Protein AF-A0AAW0R2W4-F1 (afdb_monomer)

Organism: NCBI:txid1337665

Structure (mmCIF, N/CA/C/O backbone):
data_AF-A0AAW0R2W4-F1
#
_entry.id   AF-A0AAW0R2W4-F1
#
loop_
_atom_site.group_PDB
_atom_site.id
_atom_site.type_symbol
_atom_site.label_atom_id
_atom_site.label_alt_id
_atom_site.label_comp_id
_atom_site.label_asym_id
_atom_site.label_entity_id
_atom_site.label_seq_id
_atom_site.pdbx_PDB_ins_code
_atom_site.Cartn_x
_atom_site.Cartn_y
_atom_site.Cartn_z
_atom_site.occupancy
_atom_site.B_iso_or_equiv
_atom_site.auth_seq_id
_atom_site.auth_comp_id
_atom_site.auth_asym_id
_atom_site.auth_atom_id
_atom_site.pdbx_PDB_model_num
ATOM 1 N N . MET A 1 1 ? -119.999 15.011 222.236 1.00 54.47 1 MET A N 1
ATOM 2 C CA . MET A 1 1 ? -120.404 14.556 223.584 1.00 54.47 1 MET A CA 1
ATOM 3 C C . MET A 1 1 ? -121.176 13.282 223.414 1.00 54.47 1 MET A C 1
ATOM 5 O O . MET A 1 1 ? -121.279 12.804 222.295 1.00 54.47 1 MET A O 1
ATOM 9 N N . SER A 1 2 ? -121.781 12.817 224.489 1.00 45.72 2 SER A N 1
ATOM 10 C CA . SER A 1 2 ? -122.752 11.751 224.396 1.00 45.72 2 SER A CA 1
ATOM 11 C C . SER A 1 2 ? -122.150 10.533 223.684 1.00 45.72 2 SER A C 1
ATOM 13 O O . SER A 1 2 ? -122.444 10.270 222.530 1.00 45.72 2 SER A O 1
ATOM 15 N N . THR A 1 3 ? -121.059 9.984 224.216 1.00 49.75 3 THR A N 1
ATOM 16 C CA . THR A 1 3 ? -121.034 9.051 225.355 1.00 49.75 3 THR A CA 1
ATOM 17 C C . THR A 1 3 ? -121.536 7.679 224.981 1.00 49.75 3 THR A C 1
ATOM 19 O O . THR A 1 3 ? -122.433 7.531 224.165 1.00 49.75 3 THR A O 1
ATOM 22 N N . LYS A 1 4 ? -121.157 6.796 225.896 1.00 43.75 4 LYS A N 1
ATOM 23 C CA . LYS A 1 4 ? -122.028 5.778 226.456 1.00 43.75 4 LYS A CA 1
ATOM 24 C C . LYS A 1 4 ? -122.167 4.590 225.506 1.00 43.75 4 LYS A C 1
ATOM 26 O O . LYS A 1 4 ? -122.656 4.729 224.404 1.00 43.75 4 LYS A O 1
ATOM 31 N N . LEU A 1 5 ? -121.810 3.379 225.917 1.00 51.94 5 LEU A N 1
ATOM 32 C CA . LEU A 1 5 ? -121.264 2.909 227.192 1.00 51.94 5 LEU A CA 1
ATOM 33 C C . LEU A 1 5 ? -121.086 1.372 227.090 1.00 51.94 5 LEU A C 1
ATOM 35 O O . LEU A 1 5 ? -121.813 0.762 226.319 1.00 51.94 5 LEU A O 1
ATOM 39 N N . GLN A 1 6 ? -120.242 0.814 227.978 1.00 53.50 6 GLN A N 1
ATOM 40 C CA . GLN A 1 6 ? -120.325 -0.508 228.666 1.00 53.50 6 GLN A CA 1
ATOM 41 C C . GLN A 1 6 ? -120.294 -1.826 227.836 1.00 53.50 6 GLN A C 1
ATOM 43 O O . GLN A 1 6 ? -120.942 -1.905 226.808 1.00 53.50 6 GLN A O 1
ATOM 48 N N . VAL A 1 7 ? -119.651 -2.954 228.231 1.00 51.62 7 VAL A N 1
ATOM 49 C CA . VAL A 1 7 ? -118.866 -3.419 229.423 1.00 51.62 7 VAL A CA 1
ATOM 50 C C . VAL A 1 7 ? -118.155 -4.777 229.118 1.00 51.62 7 VAL A C 1
ATOM 52 O O . VAL A 1 7 ? -118.792 -5.606 228.489 1.00 51.62 7 VAL A O 1
ATOM 55 N N . ARG A 1 8 ? -116.918 -4.977 229.658 1.00 41.31 8 ARG A N 1
ATOM 56 C CA . ARG A 1 8 ? -116.134 -6.192 230.134 1.00 41.31 8 ARG A CA 1
ATOM 57 C C . ARG A 1 8 ? -116.155 -7.566 229.381 1.00 41.31 8 ARG A C 1
ATOM 59 O O . ARG A 1 8 ? -117.149 -7.857 228.738 1.00 41.31 8 ARG A O 1
ATOM 66 N N . PRO A 1 9 ? -115.255 -8.555 229.692 1.00 49.31 9 PRO A N 1
ATOM 67 C CA . PRO A 1 9 ? -113.792 -8.584 229.993 1.00 49.31 9 PRO A CA 1
ATOM 68 C C . PRO A 1 9 ? -112.974 -9.781 229.346 1.00 49.31 9 PRO A C 1
ATOM 70 O O . PRO A 1 9 ? -113.568 -10.724 228.844 1.00 49.31 9 PRO A O 1
ATOM 73 N N . THR A 1 10 ? -111.620 -9.751 229.470 1.00 39.66 10 THR A N 1
ATOM 74 C CA . THR A 1 10 ? -110.568 -10.842 229.565 1.00 39.66 10 THR A CA 1
ATOM 75 C C . THR A 1 10 ? -110.225 -11.879 228.446 1.00 39.66 10 THR A C 1
ATOM 77 O O . THR A 1 10 ? -111.010 -12.787 228.218 1.00 39.66 10 THR A O 1
ATOM 80 N N . GLU A 1 11 ? -108.961 -11.808 227.944 1.00 39.12 11 GLU A N 1
ATOM 81 C CA . GLU A 1 11 ? -107.916 -12.870 227.682 1.00 39.12 11 GLU A CA 1
ATOM 82 C C . GLU A 1 11 ? -108.153 -14.081 226.706 1.00 39.12 11 GLU A C 1
ATOM 84 O O . GLU A 1 11 ? -109.289 -14.358 226.348 1.00 39.12 11 GLU A O 1
ATOM 89 N N . PRO A 1 12 ? -107.124 -14.865 226.266 1.00 56.38 12 PRO A N 1
ATOM 90 C CA . PRO A 1 12 ? -106.083 -14.601 225.250 1.00 56.38 12 PRO A CA 1
ATOM 91 C C . PRO A 1 12 ? -106.038 -15.667 224.097 1.00 56.38 12 PRO A C 1
ATOM 93 O O . PRO A 1 12 ? -106.805 -16.619 224.071 1.00 56.38 12 PRO A O 1
ATOM 96 N N . GLU A 1 13 ? -105.115 -15.506 223.134 1.00 40.75 13 GLU A N 1
ATOM 97 C CA . GLU A 1 13 ? -104.566 -16.540 222.214 1.00 40.75 13 GLU A CA 1
ATOM 98 C C . GLU A 1 13 ? -105.518 -17.462 221.400 1.00 40.75 13 GLU A C 1
ATOM 100 O O . GLU A 1 13 ? -105.902 -18.537 221.851 1.00 40.75 13 GLU A O 1
ATOM 105 N N . ARG A 1 14 ? -105.749 -17.134 220.109 1.00 41.94 14 ARG A N 1
ATOM 106 C CA . ARG A 1 14 ? -105.811 -18.095 218.968 1.00 41.94 14 ARG A CA 1
ATOM 107 C C . ARG A 1 14 ? -105.915 -17.376 217.612 1.00 41.94 14 ARG A C 1
ATOM 109 O O . ARG A 1 14 ? -106.971 -17.196 217.020 1.00 41.94 14 ARG A O 1
ATOM 116 N N . SER A 1 15 ? -104.733 -17.014 217.127 1.00 53.66 15 SER A N 1
ATOM 117 C CA . SER A 1 15 ? -104.383 -16.276 215.905 1.00 53.66 15 SER A CA 1
ATOM 118 C C . SER A 1 15 ? -104.606 -17.022 214.561 1.00 53.66 15 SER A C 1
ATOM 120 O O . SER A 1 15 ? -104.380 -16.454 213.503 1.00 53.66 15 SER A O 1
ATOM 122 N N . HIS A 1 16 ? -105.059 -18.283 214.522 1.00 53.78 16 HIS A N 1
ATOM 123 C CA . HIS A 1 16 ? -104.752 -19.144 213.358 1.00 53.78 16 HIS A CA 1
ATOM 124 C C . HIS A 1 16 ? -105.926 -19.619 212.475 1.00 53.78 16 HIS A C 1
ATOM 126 O O . HIS A 1 16 ? -105.683 -20.153 211.396 1.00 53.78 16 HIS A O 1
ATOM 132 N N . GLN A 1 17 ? -107.192 -19.466 212.886 1.00 53.88 17 GLN A N 1
ATOM 133 C CA . GLN A 1 17 ? -108.282 -20.245 212.261 1.00 53.88 17 GLN A CA 1
ATOM 134 C C . GLN A 1 17 ? -109.212 -19.457 211.320 1.00 53.88 17 GLN A C 1
ATOM 136 O O . GLN A 1 17 ? -109.771 -20.034 210.387 1.00 53.88 17 GLN A O 1
ATOM 141 N N . ALA A 1 18 ? -109.326 -18.135 211.471 1.00 50.16 18 ALA A N 1
ATOM 142 C CA . ALA A 1 18 ? -110.099 -17.313 210.532 1.00 50.16 18 ALA A CA 1
ATOM 143 C C . ALA A 1 18 ? -109.339 -17.054 209.214 1.00 50.16 18 ALA A C 1
ATOM 145 O O . ALA A 1 18 ? -109.950 -17.044 208.146 1.00 50.16 18 ALA A O 1
ATOM 146 N N . VAL A 1 19 ? -108.000 -16.981 209.262 1.00 56.31 19 VAL A N 1
ATOM 147 C CA . VAL A 1 19 ? -107.126 -16.925 208.072 1.00 56.31 19 VAL A CA 1
ATOM 148 C C . VAL A 1 19 ? -107.345 -18.151 207.176 1.00 56.31 19 VAL A C 1
ATOM 150 O O . VAL A 1 19 ? -107.426 -18.018 205.959 1.00 56.31 19 VAL A O 1
ATOM 153 N N . CYS A 1 20 ? -107.577 -19.331 207.759 1.00 59.41 20 CYS A N 1
ATOM 154 C CA . CYS A 1 20 ? -107.898 -20.537 206.991 1.00 59.41 20 CYS A CA 1
ATOM 155 C C . CYS A 1 20 ? -109.252 -20.467 206.269 1.00 59.41 20 CYS A C 1
ATOM 157 O O . CYS A 1 20 ? -109.445 -21.150 205.266 1.00 59.41 20 CYS A O 1
ATOM 159 N N . THR A 1 21 ? -110.193 -19.651 206.746 1.00 56.69 21 THR A N 1
ATOM 160 C CA . THR A 1 21 ? -111.496 -19.494 206.081 1.00 56.69 21 THR A CA 1
ATOM 161 C C . THR A 1 21 ? -111.378 -18.557 204.880 1.00 56.69 21 THR A C 1
ATOM 163 O O . THR A 1 21 ? -111.856 -18.895 203.805 1.00 56.69 21 THR A O 1
ATOM 166 N N . VAL A 1 22 ? -110.596 -17.481 205.008 1.00 58.62 22 VAL A N 1
ATOM 167 C CA . VAL A 1 22 ? -110.247 -16.597 203.882 1.00 58.62 22 VAL A CA 1
ATOM 168 C C . VAL A 1 22 ? -109.446 -17.344 202.806 1.00 58.62 22 VAL A C 1
ATOM 170 O O . VAL A 1 22 ? -109.725 -17.199 201.621 1.00 58.62 22 VAL A O 1
ATOM 173 N N . VAL A 1 23 ? -108.503 -18.210 203.191 1.00 62.88 23 VAL A N 1
ATOM 174 C CA . VAL A 1 23 ? -107.729 -19.027 202.233 1.00 62.88 23 VAL A CA 1
ATOM 175 C C . VAL A 1 23 ? -108.610 -20.047 201.499 1.00 62.88 23 VAL A C 1
ATOM 177 O O . VAL A 1 23 ? -108.413 -20.292 200.307 1.00 62.88 23 VAL A O 1
ATOM 180 N N . ARG A 1 24 ? -109.617 -20.615 202.173 1.00 64.81 24 ARG A N 1
ATOM 181 C CA . ARG A 1 24 ? -110.574 -21.541 201.552 1.00 64.81 24 ARG A CA 1
ATOM 182 C C . ARG A 1 24 ? -111.500 -20.830 200.564 1.00 64.81 24 ARG A C 1
ATOM 184 O O . ARG A 1 24 ? -111.727 -21.359 199.479 1.00 64.81 24 ARG A O 1
ATOM 191 N N . ASP A 1 25 ? -111.959 -19.627 200.886 1.00 56.94 25 ASP A N 1
ATOM 192 C CA . ASP A 1 25 ? -112.847 -18.878 199.996 1.00 56.94 25 ASP A CA 1
ATOM 193 C C . ASP A 1 25 ? -112.084 -18.319 198.774 1.00 56.94 25 ASP A C 1
ATOM 195 O O . ASP A 1 25 ? -112.601 -18.400 197.659 1.00 56.94 25 ASP A O 1
ATOM 199 N N . ILE A 1 26 ? -110.810 -17.914 198.929 1.00 61.69 26 ILE A N 1
ATOM 200 C CA . ILE A 1 26 ? -109.894 -17.583 197.810 1.00 61.69 26 ILE A CA 1
ATOM 201 C C . ILE A 1 26 ? -109.633 -18.809 196.919 1.00 61.69 26 ILE A C 1
ATOM 203 O O . ILE A 1 26 ? -109.593 -18.687 195.695 1.00 61.69 26 ILE A O 1
ATOM 207 N N . SER A 1 27 ? -109.523 -20.003 197.511 1.00 63.00 27 SER A N 1
ATOM 208 C CA . SER A 1 27 ? -109.369 -21.249 196.746 1.00 63.00 27 SER A CA 1
ATOM 209 C C . SER A 1 27 ? -110.639 -21.622 195.970 1.00 63.00 27 SER A C 1
ATOM 211 O O . SER A 1 27 ? -110.540 -22.221 194.903 1.00 63.00 27 SER A O 1
ATOM 213 N N . SER A 1 28 ? -111.828 -21.239 196.457 1.00 57.94 28 SER A N 1
ATOM 214 C CA . SER A 1 28 ? -113.086 -21.438 195.722 1.00 57.94 28 SER A CA 1
ATOM 215 C C . SER A 1 28 ? -113.279 -20.422 194.589 1.00 57.94 28 SER A C 1
ATOM 217 O O . SER A 1 28 ? -113.785 -20.781 193.529 1.00 57.94 28 SER A O 1
ATOM 219 N N . LEU A 1 29 ? -112.801 -19.181 194.756 1.00 55.72 29 LEU A N 1
ATOM 220 C CA . LEU A 1 29 ? -112.873 -18.151 193.714 1.00 55.72 29 LEU A CA 1
ATOM 221 C C . LEU A 1 29 ? -111.914 -18.442 192.545 1.00 55.72 29 LEU A C 1
ATOM 223 O O . LEU A 1 29 ? -112.251 -18.177 191.395 1.00 55.72 29 LEU A O 1
ATOM 227 N N . ALA A 1 30 ? -110.759 -19.058 192.823 1.00 58.62 30 ALA A N 1
ATOM 228 C CA . ALA A 1 30 ? -109.817 -19.535 191.805 1.00 58.62 30 ALA A CA 1
ATOM 229 C C . ALA A 1 30 ? -110.364 -20.699 190.947 1.00 58.62 30 ALA A C 1
ATOM 231 O O . ALA A 1 30 ? -109.804 -21.000 189.895 1.00 58.62 30 ALA A O 1
ATOM 232 N N . ALA A 1 31 ? -111.454 -21.348 191.376 1.00 59.28 31 ALA A N 1
ATOM 233 C CA . ALA A 1 31 ? -112.128 -22.406 190.626 1.00 59.28 31 ALA A CA 1
ATOM 234 C C . ALA A 1 31 ? -113.299 -21.897 189.758 1.00 59.28 31 ALA A C 1
ATOM 236 O O . ALA A 1 31 ? -113.911 -22.701 189.056 1.00 59.28 31 ALA A O 1
ATOM 237 N N . ASN A 1 32 ? -113.612 -20.594 189.794 1.00 56.91 32 ASN A N 1
ATOM 238 C CA . ASN A 1 32 ? -114.713 -20.000 189.035 1.00 56.91 32 ASN A CA 1
ATOM 239 C C . ASN A 1 32 ? -114.335 -19.821 187.547 1.00 56.91 32 ASN A C 1
ATOM 241 O O . ASN A 1 32 ? -113.227 -19.384 187.224 1.00 56.91 32 ASN A O 1
ATOM 245 N N . ASP A 1 33 ? -115.255 -20.147 186.636 1.00 59.47 33 ASP A N 1
ATOM 246 C CA . ASP A 1 33 ? -115.014 -20.228 185.183 1.00 59.47 33 ASP A CA 1
ATOM 247 C C . ASP A 1 33 ? -114.575 -18.891 184.547 1.00 59.47 33 ASP A C 1
ATOM 249 O O . ASP A 1 33 ? -113.897 -18.869 183.518 1.00 59.47 33 ASP A O 1
ATOM 253 N N . GLU A 1 34 ? -114.866 -17.771 185.207 1.00 59.88 34 GLU A N 1
ATOM 254 C CA . GLU A 1 34 ? -114.453 -16.420 184.807 1.00 59.88 34 GLU A CA 1
ATOM 255 C C . GLU A 1 34 ? -112.926 -16.219 184.862 1.00 59.88 34 GLU A C 1
ATOM 257 O O . GLU A 1 34 ? -112.369 -15.475 184.053 1.00 59.88 34 GLU A O 1
ATOM 262 N N . PHE A 1 35 ? -112.217 -16.925 185.753 1.00 57.84 35 PHE A N 1
ATOM 263 C CA . PHE A 1 35 ? -110.754 -16.836 185.855 1.00 57.84 35 PHE A CA 1
ATOM 264 C C . PHE A 1 35 ? -110.042 -17.646 184.754 1.00 57.84 35 PHE A C 1
ATOM 266 O O . PHE A 1 35 ? -108.968 -17.257 184.297 1.00 57.84 35 PHE A O 1
ATOM 273 N N . LYS A 1 36 ? -110.668 -18.723 184.250 1.00 60.81 36 LYS A N 1
ATOM 274 C CA . LYS A 1 36 ? -110.168 -19.495 183.093 1.00 60.81 36 LYS A CA 1
ATOM 275 C C . LYS A 1 36 ? -110.305 -18.733 181.771 1.00 60.81 36 LYS A C 1
ATOM 277 O O . LYS A 1 36 ? -109.493 -18.929 180.871 1.00 60.81 36 LYS A O 1
ATOM 282 N N . TYR A 1 37 ? -111.290 -17.839 181.653 1.00 63.72 37 TYR A N 1
ATOM 283 C CA . TYR A 1 37 ? -111.448 -16.981 180.473 1.00 63.72 37 TYR A CA 1
ATOM 284 C C . TYR A 1 37 ? -110.300 -15.965 180.332 1.00 63.72 37 TYR A C 1
ATOM 286 O O . TYR A 1 37 ? -109.826 -15.712 179.224 1.00 63.72 37 TYR A O 1
ATOM 294 N N . LEU A 1 38 ? -109.802 -15.422 181.451 1.00 60.22 38 LEU A N 1
ATOM 295 C CA . LEU A 1 38 ? -108.666 -14.494 181.440 1.00 60.22 38 LEU A CA 1
ATOM 296 C C . LEU A 1 38 ? -107.352 -15.173 181.009 1.00 60.22 38 LEU A C 1
ATOM 298 O O . LEU A 1 38 ? -106.562 -14.556 180.297 1.00 60.22 38 LEU A O 1
ATOM 302 N N . ASP A 1 39 ? -107.141 -16.439 181.381 1.00 60.59 39 ASP A N 1
ATOM 303 C CA . ASP A 1 39 ? -105.975 -17.230 180.952 1.00 60.59 39 ASP A CA 1
ATOM 304 C C . ASP A 1 39 ? -106.007 -17.520 179.436 1.00 60.59 39 ASP A C 1
ATOM 306 O O . ASP A 1 39 ? -104.998 -17.377 178.743 1.00 60.59 39 ASP A O 1
ATOM 310 N N . GLY A 1 40 ? -107.197 -17.797 178.886 1.00 64.06 40 GLY A N 1
ATOM 311 C CA . GLY A 1 40 ? -107.405 -17.934 177.439 1.00 64.06 40 GLY A CA 1
ATOM 312 C C . GLY A 1 40 ? -107.100 -16.649 176.660 1.00 64.06 40 GLY A C 1
ATOM 313 O O . GLY A 1 40 ? -106.443 -16.694 175.620 1.00 64.06 40 GLY A O 1
ATOM 314 N N . LEU A 1 41 ? -107.492 -15.485 177.192 1.00 65.69 41 LEU A N 1
ATOM 315 C CA . LEU A 1 41 ? -107.210 -14.194 176.554 1.00 65.69 41 LEU A CA 1
ATOM 316 C C . LEU A 1 41 ? -105.707 -13.868 176.535 1.00 65.69 41 LEU A C 1
ATOM 318 O O . LEU A 1 41 ? -105.209 -13.283 175.573 1.00 65.69 41 LEU A O 1
ATOM 322 N N . ILE A 1 42 ? -104.973 -14.250 177.587 1.00 63.50 42 ILE A N 1
ATOM 323 C CA . ILE A 1 42 ? -103.516 -14.060 177.676 1.00 63.50 42 ILE A CA 1
ATOM 324 C C . ILE A 1 42 ? -102.785 -14.984 176.689 1.00 63.50 42 ILE A C 1
ATOM 326 O O . ILE A 1 42 ? -101.823 -14.551 176.044 1.00 63.50 42 ILE A O 1
ATOM 330 N N . GLN A 1 43 ? -103.257 -16.222 176.508 1.00 66.88 43 GLN A N 1
ATOM 331 C CA . GLN A 1 43 ? -102.721 -17.126 175.486 1.00 66.88 43 GLN A CA 1
ATOM 332 C C . GLN A 1 43 ? -102.975 -16.612 174.062 1.00 66.88 43 GLN A C 1
ATOM 334 O O . GLN A 1 43 ? -102.053 -16.621 173.245 1.00 66.88 43 GLN A O 1
ATOM 339 N N . ASP A 1 44 ? -104.169 -16.088 173.770 1.00 69.00 44 ASP A N 1
ATOM 340 C CA . ASP A 1 44 ? -104.478 -15.523 172.451 1.00 69.00 44 ASP A CA 1
ATOM 341 C C . ASP A 1 44 ? -103.656 -14.269 172.136 1.00 69.00 44 ASP A C 1
ATOM 343 O O . ASP A 1 44 ? -103.157 -14.124 171.019 1.00 69.00 44 ASP A O 1
ATOM 347 N N . ASN A 1 45 ? -103.436 -13.400 173.125 1.00 64.81 45 ASN A N 1
ATOM 348 C CA . ASN A 1 45 ? -102.601 -12.209 172.953 1.00 64.81 45 ASN A CA 1
ATOM 349 C C . ASN A 1 45 ? -101.125 -12.584 172.715 1.00 64.81 45 ASN A C 1
ATOM 351 O O . ASN A 1 45 ? -100.441 -11.972 171.897 1.00 64.81 45 ASN A O 1
ATOM 355 N N . SER A 1 46 ? -100.652 -13.655 173.363 1.00 62.34 46 SER A N 1
ATOM 356 C CA . SER A 1 46 ? -99.307 -14.204 173.136 1.00 62.34 46 SER A CA 1
ATOM 357 C C . SER A 1 46 ? -99.164 -14.837 171.744 1.00 62.34 46 SER A C 1
ATOM 359 O O . SER A 1 46 ? -98.113 -14.718 171.115 1.00 62.34 46 SER A O 1
ATOM 361 N N . ARG A 1 47 ? -100.224 -15.478 171.234 1.00 71.06 47 ARG A N 1
ATOM 362 C CA . ARG A 1 47 ? -100.266 -16.061 169.883 1.00 71.06 47 ARG A CA 1
ATOM 363 C C . ARG A 1 47 ? -100.288 -14.987 168.793 1.00 71.06 47 ARG A C 1
ATOM 365 O O . ARG A 1 47 ? -99.528 -15.087 167.835 1.00 71.06 47 ARG A O 1
ATOM 372 N N . LEU A 1 48 ? -101.099 -13.944 168.965 1.00 68.44 48 LEU A N 1
ATOM 373 C CA . LEU A 1 48 ? -101.176 -12.815 168.031 1.00 68.44 48 LEU A CA 1
ATOM 374 C C . LEU A 1 48 ? -99.848 -12.045 167.940 1.00 68.44 48 LEU A C 1
ATOM 376 O O . LEU A 1 48 ? -99.440 -11.663 166.844 1.00 68.44 48 LEU A O 1
ATOM 380 N N . ASP A 1 49 ? -99.129 -11.862 169.053 1.00 70.00 49 ASP A N 1
ATOM 381 C CA . ASP A 1 49 ? -97.813 -11.201 169.031 1.00 70.00 49 ASP A CA 1
ATOM 382 C C . ASP A 1 49 ? -96.744 -12.037 168.296 1.00 70.00 49 ASP A C 1
ATOM 384 O O . ASP A 1 49 ? -95.861 -11.489 167.626 1.00 70.00 49 ASP A O 1
ATOM 388 N N . ALA A 1 50 ? -96.843 -13.370 168.362 1.00 69.31 50 ALA A N 1
ATOM 389 C CA . ALA A 1 50 ? -95.992 -14.268 167.584 1.00 69.31 50 ALA A CA 1
ATOM 390 C C . ALA A 1 50 ? -96.288 -14.172 166.073 1.00 69.31 50 ALA A C 1
ATOM 392 O O . ALA A 1 50 ? -95.360 -14.046 165.272 1.00 69.31 50 ALA A O 1
ATOM 393 N N . GLU A 1 51 ? -97.564 -14.137 165.685 1.00 69.81 51 GLU A N 1
ATOM 394 C CA . GLU A 1 51 ? -98.001 -14.083 164.282 1.00 69.81 51 GLU A CA 1
ATOM 395 C C . GLU A 1 51 ? -97.656 -12.736 163.612 1.00 69.81 51 GLU A C 1
ATOM 397 O O . GLU A 1 51 ? -97.201 -12.687 162.466 1.00 69.81 51 GLU A O 1
ATOM 402 N N . VAL A 1 52 ? -97.756 -11.622 164.351 1.00 68.81 52 VAL A N 1
ATOM 403 C CA . VAL A 1 52 ? -97.335 -10.291 163.871 1.00 68.81 52 VAL A CA 1
ATOM 404 C C . VAL A 1 52 ? -95.820 -10.225 163.635 1.00 68.81 52 VAL A C 1
ATOM 406 O O . VAL A 1 52 ? -95.370 -9.606 162.662 1.00 68.81 52 VAL A O 1
ATOM 409 N N . LYS A 1 53 ? -95.011 -10.877 164.481 1.00 70.25 53 LYS A N 1
ATOM 410 C CA . LYS A 1 53 ? -93.556 -10.969 164.275 1.00 70.25 53 LYS A CA 1
ATOM 411 C C . LYS A 1 53 ? -93.209 -11.790 163.036 1.00 70.25 53 LYS A C 1
ATOM 413 O O . LYS A 1 53 ? -92.341 -11.369 162.271 1.00 70.25 53 LYS A O 1
ATOM 418 N N . GLU A 1 54 ? -93.900 -12.898 162.797 1.00 74.00 54 GLU A N 1
ATOM 419 C CA . GLU A 1 54 ? -93.662 -13.757 161.633 1.00 74.00 54 GLU A CA 1
ATOM 420 C C . GLU A 1 54 ? -94.037 -13.056 160.312 1.00 74.00 54 GLU A C 1
ATOM 422 O O . GLU A 1 54 ? -93.229 -13.005 159.381 1.00 74.00 54 GLU A O 1
ATOM 427 N N . LEU A 1 55 ? -95.189 -12.375 160.263 1.00 71.88 55 LEU A N 1
ATOM 428 C CA . LEU A 1 55 ? -95.612 -11.565 159.108 1.00 71.88 55 LEU A CA 1
ATOM 429 C C . LEU A 1 55 ? -94.677 -10.378 158.820 1.00 71.88 55 LEU A C 1
ATOM 431 O O . LEU A 1 55 ? -94.460 -10.012 157.661 1.00 71.88 55 LEU A O 1
ATOM 435 N N . SER A 1 56 ? -94.107 -9.769 159.860 1.00 72.88 56 SER A N 1
ATOM 436 C CA . SER A 1 56 ? -93.107 -8.702 159.727 1.00 72.88 56 SER A CA 1
ATOM 437 C C . SER A 1 56 ? -91.801 -9.211 159.105 1.00 72.88 56 SER A C 1
ATOM 439 O O . SER A 1 56 ? -91.217 -8.540 158.248 1.00 72.88 56 SER A O 1
ATOM 441 N N . ILE A 1 57 ? -91.369 -10.420 159.485 1.00 72.44 57 ILE A N 1
ATOM 442 C CA . ILE A 1 57 ? -90.194 -11.085 158.909 1.00 72.44 57 ILE A CA 1
ATOM 443 C C . ILE A 1 57 ? -90.448 -11.428 157.435 1.00 72.44 57 ILE A C 1
ATOM 445 O O . ILE A 1 57 ? -89.636 -11.053 156.587 1.00 72.44 57 ILE A O 1
ATOM 449 N N . ALA A 1 58 ? -91.597 -12.031 157.108 1.00 72.00 58 ALA A N 1
ATOM 450 C CA . ALA A 1 58 ? -91.960 -12.384 155.733 1.00 72.00 58 ALA A CA 1
ATOM 451 C C . ALA A 1 58 ? -92.004 -11.156 154.803 1.00 72.00 58 ALA A C 1
ATOM 453 O O . ALA A 1 58 ? -91.358 -11.139 153.759 1.00 72.00 58 ALA A O 1
ATOM 454 N N . ARG A 1 59 ? -92.648 -10.057 155.226 1.00 72.19 59 ARG A N 1
ATOM 455 C CA . ARG A 1 59 ? -92.692 -8.812 154.431 1.00 72.19 59 ARG A CA 1
ATOM 456 C C . ARG A 1 59 ? -91.323 -8.178 154.200 1.00 72.19 59 ARG A C 1
ATOM 458 O O . ARG A 1 59 ? -91.112 -7.534 153.171 1.00 72.19 59 ARG A O 1
ATOM 465 N N . LYS A 1 60 ? -90.397 -8.303 155.156 1.00 73.06 60 LYS A N 1
ATOM 466 C CA . LYS A 1 60 ? -89.013 -7.843 154.975 1.00 73.06 60 LYS A CA 1
ATOM 467 C C . LYS A 1 60 ? -88.278 -8.690 153.939 1.00 73.06 60 LYS A C 1
ATOM 469 O O . LYS A 1 60 ? -87.520 -8.123 153.156 1.00 73.06 60 LYS A O 1
ATOM 474 N N . GLN A 1 61 ? -88.519 -9.999 153.936 1.00 75.31 61 GLN A N 1
ATOM 475 C CA . GLN A 1 61 ? -87.950 -10.934 152.968 1.00 75.31 61 GLN A CA 1
ATOM 476 C C . GLN A 1 61 ? -88.457 -10.627 151.549 1.00 75.31 61 GLN A C 1
ATOM 478 O O . GLN A 1 61 ? -87.646 -10.423 150.649 1.00 75.31 61 GLN A O 1
ATOM 483 N N . ASP A 1 62 ? -89.772 -10.454 151.379 1.00 76.38 62 ASP A N 1
ATOM 484 C CA . ASP A 1 62 ? -90.392 -10.160 150.078 1.00 76.38 62 ASP A CA 1
ATOM 485 C C . ASP A 1 62 ? -89.909 -8.829 149.493 1.00 76.38 62 ASP A C 1
ATOM 487 O O . ASP A 1 62 ? -89.580 -8.740 148.310 1.00 76.38 62 ASP A O 1
ATOM 491 N N . ARG A 1 63 ? -89.787 -7.783 150.324 1.00 73.69 63 ARG A N 1
ATOM 492 C CA . ARG A 1 63 ? -89.207 -6.501 149.884 1.00 73.69 63 ARG A CA 1
ATOM 493 C C . ARG A 1 63 ? -87.762 -6.639 149.418 1.00 73.69 63 ARG A C 1
ATOM 495 O O . ARG A 1 63 ? -87.351 -5.894 148.533 1.00 73.69 63 ARG A O 1
ATOM 502 N N . LYS A 1 64 ? -86.997 -7.553 150.017 1.00 76.06 64 LYS A N 1
ATOM 503 C CA . LYS A 1 64 ? -85.609 -7.803 149.632 1.00 76.06 64 LYS A CA 1
ATOM 504 C C . LYS A 1 64 ? -85.539 -8.500 148.271 1.00 76.06 64 LYS A C 1
ATOM 506 O O . LYS A 1 64 ? -84.818 -8.022 147.405 1.00 76.06 64 LYS A O 1
ATOM 511 N N . SER A 1 65 ? -86.364 -9.524 148.045 1.00 76.38 65 SER A N 1
ATOM 512 C CA . SER A 1 65 ? -86.425 -10.219 146.751 1.00 76.38 65 SER A CA 1
ATOM 513 C C . SER A 1 65 ? -86.964 -9.347 145.614 1.00 76.38 65 SER A C 1
ATOM 515 O O . SER A 1 65 ? -86.474 -9.448 144.495 1.00 76.38 65 SER A O 1
ATOM 517 N N . ILE A 1 66 ? -87.929 -8.457 145.878 1.00 73.06 66 ILE A N 1
ATOM 518 C CA . ILE A 1 66 ? -88.407 -7.509 144.856 1.00 73.06 66 ILE A CA 1
ATOM 519 C C . ILE A 1 66 ? -87.290 -6.535 144.454 1.00 73.06 66 ILE A C 1
ATOM 521 O O . ILE A 1 66 ? -87.089 -6.304 143.266 1.00 73.06 66 ILE A O 1
ATOM 525 N N . ALA A 1 67 ? -86.527 -6.013 145.420 1.00 75.69 67 ALA A N 1
ATOM 526 C CA . ALA A 1 67 ? -85.407 -5.119 145.129 1.00 75.69 67 ALA A CA 1
ATOM 527 C C . ALA A 1 67 ? -84.269 -5.819 144.357 1.00 75.69 67 ALA A C 1
ATOM 529 O O . ALA A 1 67 ? -83.654 -5.202 143.491 1.00 75.69 67 ALA A O 1
ATOM 530 N N . GLU A 1 68 ? -84.002 -7.099 144.644 1.00 77.06 68 GLU A N 1
ATOM 531 C CA . GLU A 1 68 ? -83.021 -7.912 143.907 1.00 77.06 68 GLU A CA 1
ATOM 532 C C . GLU A 1 68 ? -83.467 -8.155 142.454 1.00 77.06 68 GLU A C 1
ATOM 534 O O . GLU A 1 68 ? -82.700 -7.902 141.530 1.00 77.06 68 GLU A O 1
ATOM 539 N N . LEU A 1 69 ? -84.733 -8.517 142.222 1.00 78.62 69 LEU A N 1
ATOM 540 C CA . LEU A 1 69 ? -85.263 -8.714 140.866 1.00 78.62 69 LEU A CA 1
ATOM 541 C C . LEU A 1 69 ? -85.311 -7.421 140.039 1.00 78.62 69 LEU A C 1
ATOM 543 O O . LEU A 1 69 ? -85.094 -7.454 138.828 1.00 78.62 69 LEU A O 1
ATOM 547 N N . GLU A 1 70 ? -85.591 -6.273 140.663 1.00 76.88 70 GLU A N 1
ATOM 548 C CA . GLU A 1 70 ? -85.532 -4.975 139.980 1.00 76.88 70 GLU A CA 1
ATOM 549 C C . GLU A 1 70 ? -84.097 -4.603 139.574 1.00 76.88 70 GLU A C 1
ATOM 551 O O . GLU A 1 70 ? -83.901 -4.026 138.499 1.00 76.88 70 GLU A O 1
ATOM 556 N N . ALA A 1 71 ? -83.099 -4.966 140.388 1.00 80.25 71 ALA A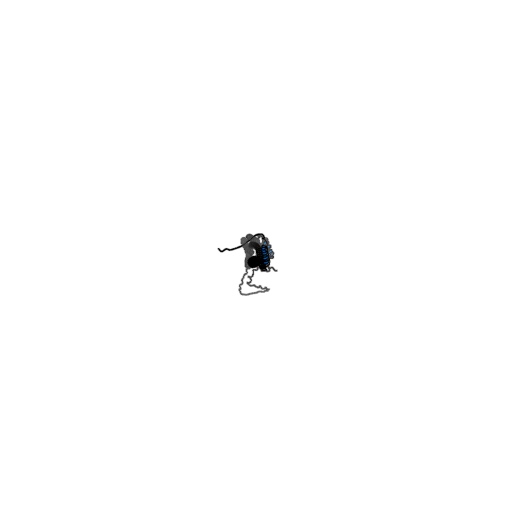 N 1
ATOM 557 C CA . ALA A 1 71 ? -81.688 -4.786 140.058 1.00 80.25 71 ALA A CA 1
ATOM 558 C C . ALA A 1 71 ? -81.255 -5.702 138.900 1.00 80.25 71 ALA A C 1
ATOM 560 O O . ALA A 1 71 ? -80.672 -5.208 137.932 1.00 80.25 71 ALA A O 1
ATOM 561 N N . ASP A 1 72 ? -81.626 -6.985 138.935 1.00 81.25 72 ASP A N 1
ATOM 562 C CA . ASP A 1 72 ? -81.320 -7.950 137.870 1.00 81.25 72 ASP A CA 1
ATOM 563 C C . ASP A 1 72 ? -81.972 -7.547 136.536 1.00 81.25 72 ASP A C 1
ATOM 565 O O . ASP A 1 72 ? -81.341 -7.585 135.477 1.00 81.25 72 ASP A O 1
ATOM 569 N N . LEU A 1 73 ? -83.223 -7.072 136.571 1.00 80.31 73 LEU A N 1
ATOM 570 C CA . LEU A 1 73 ? -83.927 -6.583 135.383 1.00 80.31 73 LEU A CA 1
ATOM 571 C C . LEU A 1 73 ? -83.268 -5.318 134.806 1.00 80.31 73 LEU A C 1
ATOM 573 O O . LEU A 1 73 ? -83.238 -5.122 133.586 1.00 80.31 73 LEU A O 1
ATOM 577 N N . ALA A 1 74 ? -82.765 -4.427 135.664 1.00 81.06 74 ALA A N 1
ATOM 578 C CA . ALA A 1 74 ? -82.032 -3.243 135.226 1.00 81.06 74 ALA A CA 1
ATOM 579 C C . ALA A 1 74 ? -80.682 -3.618 134.586 1.00 81.06 74 ALA A C 1
ATOM 581 O O . ALA A 1 74 ? -80.311 -3.041 133.557 1.00 81.06 74 ALA A O 1
ATOM 582 N N . GLU A 1 75 ? -79.980 -4.610 135.139 1.00 82.75 75 GLU A N 1
ATOM 583 C CA . GLU A 1 75 ? -78.725 -5.131 134.595 1.00 82.75 75 GLU A CA 1
ATOM 584 C C . GLU A 1 75 ? -78.929 -5.832 133.243 1.00 82.75 75 GLU A C 1
ATOM 586 O O . GLU A 1 75 ? -78.224 -5.527 132.276 1.00 82.75 75 GLU A O 1
ATOM 591 N N . GLU A 1 76 ? -79.946 -6.686 133.110 1.00 81.06 76 GLU A N 1
ATOM 592 C CA . GLU A 1 76 ? -80.244 -7.382 131.854 1.00 81.06 76 GLU A CA 1
ATOM 593 C C . GLU A 1 76 ? -80.649 -6.402 130.737 1.00 81.06 76 GLU A C 1
ATOM 595 O O . GLU A 1 76 ? -80.198 -6.516 129.590 1.00 81.06 76 GLU A O 1
ATOM 600 N N . LYS A 1 77 ? -81.440 -5.369 131.062 1.00 81.62 77 LYS A N 1
ATOM 601 C CA . LYS A 1 77 ? -81.779 -4.296 130.111 1.00 81.62 77 LYS A CA 1
ATOM 602 C C . LYS A 1 77 ? -80.540 -3.529 129.653 1.00 81.62 77 LYS A C 1
ATOM 604 O O . LYS A 1 77 ? -80.420 -3.228 128.463 1.00 81.62 77 LYS A O 1
ATOM 609 N N . SER A 1 78 ? -79.609 -3.247 130.566 1.00 83.62 78 SER A N 1
ATOM 610 C CA . SER A 1 78 ? -78.325 -2.612 130.247 1.00 83.62 78 SER A CA 1
ATOM 611 C C . SER A 1 78 ? -77.471 -3.490 129.321 1.00 83.62 78 SER A C 1
ATOM 613 O O . SER A 1 78 ? -76.984 -3.022 128.287 1.00 83.62 78 SER A O 1
ATOM 615 N N . LEU A 1 79 ? -77.363 -4.791 129.616 1.00 83.50 79 LEU A N 1
ATOM 616 C CA . LEU A 1 79 ? -76.649 -5.771 128.788 1.00 83.50 79 LEU A CA 1
ATOM 617 C C . LEU A 1 79 ? -77.268 -5.920 127.394 1.00 83.50 79 LEU A C 1
ATOM 619 O O . LEU A 1 79 ? -76.546 -5.951 126.394 1.00 83.50 79 LEU A O 1
ATOM 623 N N . THR A 1 80 ? -78.597 -5.948 127.306 1.00 79.25 80 THR A N 1
ATOM 624 C CA . THR A 1 80 ? -79.327 -6.053 126.036 1.00 79.25 80 THR A CA 1
ATOM 625 C C . THR A 1 80 ? -79.131 -4.801 125.181 1.00 79.25 80 THR A C 1
ATOM 627 O O . THR A 1 80 ? -78.852 -4.902 123.984 1.00 79.25 80 THR A O 1
ATOM 630 N N . ALA A 1 81 ? -79.181 -3.611 125.788 1.00 82.19 81 ALA A N 1
ATOM 631 C CA . ALA A 1 81 ? -78.873 -2.358 125.103 1.00 82.19 81 ALA A CA 1
ATOM 632 C C . ALA A 1 81 ? -77.418 -2.331 124.596 1.00 82.19 81 ALA A C 1
ATOM 634 O O . ALA A 1 81 ? -77.173 -1.995 123.434 1.00 82.19 81 ALA A O 1
ATOM 635 N N . ALA A 1 82 ? -76.454 -2.760 125.417 1.00 83.19 82 ALA A N 1
ATOM 636 C CA . ALA A 1 82 ? -75.047 -2.845 125.026 1.00 83.19 82 ALA A CA 1
ATOM 637 C C . ALA A 1 82 ? -74.803 -3.868 123.898 1.00 83.19 82 ALA A C 1
ATOM 639 O O . ALA A 1 82 ? -73.997 -3.620 122.997 1.00 83.19 82 ALA A O 1
ATOM 640 N N . SER A 1 83 ? -75.506 -5.003 123.918 1.00 83.12 83 SER A N 1
ATOM 641 C CA . SER A 1 83 ? -75.439 -6.030 122.873 1.00 83.12 83 SER A CA 1
ATOM 642 C C . SER A 1 83 ? -76.008 -5.527 121.543 1.00 83.12 83 SER A C 1
ATOM 644 O O . SER A 1 83 ? -75.360 -5.666 120.505 1.00 83.12 83 SER A O 1
ATOM 646 N N . ASN A 1 84 ? -77.149 -4.830 121.567 1.00 82.94 84 ASN A N 1
ATOM 647 C CA . ASN A 1 84 ? -77.742 -4.234 120.367 1.00 82.94 84 ASN A CA 1
ATOM 648 C C . ASN A 1 84 ? -76.837 -3.168 119.732 1.00 82.94 84 ASN A C 1
ATOM 650 O O . ASN A 1 84 ? -76.686 -3.138 118.511 1.00 82.94 84 ASN A O 1
ATOM 654 N N . VAL A 1 85 ? -76.153 -2.348 120.538 1.00 87.06 85 VAL A N 1
ATOM 655 C CA . VAL A 1 85 ? -75.151 -1.394 120.026 1.00 87.06 85 VAL A CA 1
ATOM 656 C C . VAL A 1 85 ? -73.984 -2.120 119.342 1.00 87.06 85 VAL A C 1
ATOM 658 O O . VAL A 1 85 ? -73.522 -1.687 118.284 1.00 87.06 85 VAL A O 1
ATOM 661 N N . LYS A 1 86 ? -73.510 -3.241 119.905 1.00 87.94 86 LYS A N 1
ATOM 662 C CA . LYS A 1 86 ? -72.452 -4.061 119.287 1.00 87.94 86 LYS A CA 1
ATOM 663 C C . LYS A 1 86 ? -72.921 -4.717 117.986 1.00 87.94 86 LYS A C 1
ATOM 665 O O . LYS A 1 86 ? -72.162 -4.717 117.019 1.00 87.94 86 LYS A O 1
ATOM 670 N N . LEU A 1 87 ? -74.154 -5.222 117.946 1.00 87.25 87 LEU A N 1
ATOM 671 C CA . LEU A 1 87 ? -74.757 -5.828 116.758 1.00 87.25 87 LEU A CA 1
ATOM 672 C C . LEU A 1 87 ? -74.863 -4.814 115.612 1.00 87.25 87 LEU A C 1
ATOM 674 O O . LEU A 1 87 ? -74.426 -5.094 114.500 1.00 87.25 87 LEU A O 1
ATOM 678 N N . GLU A 1 88 ? -75.375 -3.613 115.886 1.00 87.81 88 GLU A N 1
ATOM 679 C CA . GLU A 1 88 ? -75.486 -2.551 114.881 1.00 87.81 88 GLU A CA 1
ATOM 680 C C . GLU A 1 88 ? -74.111 -2.075 114.392 1.00 87.81 88 GLU A C 1
ATOM 682 O O . GLU A 1 88 ? -73.913 -1.843 113.198 1.00 87.81 88 GLU A O 1
ATOM 687 N N . LYS A 1 89 ? -73.111 -2.009 115.281 1.00 88.44 89 LYS A N 1
ATOM 688 C CA . LYS A 1 89 ? -71.727 -1.709 114.886 1.00 88.44 89 LYS A CA 1
ATOM 689 C C . LYS A 1 89 ? -71.135 -2.801 113.986 1.00 88.44 89 LYS A C 1
ATOM 691 O O . LYS A 1 89 ? -70.437 -2.476 113.027 1.00 88.44 89 LYS A O 1
ATOM 696 N N . ALA A 1 90 ? -71.421 -4.073 114.266 1.00 86.44 90 ALA A N 1
ATOM 697 C CA . ALA A 1 90 ? -70.981 -5.197 113.444 1.00 86.44 90 ALA A CA 1
ATOM 698 C C . ALA A 1 90 ? -71.663 -5.203 112.065 1.00 86.44 90 ALA A C 1
ATOM 700 O O . ALA A 1 90 ? -70.973 -5.361 111.061 1.00 86.44 90 ALA A O 1
ATOM 701 N N . LYS A 1 91 ? -72.977 -4.943 111.993 1.00 89.38 91 LYS A N 1
ATOM 702 C CA . LYS A 1 91 ? -73.713 -4.822 110.721 1.00 89.38 91 LYS A CA 1
ATOM 703 C C . LYS A 1 91 ? -73.145 -3.722 109.830 1.00 89.38 91 LYS A C 1
ATOM 705 O O . LYS A 1 91 ? -72.819 -3.988 108.679 1.00 89.38 91 LYS A O 1
ATOM 710 N N . ARG A 1 92 ? -72.916 -2.525 110.384 1.00 89.75 92 ARG A N 1
ATOM 711 C CA . ARG A 1 92 ? -72.281 -1.421 109.642 1.00 89.75 92 ARG A CA 1
ATOM 712 C C . ARG A 1 92 ? -70.899 -1.799 109.113 1.00 89.75 92 ARG A C 1
ATOM 714 O O . ARG A 1 92 ? -70.546 -1.409 108.007 1.00 89.75 92 ARG A O 1
ATOM 721 N N . LYS A 1 93 ? -70.121 -2.571 109.881 1.00 91.75 93 LYS A N 1
ATOM 722 C CA . LYS A 1 93 ? -68.801 -3.040 109.439 1.00 91.75 93 LYS A CA 1
ATOM 723 C C . LYS A 1 93 ? -68.899 -4.066 108.309 1.00 91.75 93 LYS A C 1
ATOM 725 O O . LYS A 1 93 ? -68.070 -4.032 107.409 1.00 91.75 93 LYS A O 1
ATOM 730 N N . ILE A 1 94 ? -69.900 -4.945 108.338 1.00 89.44 94 ILE A N 1
ATOM 731 C CA . ILE A 1 94 ? -70.166 -5.902 107.255 1.00 89.44 94 ILE A CA 1
ATOM 732 C C . ILE A 1 94 ? -70.555 -5.161 105.971 1.00 89.44 94 ILE A C 1
ATOM 734 O O . ILE A 1 94 ? -69.978 -5.440 104.927 1.00 89.44 94 ILE A O 1
ATOM 738 N N . GLU A 1 95 ? -71.458 -4.181 106.050 1.00 90.69 95 GLU A N 1
ATOM 739 C CA . GLU A 1 95 ? -71.858 -3.365 104.892 1.00 90.69 95 GLU A CA 1
ATOM 740 C C . GLU A 1 95 ? -70.680 -2.564 104.309 1.00 90.69 95 GLU A C 1
ATOM 742 O O . GLU A 1 95 ? -70.521 -2.470 103.092 1.00 90.69 95 GLU A O 1
ATOM 747 N N . GLU A 1 96 ? -69.824 -2.005 105.171 1.00 91.94 96 GLU A N 1
ATOM 748 C CA . GLU A 1 96 ? -68.598 -1.315 104.757 1.00 91.94 96 GLU A CA 1
ATOM 749 C C . GLU A 1 96 ? -67.635 -2.274 104.043 1.00 91.94 96 GLU A C 1
ATOM 751 O O . GLU A 1 96 ? -67.145 -1.956 102.961 1.00 91.94 96 GLU A O 1
ATOM 756 N N . LEU A 1 97 ? -67.408 -3.467 104.605 1.00 91.94 97 LEU A N 1
ATOM 757 C CA . LEU A 1 97 ? -66.537 -4.476 104.003 1.00 91.94 97 LEU A CA 1
ATOM 758 C C . LEU A 1 97 ? -67.075 -4.969 102.655 1.00 91.94 97 LEU A C 1
ATOM 760 O O . LEU A 1 97 ? -66.303 -5.056 101.703 1.00 91.94 97 LEU A O 1
ATOM 764 N N . GLN A 1 98 ? -68.384 -5.203 102.540 1.00 92.19 98 GLN A N 1
ATOM 765 C CA . GLN A 1 98 ? -69.028 -5.583 101.279 1.00 92.19 98 GLN A CA 1
ATOM 766 C C . GLN A 1 98 ? -68.846 -4.512 100.201 1.00 92.19 98 GLN A C 1
ATOM 768 O O . GLN A 1 98 ? -68.472 -4.835 99.075 1.00 92.19 98 GLN A O 1
ATOM 773 N N . ARG A 1 99 ? -69.014 -3.226 100.543 1.00 91.56 99 ARG A N 1
ATOM 774 C CA . ARG A 1 99 ? -68.716 -2.132 99.604 1.00 91.56 99 ARG A CA 1
ATOM 775 C C . ARG A 1 99 ? -67.257 -2.133 99.167 1.00 91.56 99 ARG A C 1
ATOM 777 O O . ARG A 1 99 ? -66.986 -2.015 97.975 1.00 91.56 99 ARG A O 1
ATOM 784 N N . THR A 1 100 ? -66.323 -2.288 100.106 1.00 91.94 100 THR A N 1
ATOM 785 C CA . THR A 1 100 ? -64.894 -2.320 99.761 1.00 91.94 100 THR A CA 1
ATOM 786 C C . THR A 1 100 ? -64.526 -3.532 98.909 1.00 91.94 100 THR A C 1
ATOM 788 O O . THR A 1 100 ? -63.684 -3.416 98.021 1.00 91.94 100 THR A O 1
ATOM 791 N N . GLU A 1 101 ? -65.172 -4.679 99.126 1.00 91.31 101 GLU A N 1
ATOM 792 C CA . GLU A 1 101 ? -64.978 -5.885 98.323 1.00 91.31 101 GLU A CA 1
ATOM 793 C C . GLU A 1 101 ? -65.507 -5.690 96.896 1.00 91.31 101 GLU A C 1
ATOM 795 O O . GLU A 1 101 ? -64.813 -6.005 95.930 1.00 91.31 101 GLU A O 1
ATOM 800 N N . GLU A 1 102 ? -66.697 -5.106 96.739 1.00 92.88 102 GLU A N 1
ATOM 801 C CA . GLU A 1 102 ? -67.258 -4.777 95.427 1.00 92.88 102 GLU A CA 1
ATOM 802 C C . GLU A 1 102 ? -66.392 -3.769 94.659 1.00 92.88 102 GLU A C 1
ATOM 804 O O . GLU A 1 102 ? -66.148 -3.943 93.461 1.00 92.88 102 GLU A O 1
ATOM 809 N N . GLU A 1 103 ? -65.898 -2.723 95.327 1.00 93.38 103 GLU A N 1
ATOM 810 C CA . GLU A 1 103 ? -64.984 -1.744 94.730 1.00 93.38 103 GLU A CA 1
ATOM 811 C C . GLU A 1 103 ? -63.649 -2.380 94.325 1.00 93.38 103 GLU A C 1
ATOM 813 O O . GLU A 1 103 ? -63.166 -2.150 93.210 1.00 93.38 103 GLU A O 1
ATOM 818 N N . ALA A 1 104 ? -63.075 -3.226 95.183 1.00 91.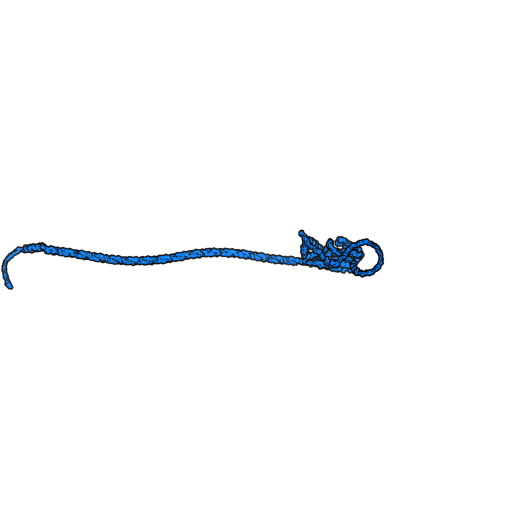88 104 ALA A N 1
ATOM 819 C CA . ALA A 1 104 ? -61.856 -3.965 94.876 1.00 91.88 104 ALA A CA 1
ATOM 820 C C . ALA A 1 104 ? -62.059 -4.914 93.686 1.00 91.88 104 ALA A C 1
ATOM 822 O O . ALA A 1 104 ? -61.235 -4.930 92.771 1.00 91.88 104 ALA A O 1
ATOM 823 N N . ASN A 1 105 ? -63.178 -5.641 93.635 1.00 91.94 105 ASN A N 1
ATOM 824 C CA . ASN A 1 105 ? -63.506 -6.544 92.531 1.00 91.94 105 ASN A CA 1
ATOM 825 C C . ASN A 1 105 ? -63.699 -5.795 91.206 1.00 91.94 105 ASN A C 1
ATOM 827 O O . ASN A 1 105 ? -63.175 -6.228 90.176 1.00 91.94 105 ASN A O 1
ATOM 831 N N . LYS A 1 106 ? -64.368 -4.634 91.218 1.00 93.94 106 LYS A N 1
ATOM 832 C CA . LYS A 1 106 ? -64.470 -3.763 90.033 1.00 93.94 106 LYS A CA 1
ATOM 833 C C . LYS A 1 106 ? -63.091 -3.308 89.555 1.00 93.94 106 LYS A C 1
ATOM 835 O O . LYS A 1 106 ? -62.807 -3.379 88.360 1.00 93.94 106 LYS A O 1
ATOM 840 N N . LYS A 1 107 ? -62.213 -2.898 90.477 1.00 94.44 107 LYS A N 1
ATOM 841 C CA . LYS A 1 107 ? -60.847 -2.466 90.151 1.00 94.44 107 LYS A CA 1
ATOM 842 C C . LYS A 1 107 ? -59.998 -3.607 89.586 1.00 94.44 107 LYS A C 1
ATOM 844 O O . LYS A 1 107 ? -59.317 -3.410 88.584 1.00 94.44 107 LYS A O 1
ATOM 849 N N . ILE A 1 108 ? -60.084 -4.803 90.171 1.00 92.56 108 ILE A N 1
ATOM 850 C CA . ILE A 1 108 ? -59.396 -6.004 89.674 1.00 92.56 108 ILE A CA 1
ATOM 851 C C . ILE A 1 108 ? -59.888 -6.363 88.268 1.00 92.56 108 ILE A C 1
ATOM 853 O O . ILE A 1 108 ? -59.075 -6.659 87.395 1.00 92.56 108 ILE A O 1
ATOM 857 N N . SER A 1 109 ? -61.201 -6.311 88.023 1.00 92.88 109 SER A N 1
ATOM 858 C CA . SER A 1 109 ? -61.767 -6.575 86.697 1.00 92.88 109 SER A CA 1
ATOM 859 C C . SER A 1 109 ? -61.269 -5.573 85.653 1.00 92.88 109 SER A C 1
ATOM 861 O O . SER A 1 109 ? -60.874 -5.981 84.563 1.00 92.88 109 SER A O 1
ATOM 863 N N . ALA A 1 110 ? -61.245 -4.278 85.985 1.00 93.44 110 ALA A N 1
ATOM 864 C CA . ALA A 1 110 ? -60.741 -3.239 85.088 1.00 93.44 110 ALA A CA 1
ATOM 865 C C . ALA A 1 110 ? -59.249 -3.438 84.765 1.00 93.44 110 ALA A C 1
ATOM 867 O O . ALA A 1 110 ? -58.863 -3.430 83.600 1.00 93.44 110 ALA A O 1
ATOM 868 N N . GLN A 1 111 ? -58.423 -3.717 85.779 1.00 93.44 111 GLN A N 1
ATOM 869 C CA . GLN A 1 111 ? -56.994 -3.987 85.588 1.00 93.44 111 GLN A CA 1
ATOM 870 C C . GLN A 1 111 ? -56.733 -5.259 84.773 1.00 93.44 111 GLN A C 1
ATOM 872 O O . GLN A 1 111 ? -55.788 -5.298 83.989 1.00 93.44 111 GLN A O 1
ATOM 877 N N . ARG A 1 112 ? -57.563 -6.301 84.925 1.00 92.69 112 ARG A N 1
ATOM 878 C CA . ARG A 1 112 ? -57.474 -7.514 84.095 1.00 92.69 112 ARG A CA 1
ATOM 879 C C . ARG A 1 112 ? -57.763 -7.215 82.628 1.00 92.69 112 ARG A C 1
ATOM 881 O O . ARG A 1 112 ? -57.002 -7.665 81.780 1.00 92.69 112 ARG A O 1
ATOM 888 N N . GLN A 1 113 ? -58.809 -6.439 82.341 1.00 93.50 113 GLN A N 1
ATOM 889 C CA . GLN A 1 113 ? -59.134 -6.031 80.971 1.00 93.50 113 GLN A CA 1
ATOM 890 C C . GLN A 1 113 ? -58.016 -5.181 80.352 1.00 93.50 113 GLN A C 1
ATOM 892 O O . GLN A 1 113 ? -57.648 -5.397 79.200 1.00 93.50 113 GLN A O 1
ATOM 897 N N . GLU A 1 114 ? -57.432 -4.259 81.119 1.00 94.06 114 GLU A N 1
ATOM 898 C CA . GLU A 1 114 ? -56.311 -3.430 80.662 1.00 94.06 114 GLU A CA 1
ATOM 899 C C . GLU A 1 114 ? -55.044 -4.262 80.401 1.00 94.06 114 GLU A C 1
ATOM 901 O O . GLU A 1 114 ? -54.379 -4.082 79.382 1.00 94.06 114 GLU A O 1
ATOM 906 N N . LEU A 1 115 ? -54.732 -5.228 81.271 1.00 92.12 115 LEU A N 1
ATOM 907 C CA . LEU A 1 115 ? -53.627 -6.170 81.064 1.00 92.12 115 LEU A CA 1
ATOM 908 C C . LEU A 1 115 ? -53.830 -7.043 79.823 1.00 92.12 115 LEU A C 1
ATOM 910 O O . LEU A 1 115 ? -52.872 -7.288 79.091 1.00 92.12 115 LEU A O 1
ATOM 914 N N . GLU A 1 116 ? -55.054 -7.503 79.572 1.00 93.38 116 GLU A N 1
ATOM 915 C CA . GLU A 1 116 ? -55.383 -8.309 78.397 1.00 93.38 116 GLU A CA 1
ATOM 916 C C . GLU A 1 116 ? -55.274 -7.488 77.102 1.00 93.38 116 GLU A C 1
ATOM 918 O O . GLU A 1 116 ? -54.657 -7.942 76.135 1.00 93.38 116 GLU A O 1
ATOM 923 N N . ALA A 1 117 ? -55.764 -6.243 77.109 1.00 93.00 117 ALA A N 1
ATOM 924 C CA . ALA A 1 117 ? -55.599 -5.303 76.001 1.00 93.00 117 ALA A CA 1
ATOM 925 C C . ALA A 1 117 ? -54.114 -5.004 75.722 1.00 93.00 117 ALA A C 1
ATOM 927 O O . ALA A 1 117 ? -53.654 -5.153 74.586 1.00 93.00 117 ALA A O 1
ATOM 928 N N . ASN A 1 118 ? -53.339 -4.692 76.766 1.00 92.00 118 ASN A N 1
ATOM 929 C CA . ASN A 1 118 ? -51.899 -4.453 76.662 1.00 92.00 118 ASN A CA 1
ATOM 930 C C . ASN A 1 118 ? -51.138 -5.698 76.181 1.00 92.00 118 ASN A C 1
ATOM 932 O O . ASN A 1 118 ? -50.203 -5.584 75.386 1.00 92.00 118 ASN A O 1
ATOM 936 N N . GLY A 1 119 ? -51.545 -6.899 76.606 1.00 91.81 119 GLY A N 1
ATOM 937 C CA . GLY A 1 119 ? -51.015 -8.162 76.089 1.00 91.81 119 GLY A CA 1
ATOM 938 C C . GLY A 1 119 ? -51.290 -8.332 74.591 1.00 91.81 119 GLY A C 1
ATOM 939 O O . GLY A 1 119 ? -50.395 -8.700 73.822 1.00 91.81 119 GLY A O 1
ATOM 940 N N . GLY A 1 120 ? -52.502 -7.987 74.148 1.00 92.56 120 GLY A N 1
ATOM 941 C CA . GLY A 1 120 ? -52.878 -7.941 72.737 1.00 92.56 120 GLY A CA 1
ATOM 942 C C . GLY A 1 120 ? -52.002 -6.987 71.920 1.00 92.56 120 GLY A C 1
ATOM 943 O O . GLY A 1 120 ? -51.487 -7.368 70.868 1.00 92.56 120 GLY A O 1
ATOM 944 N N . ASP A 1 121 ? -51.758 -5.775 72.408 1.00 94.06 121 ASP A N 1
ATOM 945 C CA . ASP A 1 121 ? -50.944 -4.790 71.690 1.00 94.06 121 ASP A CA 1
ATOM 946 C C . ASP A 1 121 ? -49.447 -5.119 71.709 1.00 94.06 121 ASP A C 1
ATOM 948 O O . ASP A 1 121 ? -48.777 -4.982 70.680 1.00 94.06 121 ASP A O 1
ATOM 952 N N . MET A 1 122 ? -48.932 -5.680 72.807 1.00 94.25 122 MET A N 1
ATOM 953 C CA . MET A 1 122 ? -47.562 -6.197 72.879 1.00 94.25 122 MET A CA 1
ATOM 954 C C . MET A 1 122 ? -47.327 -7.291 71.829 1.00 94.25 122 MET A C 1
ATOM 956 O O . MET A 1 122 ? -46.316 -7.272 71.123 1.00 94.25 122 MET A O 1
ATOM 960 N N . THR A 1 123 ? -48.271 -8.223 71.654 1.00 93.56 123 THR A N 1
ATOM 961 C CA . THR A 1 123 ? -48.133 -9.270 70.625 1.00 93.56 123 THR A CA 1
ATOM 962 C C . THR A 1 123 ? -48.196 -8.714 69.199 1.00 93.56 123 THR A C 1
ATOM 964 O O . THR A 1 123 ? -47.458 -9.191 68.329 1.00 93.56 123 THR A O 1
ATOM 967 N N . LYS A 1 124 ? -49.012 -7.681 68.934 1.00 94.19 124 LYS A N 1
ATOM 968 C CA . LYS A 1 124 ? -49.030 -6.980 67.635 1.00 94.19 124 LYS A CA 1
ATOM 969 C C . LYS A 1 124 ? -47.703 -6.272 67.363 1.00 94.19 124 LYS A C 1
ATOM 971 O O . LYS A 1 124 ? -47.136 -6.455 66.285 1.00 94.19 124 LYS A O 1
ATOM 976 N N . LEU A 1 125 ? -47.179 -5.525 68.336 1.00 94.81 125 LEU A N 1
ATOM 977 C CA . LEU A 1 125 ? -45.888 -4.840 68.228 1.00 94.81 125 LEU A CA 1
ATOM 978 C C . LEU A 1 125 ? -44.744 -5.833 68.014 1.00 94.81 125 LEU A C 1
ATOM 980 O O . LEU A 1 125 ? -43.909 -5.630 67.137 1.00 94.81 125 LEU A O 1
ATOM 984 N N . GLN A 1 126 ? -44.742 -6.957 68.730 1.00 95.06 126 GLN A N 1
ATOM 985 C CA . GLN A 1 126 ? -43.728 -7.993 68.557 1.00 95.06 126 GLN A CA 1
ATOM 986 C C . GLN A 1 126 ? -43.767 -8.612 67.148 1.00 95.06 126 GLN A C 1
ATOM 988 O O . GLN A 1 126 ? -42.715 -8.869 66.559 1.00 95.06 126 GLN A O 1
ATOM 993 N N . LYS A 1 127 ? -44.961 -8.817 66.571 1.00 95.12 127 LYS A N 1
ATOM 994 C CA . LYS A 1 127 ? -45.109 -9.246 65.168 1.00 95.12 127 LYS A CA 1
ATOM 995 C C . LYS A 1 127 ? -44.609 -8.179 64.189 1.00 95.12 127 LYS A C 1
ATOM 997 O O . LYS A 1 127 ? -43.898 -8.524 63.248 1.00 95.12 127 LYS A O 1
ATOM 1002 N N . ALA A 1 128 ? -44.932 -6.906 64.421 1.00 94.88 128 ALA A N 1
ATOM 1003 C CA . ALA A 1 128 ? -44.480 -5.796 63.583 1.00 94.88 128 ALA A CA 1
ATOM 1004 C C . ALA A 1 128 ? -42.950 -5.641 63.603 1.00 94.88 128 ALA A C 1
ATOM 1006 O O . ALA A 1 128 ? -42.339 -5.515 62.545 1.00 94.88 128 ALA A O 1
ATOM 1007 N N . ILE A 1 129 ? -42.321 -5.752 64.779 1.00 94.94 129 ILE A N 1
ATOM 1008 C CA . ILE A 1 129 ? -40.860 -5.721 64.937 1.00 94.94 129 ILE A CA 1
ATOM 1009 C C . ILE A 1 129 ? -40.210 -6.885 64.190 1.00 94.94 129 ILE A C 1
ATOM 1011 O O . ILE A 1 129 ? -39.262 -6.667 63.443 1.00 94.94 129 ILE A O 1
ATOM 1015 N N . LYS A 1 130 ? -40.726 -8.113 64.338 1.00 95.75 130 LYS A N 1
ATOM 1016 C CA . LYS A 1 130 ? -40.183 -9.278 63.619 1.00 95.75 130 LYS A CA 1
ATOM 1017 C C . LYS A 1 130 ? -40.275 -9.115 62.103 1.00 95.75 130 LYS A C 1
ATOM 1019 O O . LYS A 1 130 ? -39.330 -9.465 61.403 1.00 95.75 130 LYS A O 1
ATOM 1024 N N . LYS A 1 131 ? -41.390 -8.572 61.604 1.00 95.69 131 LYS A N 1
ATOM 1025 C CA . LYS A 1 131 ? -41.562 -8.281 60.177 1.00 95.69 131 LYS A CA 1
ATOM 1026 C C . LYS A 1 131 ? -40.572 -7.211 59.712 1.00 95.69 131 LYS A C 1
ATOM 1028 O O . LYS A 1 131 ? -39.813 -7.457 58.788 1.00 95.69 131 LYS A O 1
ATOM 1033 N N . SER A 1 132 ? -40.499 -6.086 60.420 1.00 94.12 132 SER A N 1
ATOM 1034 C CA . SER A 1 132 ? -39.558 -5.002 60.119 1.00 94.12 132 SER A CA 1
ATOM 1035 C C . SER A 1 132 ? -38.096 -5.471 60.140 1.00 94.12 132 SER A C 1
ATOM 1037 O O . SER A 1 132 ? -37.321 -5.113 59.260 1.00 94.12 132 SER A O 1
ATOM 1039 N N . GLN A 1 133 ? -37.717 -6.333 61.088 1.00 95.19 133 GLN A N 1
ATOM 1040 C CA . GLN A 1 133 ? -36.385 -6.943 61.130 1.00 95.19 133 GLN A CA 1
ATOM 1041 C C . GLN A 1 133 ? -36.101 -7.839 59.917 1.00 95.19 133 GLN A C 1
ATOM 1043 O O . GLN A 1 133 ? -34.962 -7.873 59.451 1.00 95.19 133 GLN A O 1
ATOM 1048 N N . ALA A 1 134 ? -37.099 -8.571 59.417 1.00 95.00 134 ALA A N 1
ATOM 1049 C CA . ALA A 1 134 ? -36.954 -9.367 58.202 1.00 95.00 134 ALA A CA 1
ATOM 1050 C C . ALA A 1 134 ? -36.776 -8.467 56.969 1.00 95.00 134 ALA A C 1
ATOM 1052 O O . ALA A 1 134 ? -35.840 -8.682 56.202 1.00 95.00 134 ALA A O 1
ATOM 1053 N N . ASP A 1 135 ? -37.586 -7.412 56.851 1.00 94.88 135 ASP A N 1
ATOM 1054 C CA . ASP A 1 135 ? -37.522 -6.454 55.742 1.00 94.88 135 ASP A CA 1
ATOM 1055 C C . ASP A 1 135 ? -36.159 -5.731 55.700 1.00 94.88 135 ASP A C 1
ATOM 1057 O O . ASP A 1 135 ? -35.551 -5.594 54.639 1.00 94.88 135 ASP A O 1
ATOM 1061 N N . VAL A 1 136 ? -35.616 -5.331 56.860 1.00 95.25 136 VAL A N 1
ATOM 1062 C CA . VAL A 1 136 ? -34.277 -4.716 56.961 1.00 95.25 136 VAL A CA 1
ATOM 1063 C C . VAL A 1 136 ? -33.177 -5.687 56.530 1.00 95.25 136 VAL A C 1
ATOM 1065 O O . VAL A 1 136 ? -32.260 -5.294 55.810 1.00 95.25 136 VAL A O 1
ATOM 1068 N N . ARG A 1 137 ? -33.258 -6.962 56.933 1.00 95.19 137 ARG A N 1
ATOM 1069 C CA . ARG A 1 137 ? -32.285 -7.984 56.511 1.00 95.19 137 ARG A CA 1
ATOM 1070 C C . ARG A 1 137 ? -32.325 -8.209 55.003 1.00 95.19 137 ARG A C 1
ATOM 1072 O O . ARG A 1 137 ? -31.269 -8.286 54.383 1.00 95.19 137 ARG A O 1
ATOM 1079 N N . GLU A 1 138 ? -33.518 -8.286 54.419 1.00 95.81 138 GLU A N 1
ATOM 1080 C CA . GLU A 1 138 ? -33.682 -8.441 52.972 1.00 95.81 138 GLU A CA 1
ATOM 1081 C C . GLU A 1 138 ? -33.142 -7.221 52.212 1.00 95.81 138 GLU A C 1
ATOM 1083 O O . GLU A 1 138 ? -32.419 -7.370 51.226 1.00 95.81 138 GLU A O 1
ATOM 1088 N N . SER A 1 139 ? -33.445 -6.013 52.691 1.00 94.00 139 SER A N 1
ATOM 1089 C CA . SER A 1 139 ? -32.959 -4.764 52.101 1.00 94.00 139 SER A CA 1
ATOM 1090 C C . SER A 1 139 ? -31.431 -4.669 52.138 1.00 94.00 139 SER A C 1
ATOM 1092 O O . SER A 1 139 ? -30.814 -4.336 51.127 1.00 94.00 139 SER A O 1
ATOM 1094 N N . ASN A 1 140 ? -30.804 -5.014 53.267 1.00 94.94 140 ASN A N 1
ATOM 1095 C CA . ASN A 1 140 ? -29.345 -5.012 53.390 1.00 94.94 140 ASN A CA 1
ATOM 1096 C C . ASN A 1 140 ? -28.686 -6.030 52.450 1.00 94.94 140 ASN A C 1
ATOM 1098 O O . ASN A 1 140 ? -27.715 -5.692 51.780 1.00 94.94 140 ASN A O 1
ATOM 1102 N N . ALA A 1 141 ? -29.249 -7.237 52.330 1.00 95.06 141 ALA A N 1
ATOM 1103 C CA . ALA A 1 141 ? -28.735 -8.248 51.405 1.00 95.06 141 ALA A CA 1
ATOM 1104 C C . ALA A 1 141 ? -28.809 -7.785 49.936 1.00 95.06 141 ALA A C 1
ATOM 1106 O O . ALA A 1 141 ? -27.882 -8.018 49.159 1.00 95.06 141 ALA A O 1
ATOM 1107 N N . LYS A 1 142 ? -29.886 -7.086 49.545 1.00 95.56 142 LYS A N 1
ATOM 1108 C CA . LYS A 1 142 ? -29.997 -6.483 48.205 1.00 95.56 142 LYS A CA 1
ATOM 1109 C C . LYS A 1 142 ? -28.967 -5.373 47.989 1.00 95.56 142 LYS A C 1
ATOM 1111 O O . LYS A 1 142 ? -28.372 -5.313 46.917 1.00 95.56 142 LYS A O 1
ATOM 1116 N N . ALA A 1 143 ? -28.731 -4.527 48.991 1.00 94.25 143 ALA A N 1
ATOM 1117 C CA . ALA A 1 143 ? -27.743 -3.454 48.906 1.00 94.25 143 ALA A CA 1
ATOM 1118 C C . ALA A 1 143 ? -26.306 -3.989 48.747 1.00 94.25 143 ALA A C 1
ATOM 1120 O O . ALA A 1 143 ? -25.552 -3.481 47.917 1.00 94.25 143 ALA A O 1
ATOM 1121 N N . GLU A 1 144 ? -25.932 -5.043 49.478 1.00 95.38 144 GLU A N 1
ATOM 1122 C CA . GLU A 1 144 ? -24.626 -5.706 49.325 1.00 95.38 144 GLU A CA 1
ATOM 1123 C C . GLU A 1 144 ? -24.453 -6.333 47.934 1.00 95.38 144 GLU A C 1
ATOM 1125 O O . GLU A 1 144 ? -23.396 -6.195 47.308 1.00 95.38 144 GLU A O 1
ATOM 1130 N N . LEU A 1 145 ? -25.502 -6.977 47.411 1.00 95.38 145 LEU A N 1
ATOM 1131 C CA . LEU A 1 145 ? -25.493 -7.551 46.066 1.00 95.38 145 LEU A CA 1
ATOM 1132 C C . LEU A 1 145 ? -25.296 -6.472 44.990 1.00 95.38 145 LEU A C 1
ATOM 1134 O O . LEU A 1 145 ? -24.455 -6.635 44.106 1.00 95.38 145 LEU A O 1
ATOM 1138 N N . GLU A 1 146 ? -26.042 -5.369 45.070 1.00 94.25 146 GLU A N 1
ATOM 1139 C CA . GLU A 1 146 ? -25.914 -4.252 44.127 1.00 94.25 146 GLU A CA 1
ATOM 1140 C C . GLU A 1 146 ? -24.551 -3.562 44.234 1.00 94.25 146 GLU A C 1
ATOM 1142 O O . GLU A 1 146 ? -23.945 -3.249 43.214 1.00 94.25 146 GLU A O 1
ATOM 1147 N N . THR A 1 147 ? -23.998 -3.428 45.442 1.00 95.12 147 THR A N 1
ATOM 1148 C CA . THR A 1 147 ? -22.633 -2.908 45.636 1.00 95.12 147 THR A CA 1
ATOM 1149 C C . THR A 1 147 ? -21.600 -3.808 44.953 1.00 95.12 147 THR A C 1
ATOM 1151 O O . THR A 1 147 ? -20.711 -3.328 44.252 1.00 95.12 147 THR A O 1
ATOM 1154 N N . THR A 1 148 ? -21.745 -5.128 45.086 1.00 94.31 148 THR A N 1
ATOM 1155 C CA . THR A 1 148 ? -20.844 -6.097 44.442 1.00 94.31 148 THR A CA 1
ATOM 1156 C C . THR A 1 148 ? -20.960 -6.045 42.915 1.00 94.31 148 THR A C 1
ATOM 1158 O O . THR A 1 148 ? -19.952 -6.099 42.210 1.00 94.31 148 THR A O 1
ATOM 1161 N N . ARG A 1 149 ? -22.183 -5.899 42.388 1.00 94.81 149 ARG A N 1
ATOM 1162 C CA . ARG A 1 149 ? -22.431 -5.725 40.948 1.00 94.81 149 ARG A CA 1
ATOM 1163 C C . ARG A 1 149 ? -21.844 -4.424 40.415 1.00 94.81 149 ARG A C 1
ATOM 1165 O O . ARG A 1 149 ? -21.245 -4.449 39.345 1.00 94.81 149 ARG A O 1
ATOM 1172 N N . ALA A 1 150 ? -21.985 -3.323 41.152 1.00 93.44 150 ALA A N 1
ATOM 1173 C CA . ALA A 1 150 ? -21.423 -2.030 40.779 1.00 93.44 150 ALA A CA 1
ATOM 1174 C C . ALA A 1 150 ? -19.893 -2.102 40.674 1.00 93.44 150 ALA A C 1
ATOM 1176 O O . ALA A 1 150 ? -19.341 -1.723 39.646 1.00 93.44 150 ALA A O 1
ATOM 1177 N N . LEU A 1 151 ? -19.220 -2.699 41.664 1.00 94.81 151 LEU A N 1
ATOM 1178 C CA . LEU A 1 151 ? -17.765 -2.898 41.635 1.00 94.81 151 LEU A CA 1
ATOM 1179 C C . LEU A 1 151 ? -17.312 -3.777 40.457 1.00 94.81 151 LEU A C 1
ATOM 1181 O O . LEU A 1 151 ? -16.315 -3.478 39.800 1.00 94.81 151 LEU A O 1
ATOM 1185 N N . ALA A 1 152 ? -18.050 -4.850 40.154 1.00 94.12 152 ALA A N 1
ATOM 1186 C CA . ALA A 1 152 ? -17.755 -5.700 39.000 1.00 94.12 152 ALA A CA 1
ATOM 1187 C C . ALA A 1 152 ? -17.948 -4.954 37.666 1.00 94.12 152 ALA A C 1
ATOM 1189 O O . ALA A 1 152 ? -17.134 -5.096 36.751 1.00 94.12 152 ALA A O 1
ATOM 1190 N N . ALA A 1 153 ? -19.000 -4.138 37.561 1.00 93.12 153 ALA A N 1
ATOM 1191 C CA . ALA A 1 153 ? -19.263 -3.312 36.388 1.00 93.12 153 ALA A CA 1
ATOM 1192 C C . ALA A 1 153 ? -18.186 -2.233 36.200 1.00 93.12 153 ALA A C 1
ATOM 1194 O O . ALA A 1 153 ? -17.697 -2.066 35.087 1.00 93.12 153 ALA A O 1
ATOM 1195 N N . GLU A 1 154 ? -17.755 -1.560 37.270 1.00 94.44 154 GLU A N 1
ATOM 1196 C CA . GLU A 1 154 ? -16.651 -0.591 37.233 1.00 94.44 154 GLU A CA 1
ATOM 1197 C C . GLU A 1 154 ? -15.344 -1.234 36.754 1.00 94.44 154 GLU A C 1
ATOM 1199 O O . GLU A 1 154 ? -14.676 -0.687 35.875 1.00 94.44 154 GLU A O 1
ATOM 1204 N N . GLY A 1 155 ? -15.015 -2.431 37.255 1.00 93.81 155 GLY A N 1
ATOM 1205 C CA . GLY A 1 155 ? -13.862 -3.199 36.780 1.00 93.81 155 GLY A CA 1
ATOM 1206 C C . GLY A 1 155 ? -13.952 -3.537 35.288 1.00 93.81 155 GLY A C 1
ATOM 1207 O O . GLY A 1 155 ? -12.981 -3.366 34.552 1.00 93.81 155 GLY A O 1
ATOM 1208 N N . SER A 1 156 ? -15.134 -3.945 34.816 1.00 94.81 156 SER A N 1
ATOM 1209 C CA . SER A 1 156 ? -15.370 -4.215 33.393 1.00 94.81 156 SER A CA 1
ATOM 1210 C C . SER A 1 156 ? -15.260 -2.956 32.531 1.00 94.81 156 SER A C 1
ATOM 1212 O O . SER A 1 156 ? -14.714 -3.023 31.433 1.00 94.81 156 SER A O 1
ATOM 1214 N N . VAL A 1 157 ? -15.771 -1.813 32.997 1.00 95.06 157 VAL A N 1
ATOM 1215 C CA . VAL A 1 157 ? -15.676 -0.534 32.278 1.00 95.06 157 VAL A CA 1
ATOM 1216 C C . VAL A 1 157 ? -14.221 -0.084 32.182 1.00 95.06 157 VAL A C 1
ATOM 1218 O O . VAL A 1 157 ? -13.791 0.342 31.110 1.00 95.06 157 VAL A O 1
ATOM 1221 N N . ALA A 1 158 ? -13.446 -0.215 33.260 1.00 95.50 158 ALA A N 1
ATOM 1222 C CA . ALA A 1 158 ? -12.024 0.116 33.260 1.00 95.50 158 ALA A CA 1
ATOM 1223 C C . ALA A 1 158 ? -11.235 -0.749 32.262 1.00 95.50 158 ALA A C 1
ATOM 1225 O O . ALA A 1 158 ? -10.431 -0.221 31.493 1.00 95.50 158 ALA A O 1
ATOM 1226 N N . GLU A 1 159 ? -11.509 -2.056 32.222 1.00 95.44 159 GLU A N 1
ATOM 1227 C CA . GLU A 1 159 ? -10.856 -2.978 31.289 1.00 95.44 159 GLU A CA 1
ATOM 1228 C C . GLU A 1 159 ? -11.230 -2.682 29.829 1.00 95.44 159 GLU A C 1
ATOM 1230 O O . GLU A 1 159 ? -10.347 -2.563 28.981 1.00 95.44 159 GLU A O 1
ATOM 1235 N N . VAL A 1 160 ? -12.517 -2.471 29.529 1.00 95.75 160 VAL A N 1
ATOM 1236 C CA . VAL A 1 160 ? -12.965 -2.100 28.173 1.00 95.75 160 VAL A CA 1
ATOM 1237 C C . VAL A 1 160 ? -12.369 -0.759 27.743 1.00 95.75 160 VAL A C 1
ATOM 1239 O O . VAL A 1 160 ? -11.940 -0.619 26.601 1.00 95.75 160 VAL A O 1
ATOM 1242 N N . THR A 1 161 ? -12.283 0.216 28.651 1.00 95.31 161 THR A N 1
ATOM 1243 C CA . THR A 1 161 ? -11.660 1.517 28.361 1.00 95.31 161 THR A CA 1
ATOM 1244 C C . THR A 1 161 ? -10.182 1.346 28.020 1.00 95.31 161 THR A C 1
ATOM 1246 O O . THR A 1 161 ? -9.707 1.909 27.037 1.00 95.31 161 THR A O 1
ATOM 1249 N N . LYS A 1 162 ? -9.453 0.523 28.780 1.00 96.12 162 LYS A N 1
ATOM 1250 C CA . LYS A 1 162 ? -8.049 0.214 28.499 1.00 96.12 162 LYS A CA 1
ATOM 1251 C C . LYS A 1 162 ? -7.886 -0.438 27.122 1.00 96.12 162 LYS A C 1
ATOM 1253 O O . LYS A 1 162 ? -7.081 0.039 26.322 1.00 96.12 162 LYS A O 1
ATOM 1258 N N . GLN A 1 163 ? -8.680 -1.466 26.823 1.00 95.69 163 GLN A N 1
ATOM 1259 C CA . GLN A 1 163 ? -8.662 -2.145 25.522 1.00 95.69 163 GLN A CA 1
ATOM 1260 C C . GLN A 1 163 ? -8.997 -1.195 24.368 1.00 95.69 163 GLN A C 1
ATOM 1262 O O . GLN A 1 163 ? -8.350 -1.255 23.325 1.00 95.69 163 GLN A O 1
ATOM 1267 N N . LEU A 1 164 ? -9.955 -0.282 24.561 1.00 95.69 164 LEU A N 1
ATOM 1268 C CA . LEU A 1 164 ? -10.299 0.735 23.571 1.00 95.69 164 LEU A CA 1
ATOM 1269 C C . LEU A 1 164 ? -9.104 1.650 23.285 1.00 95.69 164 LEU A C 1
ATOM 1271 O O . LEU A 1 164 ? -8.730 1.813 22.128 1.00 95.69 164 LEU A O 1
ATOM 1275 N N . THR A 1 165 ? -8.453 2.180 24.324 1.00 96.19 165 THR A N 1
ATOM 1276 C CA . THR A 1 165 ? -7.287 3.062 24.143 1.00 96.19 165 THR A CA 1
ATOM 1277 C C . THR A 1 165 ? -6.106 2.357 23.469 1.00 96.19 165 THR A C 1
ATOM 1279 O O . THR A 1 165 ? -5.392 2.959 22.666 1.00 96.19 165 THR A O 1
ATOM 1282 N N . GLU A 1 166 ? -5.901 1.069 23.755 1.00 96.31 166 GLU A N 1
ATOM 1283 C CA . GLU A 1 166 ? -4.867 0.260 23.106 1.00 96.31 166 GLU A CA 1
ATOM 1284 C C . GLU A 1 166 ? -5.201 -0.000 21.632 1.00 96.31 166 GLU A C 1
ATOM 1286 O O . GLU A 1 166 ? -4.344 0.170 20.763 1.00 96.31 166 GLU A O 1
ATOM 1291 N N . ALA A 1 167 ? -6.459 -0.331 21.330 1.00 95.38 167 ALA A N 1
ATOM 1292 C CA . ALA A 1 167 ? -6.933 -0.511 19.964 1.00 95.38 167 ALA A CA 1
ATOM 1293 C C . ALA A 1 167 ? -6.827 0.783 19.141 1.00 95.38 167 ALA A C 1
ATOM 1295 O O . ALA A 1 167 ? -6.358 0.742 18.004 1.00 95.38 167 ALA A O 1
ATOM 1296 N N . GLU A 1 168 ? -7.189 1.935 19.711 1.00 96.19 168 GLU A N 1
ATOM 1297 C CA . GLU A 1 168 ? -7.049 3.247 19.066 1.00 96.19 168 GLU A CA 1
ATOM 1298 C C . GLU A 1 168 ? -5.587 3.576 18.755 1.00 96.19 168 GLU A C 1
ATOM 1300 O O . GLU A 1 168 ? -5.268 4.005 17.643 1.00 96.19 168 GLU A O 1
ATOM 1305 N N . LYS A 1 169 ? -4.676 3.320 19.702 1.00 96.00 169 LYS A N 1
ATOM 1306 C CA . LYS A 1 169 ? -3.236 3.510 19.495 1.00 96.00 169 LYS A CA 1
ATOM 1307 C C . LYS A 1 169 ? -2.700 2.607 18.380 1.00 96.00 169 LYS A C 1
ATOM 1309 O O . LYS A 1 169 ? -1.942 3.073 17.529 1.00 96.00 169 LYS A O 1
ATOM 1314 N N . ASN A 1 170 ? -3.105 1.338 18.363 1.00 95.81 170 ASN A N 1
ATOM 1315 C CA . ASN A 1 170 ? -2.704 0.389 17.324 1.00 95.81 170 ASN A CA 1
ATOM 1316 C C . ASN A 1 170 ? -3.235 0.810 15.950 1.00 95.81 170 ASN A C 1
ATOM 1318 O O . ASN A 1 170 ? -2.490 0.787 14.973 1.00 95.81 170 ASN A O 1
ATOM 1322 N N . LEU A 1 171 ? -4.490 1.259 15.880 1.00 95.50 171 LEU A N 1
ATOM 1323 C CA . LEU A 1 171 ? -5.095 1.760 14.648 1.00 95.50 171 LEU A CA 1
ATOM 1324 C C . LEU A 1 171 ? -4.350 2.993 14.128 1.00 95.50 171 LEU A C 1
ATOM 1326 O O . LEU A 1 171 ? -4.041 3.057 12.939 1.00 95.50 171 LEU A O 1
ATOM 1330 N N . GLN A 1 172 ? -4.007 3.945 14.999 1.00 95.62 172 GLN A N 1
ATOM 1331 C CA . GLN A 1 172 ? -3.207 5.111 14.616 1.00 95.62 172 GLN A CA 1
ATOM 1332 C C . GLN A 1 172 ? -1.823 4.708 14.091 1.00 95.62 172 GLN A C 1
ATOM 1334 O O . GLN A 1 172 ? -1.417 5.200 13.040 1.00 95.62 172 GLN A O 1
ATOM 1339 N N . SER A 1 173 ? -1.127 3.788 14.770 1.00 95.00 173 SER A N 1
ATOM 1340 C CA . SER A 1 173 ? 0.182 3.285 14.324 1.00 95.00 173 SER A CA 1
ATOM 1341 C C . SER A 1 173 ? 0.094 2.632 12.945 1.00 95.00 173 SER A C 1
ATOM 1343 O O . SER A 1 173 ? 0.824 3.014 12.034 1.00 95.00 173 SER A O 1
ATOM 1345 N N . LEU A 1 174 ? -0.862 1.716 12.760 1.00 94.25 174 LEU A N 1
ATOM 1346 C CA . LEU A 1 174 ? -1.087 1.028 11.487 1.00 94.25 174 LEU A CA 1
ATOM 1347 C C . LEU A 1 174 ? -1.483 1.996 10.370 1.00 94.25 174 LEU A C 1
ATOM 1349 O O . LEU A 1 174 ? -1.057 1.830 9.233 1.00 94.25 174 LEU A O 1
ATOM 1353 N N . THR A 1 175 ? -2.265 3.031 10.680 1.00 94.06 175 THR A N 1
ATOM 1354 C CA . THR A 1 175 ? -2.642 4.062 9.703 1.00 94.06 175 THR A CA 1
ATOM 1355 C C . THR A 1 175 ? -1.425 4.871 9.258 1.00 94.06 175 THR A C 1
ATOM 1357 O O . THR A 1 175 ? -1.278 5.160 8.073 1.00 94.06 175 THR A O 1
ATOM 1360 N N . ILE A 1 176 ? -0.526 5.220 10.185 1.00 93.69 176 ILE A N 1
ATOM 1361 C CA . ILE A 1 176 ? 0.725 5.917 9.857 1.00 93.69 176 ILE A CA 1
ATOM 1362 C C . ILE A 1 176 ? 1.613 5.030 8.978 1.00 93.69 176 ILE A C 1
ATOM 1364 O O . ILE A 1 176 ? 2.099 5.501 7.952 1.00 93.69 176 ILE A O 1
ATOM 1368 N N . GLU A 1 177 ? 1.794 3.758 9.339 1.00 92.88 177 GLU A N 1
ATOM 1369 C CA . GLU A 1 177 ? 2.575 2.793 8.553 1.00 92.88 177 GLU A CA 1
ATOM 1370 C C . GLU A 1 177 ? 1.987 2.582 7.153 1.00 92.88 177 GLU A C 1
ATOM 1372 O O . GLU A 1 177 ? 2.717 2.582 6.161 1.00 92.88 177 GLU A O 1
ATOM 1377 N N . LEU A 1 178 ? 0.663 2.467 7.046 1.00 91.12 178 LEU A N 1
ATOM 1378 C CA . LEU A 1 178 ? -0.022 2.293 5.770 1.00 91.12 178 LEU A CA 1
ATOM 1379 C C . LEU A 1 178 ? 0.113 3.536 4.886 1.00 91.12 178 LEU A C 1
ATOM 1381 O O . LEU A 1 178 ? 0.452 3.403 3.715 1.00 91.12 178 LEU A O 1
ATOM 1385 N N . ASN A 1 179 ? -0.043 4.737 5.446 1.00 87.50 179 ASN A N 1
ATOM 1386 C CA . ASN A 1 179 ? 0.179 5.986 4.712 1.00 87.50 179 ASN A CA 1
ATOM 1387 C C . ASN A 1 179 ? 1.635 6.126 4.241 1.00 87.50 179 ASN A C 1
ATOM 1389 O O . ASN A 1 179 ? 1.888 6.627 3.146 1.00 87.50 179 ASN A O 1
ATOM 1393 N N . GLN A 1 180 ? 2.604 5.674 5.043 1.00 86.19 180 GLN A N 1
ATOM 1394 C CA . GLN A 1 180 ? 4.005 5.625 4.623 1.00 86.19 180 GLN A CA 1
ATOM 1395 C C . GLN A 1 180 ? 4.186 4.658 3.449 1.00 86.19 180 GLN A C 1
ATOM 1397 O O . GLN A 1 180 ? 4.770 5.043 2.439 1.00 86.19 180 GLN A O 1
ATOM 1402 N N . LEU A 1 181 ? 3.632 3.445 3.530 1.00 83.31 181 LEU A N 1
ATOM 1403 C CA . LEU A 1 181 ? 3.673 2.467 2.438 1.00 83.31 181 LEU A CA 1
ATOM 1404 C C . LEU A 1 181 ? 3.000 2.982 1.162 1.00 83.31 181 LEU A C 1
ATOM 1406 O O . LEU A 1 181 ? 3.525 2.790 0.068 1.00 83.31 181 LEU A O 1
ATOM 1410 N N . GLU A 1 182 ? 1.865 3.664 1.284 1.00 80.69 182 GLU A N 1
ATOM 1411 C CA . GLU A 1 182 ? 1.180 4.284 0.150 1.00 80.69 182 GLU A CA 1
ATOM 1412 C C . GLU A 1 182 ? 1.973 5.443 -0.452 1.00 80.69 182 GLU A C 1
ATOM 1414 O O . GLU A 1 182 ? 1.984 5.588 -1.671 1.00 80.69 182 GLU A O 1
ATOM 1419 N N . SER A 1 183 ? 2.716 6.208 0.355 1.00 77.69 183 SER A N 1
ATOM 1420 C CA . SER A 1 183 ? 3.576 7.283 -0.155 1.00 77.69 183 SER A CA 1
ATOM 1421 C C . SER A 1 183 ? 4.711 6.783 -1.059 1.00 77.69 183 SER A C 1
ATOM 1423 O O . SER A 1 183 ? 5.206 7.537 -1.897 1.00 77.69 183 SER A O 1
ATOM 1425 N N . PHE A 1 184 ? 5.100 5.509 -0.929 1.00 73.50 184 PHE A N 1
ATOM 1426 C CA . PHE A 1 184 ? 6.087 4.874 -1.802 1.00 73.50 184 PHE A CA 1
ATOM 1427 C C . PHE A 1 184 ? 5.493 4.334 -3.104 1.00 73.50 184 PHE A C 1
ATOM 1429 O O . PHE A 1 184 ? 6.261 3.975 -3.994 1.00 73.50 184 PHE A O 1
ATOM 1436 N N . LYS A 1 185 ? 4.160 4.277 -3.249 1.00 75.00 185 LYS A N 1
ATOM 1437 C CA . LYS A 1 185 ? 3.511 3.759 -4.458 1.00 75.00 185 LYS A CA 1
ATOM 1438 C C . LYS A 1 185 ? 3.434 4.854 -5.525 1.00 75.00 185 LYS A C 1
ATOM 1440 O O . LYS A 1 185 ? 2.654 5.795 -5.380 1.00 75.00 185 LYS A O 1
ATOM 1445 N N . PRO A 1 186 ? 4.187 4.748 -6.630 1.00 72.31 186 PRO A N 1
ATOM 1446 C CA . PRO A 1 186 ? 4.004 5.652 -7.752 1.00 72.31 186 PRO A CA 1
ATOM 1447 C C . PRO A 1 186 ? 2.646 5.390 -8.407 1.00 72.31 186 PRO A C 1
ATOM 1449 O O . PRO A 1 186 ? 2.335 4.254 -8.764 1.00 72.31 186 PRO A O 1
ATOM 1452 N N . GLU A 1 187 ? 1.845 6.439 -8.587 1.00 75.19 187 GLU A N 1
ATOM 1453 C CA . GLU A 1 187 ? 0.569 6.344 -9.297 1.00 75.19 187 GLU A CA 1
ATOM 1454 C C . GLU A 1 187 ? 0.836 6.212 -10.811 1.00 75.19 187 GLU A C 1
ATOM 1456 O O . GLU A 1 187 ? 1.376 7.140 -11.430 1.00 75.19 187 GLU A O 1
ATOM 1461 N N . PRO A 1 188 ? 0.532 5.056 -11.432 1.00 74.44 188 PRO A N 1
ATOM 1462 C CA . PRO A 1 188 ? 0.790 4.855 -12.850 1.00 74.44 188 PRO A CA 1
ATOM 1463 C C . PRO A 1 188 ? -0.186 5.687 -13.686 1.00 74.44 188 PRO A C 1
ATOM 1465 O O . PRO A 1 188 ? -1.376 5.765 -13.389 1.00 74.44 188 PRO A O 1
ATOM 1468 N N . LYS A 1 189 ? 0.304 6.281 -14.778 1.00 83.50 189 LYS A N 1
ATOM 1469 C CA . LYS A 1 189 ? -0.543 7.045 -15.708 1.00 83.50 189 LYS A CA 1
ATOM 1470 C C . LYS A 1 189 ? -1.299 6.098 -16.639 1.00 83.50 189 LYS A C 1
ATOM 1472 O O . LYS A 1 189 ? -0.703 5.163 -17.168 1.00 83.50 189 LYS A O 1
ATOM 1477 N N . ASP A 1 190 ? -2.564 6.366 -16.937 1.00 84.06 190 ASP A N 1
ATOM 1478 C CA . ASP A 1 190 ? -3.277 5.603 -17.969 1.00 84.06 190 ASP A CA 1
ATOM 1479 C C . ASP A 1 190 ? -2.793 5.975 -19.376 1.00 84.06 190 ASP A C 1
ATOM 1481 O O . ASP A 1 190 ? -2.662 7.154 -19.727 1.00 84.06 190 ASP A O 1
ATOM 1485 N N . ALA A 1 191 ? -2.490 4.964 -20.195 1.00 80.06 191 ALA A N 1
ATOM 1486 C CA . ALA A 1 191 ? -2.006 5.177 -21.552 1.00 80.06 191 ALA A CA 1
ATOM 1487 C C . ALA A 1 191 ? -3.144 5.604 -22.478 1.00 80.06 191 ALA A C 1
ATOM 1489 O O . ALA A 1 191 ? -4.167 4.932 -22.588 1.00 80.06 191 ALA A O 1
ATOM 1490 N N . ASN A 1 192 ? -2.927 6.690 -23.222 1.00 82.44 192 ASN A N 1
ATOM 1491 C CA . ASN A 1 192 ? -3.738 7.013 -24.389 1.00 82.44 192 ASN A CA 1
ATOM 1492 C C . ASN A 1 192 ? -2.991 6.541 -25.652 1.00 82.44 192 ASN A C 1
ATOM 1494 O O . ASN A 1 192 ? -1.941 7.105 -25.975 1.00 82.44 192 ASN A O 1
ATOM 1498 N N . PRO A 1 193 ? -3.513 5.550 -26.399 1.00 81.44 193 PRO A N 1
ATOM 1499 C CA . PRO A 1 193 ? -2.833 5.000 -27.571 1.00 81.44 193 PRO A CA 1
ATOM 1500 C C . PRO A 1 193 ? -2.534 6.013 -28.683 1.00 81.44 193 PRO A C 1
ATOM 1502 O O . PRO A 1 193 ? -1.547 5.872 -29.408 1.00 81.44 193 PRO A O 1
ATOM 1505 N N . LYS A 1 194 ? -3.361 7.055 -28.842 1.00 84.50 194 LYS A N 1
ATOM 1506 C CA . LYS A 1 194 ? -3.234 8.015 -29.955 1.00 84.50 194 LYS A CA 1
ATOM 1507 C C . LYS A 1 194 ? -1.975 8.899 -29.846 1.00 84.50 194 LYS A C 1
ATOM 1509 O O . LYS A 1 194 ? -1.204 8.937 -30.801 1.00 84.50 194 LYS A O 1
ATOM 1514 N N . PRO A 1 195 ? -1.698 9.577 -28.714 1.00 87.25 195 PRO A N 1
ATOM 1515 C CA . PRO A 1 195 ? -0.434 10.292 -28.527 1.00 87.25 195 PRO A CA 1
ATOM 1516 C C . PRO A 1 195 ? 0.805 9.397 -28.632 1.00 87.25 195 PRO A C 1
ATOM 1518 O O . PRO A 1 195 ? 1.800 9.805 -29.229 1.00 87.25 195 PRO A 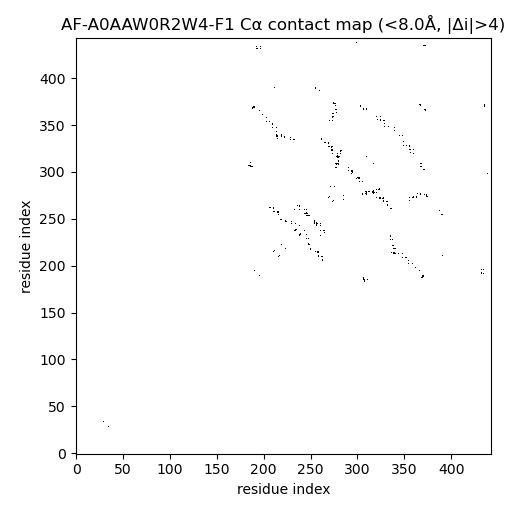O 1
ATOM 1521 N N . ILE A 1 196 ? 0.737 8.176 -28.086 1.00 89.56 196 ILE A N 1
ATOM 1522 C CA . ILE A 1 196 ? 1.862 7.229 -28.090 1.00 89.56 196 ILE A CA 1
ATOM 1523 C C . ILE A 1 196 ? 2.201 6.811 -29.524 1.00 89.56 196 ILE A C 1
ATOM 1525 O O . ILE A 1 196 ? 3.351 6.929 -29.943 1.00 89.56 196 ILE A O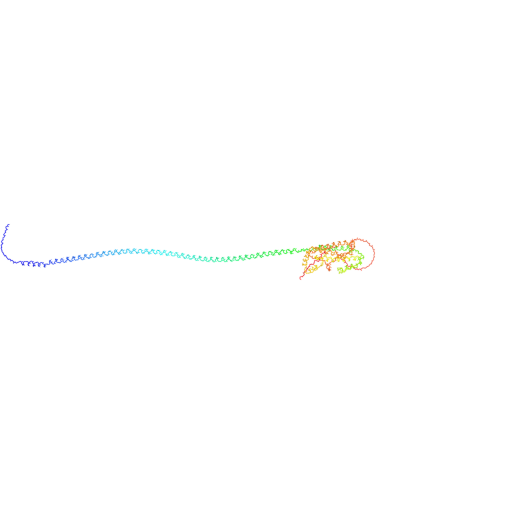 1
ATOM 1529 N N . SER A 1 197 ? 1.200 6.394 -30.303 1.00 88.06 197 SER A N 1
ATOM 1530 C CA . SER A 1 197 ? 1.381 6.021 -31.713 1.00 88.06 197 SER A CA 1
ATOM 1531 C C . SER A 1 197 ? 1.891 7.185 -32.568 1.00 88.06 197 SER A C 1
ATOM 1533 O O . SER A 1 197 ? 2.818 7.000 -33.357 1.00 88.06 197 SER A O 1
ATOM 1535 N N . GLY A 1 198 ? 1.371 8.401 -32.369 1.00 91.19 198 GLY A N 1
ATOM 1536 C CA . GLY A 1 198 ? 1.870 9.598 -33.055 1.00 91.19 198 GLY A CA 1
ATOM 1537 C C . GLY A 1 198 ? 3.336 9.912 -32.733 1.00 91.19 198 GLY A C 1
ATOM 1538 O O . GLY A 1 198 ? 4.111 10.259 -33.627 1.00 91.19 198 GLY A O 1
ATOM 1539 N N . TRP A 1 199 ? 3.749 9.747 -31.473 1.00 93.69 199 TRP A N 1
ATOM 1540 C CA . TRP A 1 199 ? 5.149 9.903 -31.077 1.00 93.69 199 TRP A CA 1
ATOM 1541 C C . TRP A 1 199 ? 6.049 8.823 -31.695 1.00 93.69 199 TRP A C 1
ATOM 1543 O O . TRP A 1 199 ? 7.091 9.161 -32.264 1.00 93.69 199 TRP A O 1
ATOM 1553 N N . LEU A 1 200 ? 5.631 7.551 -31.653 1.00 91.62 200 LEU A N 1
ATOM 1554 C CA . LEU A 1 200 ? 6.358 6.429 -32.261 1.00 91.62 200 LEU A CA 1
ATOM 1555 C C . LEU A 1 200 ? 6.543 6.627 -33.773 1.00 91.62 200 LEU A C 1
ATOM 1557 O O . LEU A 1 200 ? 7.648 6.441 -34.287 1.00 91.62 200 LEU A O 1
ATOM 1561 N N . ASP A 1 201 ? 5.509 7.080 -34.487 1.00 90.69 201 ASP A N 1
ATOM 1562 C CA . ASP A 1 201 ? 5.616 7.408 -35.913 1.00 90.69 201 ASP A CA 1
ATOM 1563 C C . ASP A 1 201 ? 6.592 8.571 -36.160 1.00 90.69 201 ASP A C 1
ATOM 1565 O O . ASP A 1 201 ? 7.381 8.545 -37.108 1.00 90.69 201 ASP A O 1
ATOM 1569 N N . GLY A 1 202 ? 6.614 9.564 -35.266 1.00 93.62 202 GLY A N 1
ATOM 1570 C CA . GLY A 1 202 ? 7.599 10.645 -35.288 1.00 93.62 202 GLY A CA 1
ATOM 1571 C C . GLY A 1 202 ? 9.041 10.152 -35.129 1.00 93.62 202 GLY A C 1
ATOM 1572 O O . GLY A 1 202 ? 9.926 10.599 -35.867 1.00 93.62 202 GLY A O 1
ATOM 1573 N N . ILE A 1 203 ? 9.289 9.206 -34.217 1.00 94.69 203 ILE A N 1
ATOM 1574 C CA . ILE A 1 203 ? 10.600 8.559 -34.051 1.00 94.69 203 ILE A CA 1
ATOM 1575 C C . ILE A 1 203 ? 10.972 7.767 -35.307 1.00 94.69 203 ILE A C 1
ATOM 1577 O O . ILE A 1 203 ? 12.069 7.956 -35.834 1.00 94.69 203 ILE A O 1
ATOM 1581 N N . ARG A 1 204 ? 10.049 6.962 -35.844 1.00 92.31 204 ARG A N 1
ATOM 1582 C CA . ARG A 1 204 ? 10.243 6.188 -37.082 1.00 92.31 204 ARG A CA 1
ATOM 1583 C C . ARG A 1 204 ? 10.639 7.078 -38.262 1.00 92.31 204 ARG A C 1
ATOM 1585 O O . ARG A 1 204 ? 11.647 6.820 -38.917 1.00 92.31 204 ARG A O 1
ATOM 1592 N N . LYS A 1 205 ? 9.880 8.150 -38.515 1.00 93.62 205 LYS A N 1
ATOM 1593 C CA . LYS A 1 205 ? 10.166 9.129 -39.580 1.00 93.62 205 LYS A CA 1
ATOM 1594 C C . LYS A 1 205 ? 11.515 9.814 -39.373 1.00 93.62 205 LYS A C 1
ATOM 1596 O O . LYS A 1 205 ? 12.267 9.982 -40.327 1.00 93.62 205 LYS A O 1
ATOM 1601 N N . SER A 1 206 ? 11.841 10.172 -38.131 1.00 95.38 206 SER A N 1
ATOM 1602 C CA . SER A 1 206 ? 13.126 10.798 -37.801 1.00 95.38 206 SER A CA 1
ATOM 1603 C C . SER A 1 206 ? 14.301 9.860 -38.087 1.00 95.38 206 SER A C 1
ATOM 1605 O O . SER A 1 206 ? 15.273 10.292 -38.700 1.00 95.38 206 SER A O 1
ATOM 1607 N N . ALA A 1 207 ? 14.193 8.580 -37.715 1.00 95.62 207 ALA A N 1
ATOM 1608 C CA . ALA A 1 207 ? 15.213 7.572 -37.999 1.00 95.62 207 ALA A CA 1
ATOM 1609 C C . ALA A 1 207 ? 15.403 7.376 -39.509 1.00 95.62 207 ALA A C 1
ATOM 1611 O O . ALA A 1 207 ? 16.525 7.434 -40.009 1.00 95.62 207 ALA A O 1
ATOM 1612 N N . TYR A 1 208 ? 14.297 7.211 -40.243 1.00 94.75 208 TYR A N 1
ATOM 1613 C CA . TYR A 1 208 ? 14.315 7.062 -41.698 1.00 94.75 208 TYR A CA 1
ATOM 1614 C C . TYR A 1 208 ? 14.996 8.251 -42.386 1.00 94.75 208 TYR A C 1
ATOM 1616 O O . TYR A 1 208 ? 15.893 8.063 -43.210 1.00 94.75 208 TYR A O 1
ATOM 1624 N N . ASN A 1 209 ? 14.617 9.475 -42.010 1.00 95.19 209 ASN A N 1
ATOM 1625 C CA . ASN A 1 209 ? 15.187 10.692 -42.579 1.00 95.19 209 ASN A CA 1
ATOM 1626 C C . ASN A 1 209 ? 16.672 10.843 -42.239 1.00 95.19 209 ASN A C 1
ATOM 1628 O O . ASN A 1 209 ? 17.449 11.217 -43.115 1.00 95.19 209 ASN A O 1
ATOM 1632 N N . LEU A 1 210 ? 17.078 10.529 -41.004 1.00 96.38 210 LEU A N 1
ATOM 1633 C CA . LEU A 1 210 ? 18.477 10.567 -40.580 1.00 96.38 210 LEU A CA 1
ATOM 1634 C C . LEU A 1 210 ? 19.328 9.616 -41.433 1.00 96.38 210 LEU A C 1
ATOM 1636 O O . LEU A 1 210 ? 20.280 10.050 -42.075 1.00 96.38 210 LEU A O 1
ATOM 1640 N N . ILE A 1 211 ? 18.961 8.336 -41.503 1.00 96.12 211 ILE A N 1
ATOM 1641 C CA . ILE A 1 211 ? 19.740 7.349 -42.262 1.00 96.12 211 ILE A CA 1
ATOM 1642 C C . ILE A 1 211 ? 19.737 7.678 -43.758 1.00 96.12 211 ILE A C 1
ATOM 1644 O O . ILE A 1 211 ? 20.788 7.662 -44.391 1.00 96.12 211 ILE A O 1
ATOM 1648 N N . THR A 1 212 ? 18.592 8.050 -44.330 1.00 94.38 212 THR A N 1
ATOM 1649 C CA . THR A 1 212 ? 18.503 8.369 -45.764 1.00 94.38 212 THR A CA 1
ATOM 1650 C C . THR A 1 212 ? 19.332 9.603 -46.131 1.00 94.38 212 THR A C 1
ATOM 1652 O O . THR A 1 212 ? 20.015 9.594 -47.153 1.00 94.38 212 THR A O 1
ATOM 1655 N N . SER A 1 213 ? 19.330 10.646 -45.294 1.00 94.25 213 SER A N 1
ATOM 1656 C CA . SER A 1 213 ? 20.029 11.908 -45.592 1.00 94.25 213 SER A CA 1
ATOM 1657 C C . SER A 1 213 ? 21.552 11.778 -45.566 1.00 94.25 213 SER A C 1
ATOM 1659 O O . SER A 1 213 ? 22.236 12.475 -46.317 1.00 94.25 213 SER A O 1
ATOM 1661 N N . TYR A 1 214 ? 22.085 10.902 -44.709 1.00 94.94 214 TYR A N 1
ATOM 1662 C CA . TYR A 1 214 ? 23.530 10.761 -44.513 1.00 94.94 214 TYR A CA 1
ATOM 1663 C C . TYR A 1 214 ? 24.115 9.498 -45.161 1.00 94.94 214 TYR A C 1
ATOM 1665 O O . TYR A 1 214 ? 25.216 9.561 -45.691 1.00 94.94 214 TYR A O 1
ATOM 1673 N N . CYS A 1 215 ? 23.383 8.379 -45.175 1.00 92.50 215 CYS A N 1
ATOM 1674 C CA . CYS A 1 215 ? 23.850 7.079 -45.685 1.00 92.50 215 CYS A CA 1
ATOM 1675 C C . CYS A 1 215 ? 23.174 6.650 -47.006 1.00 92.50 215 CYS A C 1
ATOM 1677 O O . CYS A 1 215 ? 23.524 5.613 -47.572 1.00 92.50 215 CYS A O 1
ATOM 1679 N N . GLY A 1 216 ? 22.192 7.413 -47.506 1.00 90.19 216 GLY A N 1
ATOM 1680 C CA . GLY A 1 216 ? 21.465 7.108 -48.749 1.00 90.19 216 GLY A CA 1
ATOM 1681 C C . GLY A 1 216 ? 22.163 7.556 -50.040 1.00 90.19 216 GLY A C 1
ATOM 1682 O O . GLY A 1 216 ? 21.659 7.298 -51.135 1.00 90.19 216 GLY A O 1
ATOM 1683 N N . GLY A 1 217 ? 23.303 8.243 -49.928 1.00 90.81 217 GLY A N 1
ATOM 1684 C CA . GLY A 1 217 ? 24.091 8.734 -51.058 1.00 90.81 217 GLY A CA 1
ATOM 1685 C C . GLY A 1 217 ? 24.921 7.656 -51.764 1.00 90.81 217 GLY A C 1
ATOM 1686 O O . GLY A 1 217 ? 24.885 6.471 -51.426 1.00 90.81 217 GLY A O 1
ATOM 1687 N N . ASN A 1 218 ? 25.685 8.084 -52.773 1.00 93.00 218 ASN A N 1
ATOM 1688 C CA . ASN A 1 218 ? 26.805 7.276 -53.254 1.00 93.00 218 ASN A CA 1
ATOM 1689 C C . ASN A 1 218 ? 27.864 7.207 -52.150 1.00 93.00 218 ASN A C 1
ATOM 1691 O O . ASN A 1 218 ? 28.126 8.218 -51.504 1.00 93.00 218 ASN A O 1
ATOM 1695 N N . VAL A 1 219 ? 28.450 6.030 -51.962 1.00 92.94 219 VAL A N 1
ATOM 1696 C CA . VAL A 1 219 ? 29.664 5.851 -51.155 1.00 92.94 219 VAL A CA 1
ATOM 1697 C C . VAL A 1 219 ? 30.864 5.717 -52.082 1.00 92.94 219 VAL A C 1
ATOM 1699 O O . VAL A 1 219 ? 30.707 5.284 -53.227 1.00 92.94 219 VAL A O 1
ATOM 1702 N N . ASP A 1 220 ? 32.033 6.095 -51.590 1.00 93.62 220 ASP A N 1
ATOM 1703 C CA . ASP A 1 220 ? 33.277 6.032 -52.348 1.00 93.62 220 ASP A CA 1
ATOM 1704 C C . ASP A 1 220 ? 33.711 4.572 -52.602 1.00 93.62 220 ASP A C 1
ATOM 1706 O O . ASP A 1 220 ? 33.298 3.636 -51.909 1.00 93.62 220 ASP A O 1
ATOM 1710 N N . GLU A 1 221 ? 34.516 4.357 -53.646 1.00 92.25 221 GLU A N 1
ATOM 1711 C CA . GLU A 1 221 ? 34.916 3.012 -54.092 1.00 92.25 221 GLU A CA 1
ATOM 1712 C C . GLU A 1 221 ? 35.801 2.283 -53.062 1.00 92.25 221 GLU A C 1
ATOM 1714 O O . GLU A 1 221 ? 35.782 1.055 -52.971 1.00 92.25 221 GLU A O 1
ATOM 1719 N N . ASP A 1 222 ? 36.540 3.030 -52.241 1.00 92.88 222 ASP A N 1
ATOM 1720 C CA . ASP A 1 222 ? 37.320 2.509 -51.114 1.00 92.88 222 ASP A CA 1
ATOM 1721 C C . ASP A 1 222 ? 36.416 1.910 -50.023 1.00 92.88 222 ASP A C 1
ATOM 1723 O O . ASP A 1 222 ? 36.708 0.837 -49.496 1.00 92.88 222 ASP A O 1
ATOM 1727 N N . VAL A 1 223 ? 35.278 2.549 -49.738 1.00 93.38 223 VAL A N 1
ATOM 1728 C CA . VAL A 1 223 ? 34.252 2.044 -48.814 1.00 93.38 223 VAL A CA 1
ATOM 1729 C C . VAL A 1 223 ? 33.538 0.824 -49.398 1.00 93.38 223 VAL A C 1
ATOM 1731 O O . VAL A 1 223 ? 33.262 -0.138 -48.678 1.00 93.38 223 VAL A O 1
ATOM 1734 N N . LEU A 1 224 ? 33.256 0.818 -50.706 1.00 93.38 224 LEU A N 1
ATOM 1735 C CA . LEU A 1 224 ? 32.716 -0.367 -51.385 1.00 93.38 224 LEU A CA 1
ATOM 1736 C C . LEU A 1 224 ? 33.702 -1.539 -51.328 1.00 93.38 224 LEU A C 1
ATOM 1738 O O . LEU A 1 224 ? 33.307 -2.665 -51.064 1.00 93.38 224 LEU A O 1
ATOM 1742 N N . SER A 1 225 ? 34.996 -1.286 -51.479 1.00 93.69 225 SER A N 1
ATOM 1743 C CA . SER A 1 225 ? 36.012 -2.343 -51.450 1.00 93.69 225 SER A CA 1
ATOM 1744 C C . SER A 1 225 ? 36.323 -2.874 -50.038 1.00 93.69 225 SER A C 1
ATOM 1746 O O . SER A 1 225 ? 37.045 -3.862 -49.900 1.00 93.69 225 SER A O 1
ATOM 1748 N N . ASN A 1 226 ? 35.792 -2.255 -48.978 1.00 94.62 226 ASN A N 1
ATOM 1749 C CA . ASN A 1 226 ? 36.068 -2.629 -47.591 1.00 94.62 226 ASN A CA 1
ATOM 1750 C C . ASN A 1 226 ? 35.238 -3.846 -47.135 1.00 94.62 226 ASN A C 1
ATOM 1752 O O . ASN A 1 226 ? 34.138 -3.699 -46.599 1.00 94.62 226 ASN A O 1
ATOM 1756 N N . ALA A 1 227 ? 35.778 -5.052 -47.327 1.00 93.25 227 ALA A N 1
ATOM 1757 C CA . ALA A 1 227 ? 35.113 -6.304 -46.959 1.00 93.25 227 ALA A CA 1
ATOM 1758 C C . ALA A 1 227 ? 34.739 -6.383 -45.466 1.00 93.25 227 ALA A C 1
ATOM 1760 O O . ALA A 1 227 ? 33.608 -6.754 -45.150 1.00 93.25 227 ALA A O 1
ATOM 1761 N N . ASP A 1 228 ? 35.634 -5.958 -44.568 1.00 94.88 228 ASP A N 1
ATOM 1762 C CA . ASP A 1 228 ? 35.434 -6.047 -43.115 1.00 94.88 228 ASP A CA 1
ATOM 1763 C C . ASP A 1 228 ? 34.216 -5.236 -42.650 1.00 94.88 228 ASP A C 1
ATOM 1765 O O . ASP A 1 228 ? 33.429 -5.696 -41.820 1.00 94.88 228 ASP A O 1
ATOM 1769 N N . LEU A 1 229 ? 34.013 -4.040 -43.217 1.00 93.88 229 LEU A N 1
ATOM 1770 C CA . LEU A 1 229 ? 32.841 -3.207 -42.933 1.00 93.88 229 LEU A CA 1
ATOM 1771 C C . LEU A 1 229 ? 31.542 -3.916 -43.336 1.00 93.88 229 LEU A C 1
ATOM 1773 O O . LEU A 1 229 ? 30.590 -3.977 -42.554 1.00 93.88 229 LEU A O 1
ATOM 1777 N N . TRP A 1 230 ? 31.486 -4.442 -44.559 1.00 94.94 230 TRP A N 1
ATOM 1778 C CA . TRP A 1 230 ? 30.287 -5.108 -45.067 1.00 94.94 230 TRP A CA 1
ATOM 1779 C C . TRP A 1 230 ? 30.006 -6.415 -44.330 1.00 94.94 230 TRP A C 1
ATOM 1781 O O . TRP A 1 230 ? 28.841 -6.729 -44.084 1.00 94.94 230 TRP A O 1
ATOM 1791 N N . ASP A 1 231 ? 31.041 -7.146 -43.924 1.00 94.19 231 ASP A N 1
ATOM 1792 C CA . ASP A 1 231 ? 30.910 -8.348 -43.103 1.00 94.19 231 ASP A CA 1
ATOM 1793 C C . ASP A 1 231 ? 30.436 -8.023 -41.686 1.00 94.19 231 ASP A C 1
ATOM 1795 O O . ASP A 1 231 ? 29.561 -8.719 -41.167 1.00 94.19 231 ASP A O 1
ATOM 1799 N N . ALA A 1 232 ? 30.889 -6.919 -41.088 1.00 94.50 232 ALA A N 1
ATOM 1800 C CA . ALA A 1 232 ? 30.365 -6.438 -39.811 1.00 94.50 232 ALA A CA 1
ATOM 1801 C C . ALA A 1 232 ? 28.868 -6.079 -39.893 1.00 94.50 232 ALA A C 1
ATOM 1803 O O . ALA A 1 232 ? 28.094 -6.433 -39.005 1.00 94.50 232 ALA A O 1
ATOM 1804 N N . ILE A 1 233 ? 28.425 -5.426 -40.974 1.00 95.06 233 ILE A N 1
ATOM 1805 C CA . ILE A 1 233 ? 27.001 -5.106 -41.180 1.00 95.06 233 ILE A CA 1
ATOM 1806 C C . ILE A 1 233 ? 26.187 -6.386 -41.438 1.00 95.06 233 ILE A C 1
ATOM 1808 O O . ILE A 1 233 ? 25.116 -6.556 -40.856 1.00 95.06 233 ILE A O 1
ATOM 1812 N N . ARG A 1 234 ? 26.683 -7.301 -42.284 1.00 94.44 234 ARG A N 1
ATOM 1813 C CA . ARG A 1 234 ? 26.005 -8.569 -42.615 1.00 94.44 234 ARG A CA 1
ATOM 1814 C C . ARG A 1 234 ? 25.879 -9.505 -41.419 1.00 94.44 234 ARG A C 1
ATOM 1816 O O . ARG A 1 234 ? 24.853 -10.163 -41.276 1.00 94.44 234 ARG A O 1
ATOM 1823 N N . SER A 1 235 ? 26.911 -9.571 -40.584 1.00 93.44 235 SER A N 1
ATOM 1824 C CA . SER A 1 235 ? 26.944 -10.432 -39.399 1.00 93.44 235 SER A CA 1
ATOM 1825 C C . SER A 1 235 ? 26.084 -9.912 -38.250 1.00 93.44 235 SER A C 1
ATOM 1827 O O . SER A 1 235 ? 25.781 -10.679 -37.336 1.00 93.44 235 SER A O 1
ATOM 1829 N N . TYR A 1 236 ? 25.633 -8.652 -38.294 1.00 93.94 236 TYR A N 1
ATOM 1830 C CA . TYR A 1 236 ? 24.742 -8.125 -37.270 1.00 93.94 236 TYR A CA 1
ATOM 1831 C C . TYR A 1 236 ? 23.434 -8.926 -37.219 1.00 93.94 236 TYR A C 1
ATOM 1833 O O . TYR A 1 236 ? 22.773 -9.134 -38.241 1.00 93.94 236 TYR A O 1
ATOM 1841 N N . THR A 1 237 ? 23.039 -9.351 -36.016 1.00 88.69 237 THR A N 1
ATOM 1842 C CA . THR A 1 237 ? 21.985 -10.352 -35.789 1.00 88.69 237 THR A CA 1
ATOM 1843 C C . THR A 1 237 ? 20.698 -10.061 -36.556 1.00 88.69 237 THR A C 1
ATOM 1845 O O . THR A 1 237 ? 20.165 -10.952 -37.211 1.00 88.69 237 THR A O 1
ATOM 1848 N N . THR A 1 238 ? 20.205 -8.817 -36.544 1.00 86.75 238 THR A N 1
ATOM 1849 C CA . THR A 1 238 ? 18.939 -8.480 -37.221 1.00 86.75 238 THR A CA 1
ATOM 1850 C C . THR A 1 238 ? 19.038 -8.478 -38.745 1.00 86.75 238 THR A C 1
ATOM 1852 O O . THR A 1 238 ? 18.060 -8.806 -39.412 1.00 86.75 238 THR A O 1
ATOM 1855 N N . VAL A 1 239 ? 20.206 -8.155 -39.305 1.00 88.94 239 VAL A N 1
ATOM 1856 C CA . VAL A 1 239 ? 20.455 -8.164 -40.756 1.00 88.94 239 VAL A CA 1
ATOM 1857 C C . VAL A 1 239 ? 20.576 -9.602 -41.255 1.00 88.94 239 VAL A C 1
ATOM 1859 O O . VAL A 1 239 ? 19.922 -9.969 -42.233 1.00 88.94 239 VAL A O 1
ATOM 1862 N N . SER A 1 240 ? 21.353 -10.420 -40.540 1.00 89.44 240 SER A N 1
ATOM 1863 C CA . SER A 1 240 ? 21.551 -11.841 -40.837 1.00 89.44 240 SER A CA 1
ATOM 1864 C C . SER A 1 240 ? 20.250 -12.639 -40.704 1.00 89.44 240 SER A C 1
ATOM 1866 O O . SER A 1 240 ? 19.852 -13.338 -41.637 1.00 89.44 240 SER A O 1
ATOM 1868 N N . HIS A 1 241 ? 19.524 -12.471 -39.592 1.00 87.00 241 HIS A N 1
ATOM 1869 C CA . HIS A 1 241 ? 18.277 -13.193 -39.332 1.00 87.00 241 HIS A CA 1
ATOM 1870 C C . HIS A 1 241 ? 17.201 -12.893 -40.385 1.00 87.00 241 HIS A C 1
ATOM 1872 O O . HIS A 1 241 ? 16.555 -13.811 -40.886 1.00 87.00 241 HIS A O 1
ATOM 1878 N N . ARG A 1 242 ? 17.069 -11.624 -40.797 1.00 83.75 242 ARG A N 1
ATOM 1879 C CA . ARG A 1 242 ? 16.130 -11.200 -41.851 1.00 83.75 242 ARG A CA 1
ATOM 1880 C C . ARG A 1 242 ? 16.645 -11.426 -43.272 1.00 83.75 242 ARG A C 1
ATOM 1882 O O . ARG A 1 242 ? 15.948 -11.092 -44.226 1.00 83.75 242 ARG A O 1
ATOM 1889 N N . ARG A 1 243 ? 17.861 -11.965 -43.426 1.00 87.44 243 ARG A N 1
ATOM 1890 C CA . ARG A 1 243 ? 18.502 -12.261 -44.718 1.00 87.44 243 ARG A CA 1
ATOM 1891 C C . ARG A 1 243 ? 18.483 -11.066 -45.675 1.00 87.44 243 ARG A C 1
ATOM 1893 O O . ARG A 1 243 ? 18.243 -11.223 -46.871 1.00 87.44 243 ARG A O 1
ATOM 1900 N N . ILE A 1 244 ? 18.718 -9.866 -45.145 1.00 88.25 244 ILE A N 1
ATOM 1901 C CA . ILE A 1 244 ? 18.698 -8.640 -45.945 1.00 88.25 244 ILE A CA 1
ATOM 1902 C C . ILE A 1 244 ? 19.878 -8.693 -46.932 1.00 88.25 244 ILE A C 1
ATOM 1904 O O . ILE A 1 244 ? 21.031 -8.736 -46.492 1.00 88.25 244 ILE A O 1
ATOM 1908 N N . PRO A 1 245 ? 19.642 -8.691 -48.259 1.00 89.44 245 PRO A N 1
ATOM 1909 C CA . PRO A 1 245 ? 20.733 -8.747 -49.221 1.00 89.44 245 PRO A CA 1
ATOM 1910 C C . PRO A 1 245 ? 21.505 -7.429 -49.185 1.00 89.44 245 PRO A C 1
ATOM 1912 O O . PRO A 1 245 ? 20.913 -6.370 -49.320 1.00 89.44 245 PRO A O 1
ATOM 1915 N N . LEU A 1 246 ? 22.830 -7.455 -49.053 1.00 91.56 246 LEU A N 1
ATOM 1916 C CA . LEU A 1 246 ? 23.648 -6.234 -49.043 1.00 91.56 246 LEU A CA 1
ATOM 1917 C C . LEU A 1 246 ? 24.574 -6.187 -50.264 1.00 91.56 246 LEU A C 1
ATOM 1919 O O . LEU A 1 246 ? 25.736 -6.583 -50.164 1.00 91.56 246 LEU A O 1
ATOM 1923 N N . PRO A 1 247 ? 24.074 -5.737 -51.435 1.00 89.75 247 PRO A N 1
ATOM 1924 C CA . PRO A 1 247 ? 24.913 -5.546 -52.604 1.00 89.75 247 PRO A CA 1
ATOM 1925 C C . PRO A 1 247 ? 25.891 -4.399 -52.371 1.00 89.75 247 PRO A C 1
ATOM 1927 O O . PRO A 1 247 ? 25.502 -3.286 -52.011 1.00 89.75 247 PRO A O 1
ATOM 1930 N N . VAL A 1 248 ? 27.157 -4.653 -52.668 1.00 92.44 248 VAL A N 1
ATOM 1931 C CA . VAL A 1 248 ? 28.249 -3.698 -52.479 1.00 92.44 248 VAL A CA 1
ATOM 1932 C C . VAL A 1 248 ? 28.402 -2.830 -53.733 1.00 92.44 248 VAL A C 1
ATOM 1934 O O . VAL A 1 248 ? 29.382 -2.901 -54.458 1.00 92.44 248 VAL A O 1
ATOM 1937 N N . THR A 1 249 ? 27.357 -2.063 -54.059 1.00 94.38 249 THR A N 1
ATOM 1938 C CA . THR A 1 249 ? 27.332 -1.160 -55.227 1.00 94.38 249 THR A CA 1
ATOM 1939 C C . THR A 1 249 ? 26.577 0.133 -54.912 1.00 94.38 249 THR A C 1
ATOM 1941 O O . THR A 1 249 ? 25.865 0.226 -53.912 1.00 94.38 249 THR A O 1
ATOM 1944 N N . ASN A 1 250 ? 26.678 1.127 -55.799 1.00 94.25 250 ASN A N 1
ATOM 1945 C CA . ASN A 1 250 ? 25.911 2.379 -55.729 1.00 94.25 250 ASN A CA 1
ATOM 1946 C C . ASN A 1 250 ? 24.604 2.364 -56.548 1.00 94.25 250 ASN A C 1
ATOM 1948 O O . ASN A 1 250 ? 24.012 3.420 -56.796 1.00 94.25 250 ASN A O 1
ATOM 1952 N N . SER A 1 251 ? 24.123 1.185 -56.962 1.00 93.19 251 SER A N 1
ATOM 1953 C CA . SER A 1 251 ? 22.826 1.083 -57.643 1.00 93.19 251 SER A CA 1
ATOM 1954 C C . SER A 1 251 ? 21.681 1.585 -56.740 1.00 93.19 251 SER A C 1
ATOM 1956 O O . SER A 1 251 ? 21.777 1.485 -55.512 1.00 93.19 251 SER A O 1
ATOM 1958 N N . PRO A 1 252 ? 20.576 2.112 -57.304 1.00 90.62 252 PRO A N 1
ATOM 1959 C CA . PRO A 1 252 ? 19.439 2.584 -56.506 1.00 90.62 252 PRO A CA 1
ATOM 1960 C C . PRO A 1 252 ? 18.898 1.525 -55.536 1.00 90.62 252 PRO A C 1
ATOM 1962 O O . PRO A 1 252 ? 18.616 1.826 -54.378 1.00 90.62 252 PRO A O 1
ATOM 1965 N N . VAL A 1 253 ? 18.830 0.268 -55.986 1.00 90.62 253 VAL A N 1
ATOM 1966 C CA . VAL A 1 253 ? 18.400 -0.866 -55.159 1.00 90.62 253 VAL A CA 1
ATOM 1967 C C . VAL A 1 253 ? 19.392 -1.115 -54.022 1.00 90.62 253 VAL A C 1
ATOM 1969 O O . VAL A 1 253 ? 18.977 -1.210 -52.872 1.00 90.62 253 VAL A O 1
ATOM 1972 N N . ALA A 1 254 ? 20.699 -1.146 -54.304 1.00 92.19 254 ALA A N 1
ATOM 1973 C CA . ALA A 1 254 ? 21.717 -1.355 -53.273 1.00 92.19 254 ALA A CA 1
ATOM 1974 C C . ALA A 1 254 ? 21.687 -0.270 -52.183 1.00 92.19 254 ALA A C 1
ATOM 1976 O O . ALA A 1 254 ? 21.773 -0.589 -50.999 1.00 92.19 254 ALA A O 1
ATOM 1977 N N . LYS A 1 255 ? 21.482 1.000 -52.557 1.00 93.50 255 LYS A N 1
ATOM 1978 C CA . LYS A 1 255 ? 21.305 2.105 -51.597 1.00 93.50 255 LYS A CA 1
ATOM 1979 C C . LYS A 1 255 ? 20.087 1.903 -50.708 1.00 93.50 255 LYS A C 1
ATOM 1981 O O . LYS A 1 255 ? 20.167 2.105 -49.500 1.00 93.50 255 LYS A O 1
ATOM 1986 N N . HIS A 1 256 ? 18.964 1.494 -51.291 1.00 90.25 256 HIS A N 1
ATOM 1987 C CA . HIS A 1 256 ? 17.748 1.268 -50.523 1.00 90.25 256 HIS A CA 1
ATOM 1988 C C . HIS A 1 256 ? 17.914 0.128 -49.520 1.00 90.25 256 HIS A C 1
ATOM 1990 O O . HIS A 1 256 ? 17.567 0.278 -48.349 1.00 90.25 256 HIS A O 1
ATOM 1996 N N . VAL A 1 257 ? 18.501 -0.990 -49.949 1.00 92.69 257 VAL A N 1
ATOM 1997 C CA . VAL A 1 257 ? 18.692 -2.117 -49.039 1.00 92.69 257 VAL A CA 1
ATOM 1998 C C . VAL A 1 257 ? 19.741 -1.805 -47.963 1.00 92.69 257 VAL A C 1
ATOM 2000 O O . VAL A 1 257 ? 19.573 -2.205 -46.812 1.00 92.69 257 VAL A O 1
ATOM 2003 N N . ARG A 1 258 ? 20.755 -0.986 -48.273 1.00 94.12 258 ARG A N 1
ATOM 2004 C CA . ARG A 1 258 ? 21.674 -0.423 -47.269 1.00 94.12 258 ARG A CA 1
ATOM 2005 C C . ARG A 1 258 ? 20.931 0.407 -46.219 1.00 94.12 258 ARG A C 1
ATOM 2007 O O . ARG A 1 258 ? 21.156 0.204 -45.030 1.00 94.12 258 ARG A O 1
ATOM 2014 N N . ILE A 1 259 ? 20.020 1.296 -46.631 1.00 94.19 259 ILE A N 1
ATOM 2015 C CA . ILE A 1 259 ? 19.169 2.064 -45.704 1.00 94.19 259 ILE A CA 1
ATOM 2016 C C . ILE A 1 259 ? 18.347 1.113 -44.824 1.00 94.19 259 ILE A C 1
ATOM 2018 O O . ILE A 1 259 ? 18.318 1.289 -43.608 1.00 94.19 259 ILE A O 1
ATOM 2022 N N . ALA A 1 260 ? 17.721 0.089 -45.410 1.00 93.19 260 ALA A N 1
ATOM 2023 C CA . ALA A 1 260 ? 16.933 -0.893 -44.665 1.00 93.19 260 ALA A CA 1
ATOM 2024 C C . ALA A 1 260 ? 17.775 -1.647 -43.618 1.00 93.19 260 ALA A C 1
ATOM 2026 O O . ALA A 1 260 ? 17.358 -1.769 -42.465 1.00 93.19 260 ALA A O 1
ATOM 2027 N N . ALA A 1 261 ? 18.983 -2.091 -43.981 1.00 94.81 261 ALA A N 1
ATOM 2028 C CA . ALA A 1 261 ? 19.897 -2.757 -43.057 1.00 94.81 261 ALA A CA 1
ATOM 2029 C C . ALA A 1 261 ? 20.333 -1.835 -41.908 1.00 94.81 261 ALA A C 1
ATOM 2031 O O . ALA A 1 261 ? 20.254 -2.225 -40.744 1.00 94.81 261 ALA A O 1
ATOM 2032 N N . LEU A 1 262 ? 20.720 -0.590 -42.204 1.00 96.00 262 LEU A N 1
ATOM 2033 C CA . LEU A 1 262 ? 21.118 0.381 -41.180 1.00 96.00 262 LEU A CA 1
ATOM 2034 C C . LEU A 1 262 ? 19.961 0.767 -40.253 1.00 96.00 262 LEU A C 1
ATOM 2036 O O . LEU A 1 262 ? 20.176 0.956 -39.056 1.00 96.00 262 LEU A O 1
ATOM 2040 N N . LEU A 1 263 ? 18.730 0.846 -40.768 1.00 94.81 263 LEU A N 1
ATOM 2041 C CA . LEU A 1 263 ? 17.540 1.043 -39.939 1.00 94.81 263 LEU A CA 1
ATOM 2042 C C . LEU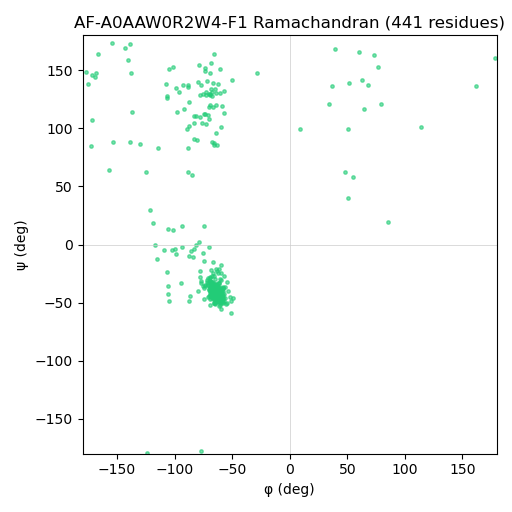 A 1 263 ? 17.293 -0.154 -39.021 1.00 94.81 263 LEU A C 1
ATOM 2044 O O . LEU A 1 263 ? 17.023 0.058 -37.843 1.00 94.81 263 LEU A O 1
ATOM 2048 N N . SER A 1 264 ? 17.451 -1.381 -39.525 1.00 93.19 264 SER A N 1
ATOM 2049 C CA . SER A 1 264 ? 17.331 -2.614 -38.732 1.00 93.19 264 SER A CA 1
ATOM 2050 C C . SER A 1 264 ? 18.379 -2.695 -37.614 1.00 93.19 264 SER A C 1
ATOM 2052 O O . SER A 1 264 ? 18.071 -3.087 -36.484 1.00 93.19 264 SER A O 1
ATOM 2054 N N . ILE A 1 265 ? 19.621 -2.291 -37.899 1.00 95.75 265 ILE A N 1
ATOM 2055 C CA . ILE A 1 265 ? 20.689 -2.183 -36.895 1.00 95.75 265 ILE A CA 1
ATOM 2056 C C . ILE A 1 265 ? 20.330 -1.103 -35.869 1.00 95.75 265 ILE A C 1
ATOM 2058 O O . ILE A 1 265 ? 20.342 -1.354 -34.664 1.00 95.75 265 ILE A O 1
ATOM 2062 N N . THR A 1 266 ? 19.947 0.086 -36.340 1.00 96.38 266 THR A N 1
ATOM 2063 C CA . THR A 1 266 ? 19.586 1.224 -35.484 1.00 96.38 266 THR A CA 1
ATOM 2064 C C . THR A 1 266 ? 18.440 0.872 -34.542 1.00 96.38 266 THR A C 1
ATOM 2066 O O . THR A 1 266 ? 18.529 1.137 -33.347 1.00 96.38 266 THR A O 1
ATOM 2069 N N . SER A 1 267 ? 17.380 0.234 -35.042 1.00 94.25 267 SER A N 1
ATOM 2070 C CA . SER A 1 267 ? 16.237 -0.163 -34.221 1.00 94.25 267 SER A CA 1
ATOM 2071 C C . SER A 1 267 ? 16.603 -1.210 -33.171 1.00 94.25 267 SER A C 1
ATOM 2073 O O . SER A 1 267 ? 16.113 -1.122 -32.049 1.00 94.25 267 SER A O 1
ATOM 2075 N N . SER A 1 268 ? 17.489 -2.158 -33.496 1.00 94.31 268 SER A N 1
ATOM 2076 C CA . SER A 1 268 ? 17.977 -3.160 -32.536 1.00 94.31 268 SER A CA 1
ATOM 2077 C C . SER A 1 268 ? 18.815 -2.524 -31.430 1.00 94.31 268 SER A C 1
ATOM 2079 O O . SER A 1 268 ? 18.602 -2.784 -30.250 1.00 94.31 268 SER A O 1
ATOM 2081 N N . ILE A 1 269 ? 19.723 -1.613 -31.785 1.00 96.00 269 ILE A N 1
ATOM 2082 C CA . ILE A 1 269 ? 20.531 -0.897 -30.792 1.00 96.00 269 ILE A CA 1
ATOM 2083 C C . ILE A 1 269 ? 19.636 -0.023 -29.906 1.00 96.00 269 ILE A C 1
ATOM 2085 O O . ILE A 1 269 ? 19.818 0.010 -28.689 1.00 96.00 269 ILE A O 1
ATOM 2089 N N . LEU A 1 270 ? 18.647 0.663 -30.488 1.00 95.94 270 LEU A N 1
ATOM 2090 C CA . LEU A 1 270 ? 17.669 1.419 -29.710 1.00 95.94 270 LEU A CA 1
ATOM 2091 C C . LEU A 1 270 ? 16.845 0.510 -28.802 1.00 95.94 270 LEU A C 1
ATOM 2093 O O . LEU A 1 270 ? 16.637 0.904 -27.662 1.00 95.94 270 LEU A O 1
ATOM 2097 N N . LYS A 1 271 ? 16.439 -0.690 -29.247 1.00 93.62 271 LYS A N 1
ATOM 2098 C CA . LYS A 1 271 ? 15.799 -1.695 -28.384 1.00 93.62 271 LYS A CA 1
ATOM 2099 C C . LYS A 1 271 ? 16.644 -1.925 -27.143 1.00 93.62 271 LYS A C 1
ATOM 2101 O O . LYS A 1 271 ? 16.175 -1.682 -26.044 1.00 93.62 271 LYS A O 1
ATOM 2106 N N . GLU A 1 272 ? 17.892 -2.339 -27.335 1.00 93.31 272 GLU A N 1
ATOM 2107 C CA . GLU A 1 272 ? 18.791 -2.774 -26.263 1.00 93.31 272 GLU A CA 1
ATOM 2108 C C . GLU A 1 272 ? 19.213 -1.648 -25.311 1.00 93.31 272 GLU A C 1
ATOM 2110 O O . GLU A 1 272 ? 19.503 -1.894 -24.143 1.00 93.31 272 GLU A O 1
ATOM 2115 N N . GLN A 1 273 ? 19.332 -0.417 -25.811 1.00 95.12 273 GLN A N 1
ATOM 2116 C CA . GLN A 1 273 ? 19.898 0.689 -25.039 1.00 95.12 273 GLN A CA 1
ATOM 2117 C C . GLN A 1 273 ? 18.837 1.683 -24.567 1.00 95.12 273 GLN A C 1
ATOM 2119 O O . GLN A 1 273 ? 18.892 2.135 -23.430 1.00 95.12 273 GLN A O 1
ATOM 2124 N N . VAL A 1 274 ? 17.878 2.043 -25.418 1.00 95.56 274 VAL A N 1
ATOM 2125 C CA . VAL A 1 274 ? 16.939 3.145 -25.163 1.00 95.56 274 VAL A CA 1
ATOM 2126 C C . VAL A 1 274 ? 15.556 2.626 -24.792 1.00 95.56 274 VAL A C 1
ATOM 2128 O O . VAL A 1 274 ? 14.993 3.062 -23.798 1.00 95.56 274 VAL A O 1
ATOM 2131 N N . PHE A 1 275 ? 14.999 1.687 -25.549 1.00 94.81 275 PHE A N 1
ATOM 2132 C CA . PHE A 1 275 ? 13.635 1.197 -25.355 1.00 94.81 275 PHE A CA 1
ATOM 2133 C C . PHE A 1 275 ? 13.578 0.088 -24.305 1.00 94.81 275 PHE A C 1
ATOM 2135 O O . PHE A 1 275 ? 13.204 -1.047 -24.580 1.00 94.81 275 PHE A O 1
ATOM 2142 N N . GLN A 1 276 ? 14.000 0.443 -23.095 1.00 93.94 276 GLN A N 1
ATOM 2143 C CA . GLN A 1 276 ? 14.062 -0.431 -21.930 1.00 93.94 276 GLN A CA 1
ATOM 2144 C C . GLN A 1 276 ? 12.910 -0.105 -20.964 1.00 93.94 276 GLN A C 1
ATOM 2146 O O . GLN A 1 276 ? 12.468 1.043 -20.928 1.00 93.94 276 GLN A O 1
ATOM 2151 N N . PRO A 1 277 ? 12.403 -1.053 -20.165 1.00 92.75 277 PRO A N 1
ATOM 2152 C CA . PRO A 1 277 ? 11.345 -0.809 -19.180 1.00 92.75 277 PRO A CA 1
ATOM 2153 C C . PRO A 1 277 ? 11.781 0.089 -18.009 1.00 92.75 277 PRO A C 1
ATOM 2155 O O . PRO A 1 277 ? 10.947 0.785 -17.438 1.00 92.75 277 PRO A O 1
ATOM 2158 N N . ASN A 1 278 ? 13.072 0.115 -17.665 1.00 93.38 278 ASN A N 1
ATOM 2159 C CA . ASN A 1 278 ? 13.669 1.027 -16.682 1.00 93.38 278 ASN A CA 1
ATOM 2160 C C . ASN A 1 278 ? 15.166 1.238 -16.981 1.00 93.38 278 ASN A C 1
ATOM 2162 O O . ASN A 1 278 ? 15.735 0.573 -17.849 1.00 93.38 278 ASN A O 1
ATOM 2166 N N . TYR A 1 279 ? 15.813 2.153 -16.254 1.00 95.19 279 TYR A N 1
ATOM 2167 C CA . TYR A 1 279 ? 17.243 2.445 -16.412 1.00 95.19 279 TYR A CA 1
ATOM 2168 C C . TYR A 1 279 ? 18.043 2.226 -15.121 1.00 95.19 279 TYR A C 1
ATOM 2170 O O . TYR A 1 279 ? 19.047 2.898 -14.885 1.00 95.19 279 TYR A O 1
ATOM 2178 N N . LEU A 1 280 ? 17.627 1.301 -14.251 1.00 92.75 280 LEU A N 1
ATOM 2179 C CA . LEU A 1 280 ? 18.342 1.042 -12.9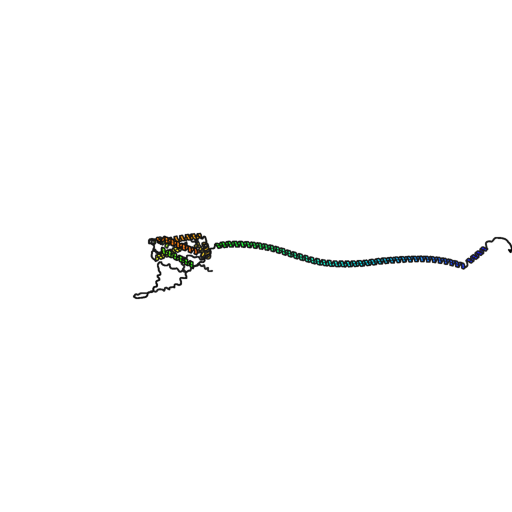93 1.00 92.75 280 LEU A CA 1
ATOM 2180 C C . LEU A 1 280 ? 19.748 0.481 -13.219 1.00 92.75 280 LEU A C 1
ATOM 2182 O O . LEU A 1 280 ? 20.682 0.828 -12.489 1.00 92.75 280 LEU A O 1
ATOM 2186 N N . LEU A 1 281 ? 19.915 -0.337 -14.259 1.00 90.44 281 LEU A N 1
ATOM 2187 C CA . LEU A 1 281 ? 21.208 -0.874 -14.663 1.00 90.44 281 LEU A CA 1
ATOM 2188 C C . LEU A 1 281 ? 21.798 -0.066 -15.817 1.00 90.44 281 LEU A C 1
ATOM 2190 O O . LEU A 1 281 ? 21.127 0.237 -16.808 1.00 90.44 281 LEU A O 1
ATOM 2194 N N . LYS A 1 282 ? 23.090 0.249 -15.710 1.00 84.94 282 LYS A N 1
ATOM 2195 C CA . LYS A 1 282 ? 23.847 0.967 -16.747 1.00 84.94 282 LYS A CA 1
ATOM 2196 C C . LYS A 1 282 ? 24.070 0.107 -17.995 1.00 84.94 282 LYS A C 1
ATOM 2198 O O . LYS A 1 282 ? 24.081 0.627 -19.106 1.00 84.94 282 LYS A O 1
ATOM 2203 N N . GLN A 1 283 ? 24.266 -1.191 -17.789 1.00 80.06 283 GLN A N 1
ATOM 2204 C CA . GLN A 1 283 ? 24.499 -2.233 -18.789 1.00 80.06 283 GLN A CA 1
ATOM 2205 C C . GLN A 1 283 ? 23.730 -3.484 -18.336 1.00 80.06 283 GLN A C 1
ATOM 2207 O O . GLN A 1 283 ? 23.428 -3.590 -17.150 1.00 80.06 283 GLN A O 1
ATOM 2212 N N . ASN A 1 284 ? 23.436 -4.397 -19.262 1.00 79.31 284 ASN A N 1
ATOM 2213 C CA . ASN A 1 284 ? 22.613 -5.603 -19.076 1.00 79.31 284 ASN A CA 1
ATOM 2214 C C . ASN A 1 284 ? 21.104 -5.336 -19.036 1.00 79.31 284 ASN A C 1
ATOM 2216 O O . ASN A 1 284 ? 20.644 -4.251 -18.666 1.00 79.31 284 ASN A O 1
ATOM 2220 N N . ASN A 1 285 ? 20.353 -6.358 -19.442 1.00 83.81 285 ASN A N 1
ATOM 2221 C CA . ASN A 1 285 ? 18.900 -6.329 -19.574 1.00 83.81 285 ASN A CA 1
ATOM 2222 C C . ASN A 1 285 ? 18.224 -7.354 -18.645 1.00 83.81 285 ASN A C 1
ATOM 2224 O O . ASN A 1 285 ? 17.052 -7.630 -18.817 1.00 83.81 285 ASN A O 1
ATOM 2228 N N . GLU A 1 286 ? 18.924 -7.845 -17.616 1.00 88.75 286 GLU A N 1
ATOM 2229 C CA . GLU A 1 286 ? 18.420 -8.871 -16.680 1.00 88.75 286 GLU A CA 1
ATOM 2230 C C . GLU A 1 286 ? 17.101 -8.469 -16.001 1.00 88.75 286 GLU A C 1
ATOM 2232 O O . GLU A 1 286 ? 16.223 -9.296 -15.796 1.00 88.75 286 GLU A O 1
ATOM 2237 N N . ILE A 1 287 ? 16.932 -7.181 -15.668 1.00 90.62 287 ILE A N 1
ATOM 2238 C CA . ILE A 1 287 ? 15.664 -6.684 -15.108 1.00 90.62 287 ILE A CA 1
ATOM 2239 C C . ILE A 1 287 ? 14.552 -6.725 -16.162 1.00 90.62 287 ILE A C 1
ATOM 2241 O O . ILE A 1 287 ? 13.392 -6.911 -15.822 1.00 90.62 287 ILE A O 1
ATOM 2245 N N . CYS A 1 288 ? 14.888 -6.517 -17.431 1.00 88.88 288 CYS A N 1
ATOM 2246 C CA . CYS A 1 288 ? 13.933 -6.598 -18.528 1.00 88.88 288 CYS A CA 1
ATOM 2247 C C . CYS A 1 288 ? 13.496 -8.045 -18.725 1.00 88.88 288 CYS A C 1
ATOM 2249 O O . CYS A 1 288 ? 12.301 -8.288 -18.730 1.00 88.88 288 CYS A O 1
ATOM 2251 N N . ASP A 1 289 ? 14.452 -8.974 -18.757 1.00 89.94 289 ASP A N 1
ATOM 2252 C CA . ASP A 1 289 ? 14.187 -10.408 -18.872 1.00 89.94 289 ASP A CA 1
ATOM 2253 C C . ASP A 1 289 ? 13.301 -10.889 -17.701 1.00 89.94 289 ASP A C 1
ATOM 2255 O O . ASP A 1 289 ? 12.290 -11.545 -17.911 1.00 89.94 289 ASP A O 1
ATOM 2259 N N . LEU A 1 290 ? 13.579 -10.442 -16.468 1.00 92.31 290 LEU A N 1
ATOM 2260 C CA . LEU A 1 290 ? 12.718 -10.721 -15.310 1.00 92.31 290 LEU A CA 1
ATOM 2261 C C . LEU A 1 290 ? 11.297 -10.148 -15.464 1.00 92.31 290 LEU A C 1
ATOM 2263 O O . LEU A 1 290 ? 10.327 -10.779 -15.055 1.00 92.31 290 LEU A O 1
ATOM 2267 N N . LEU A 1 291 ? 11.152 -8.930 -15.993 1.00 93.31 291 LEU A N 1
ATOM 2268 C CA . LEU A 1 291 ? 9.831 -8.335 -16.231 1.00 93.31 291 LEU A CA 1
ATOM 2269 C C . LEU A 1 291 ? 9.079 -9.045 -17.368 1.00 93.31 291 LEU A C 1
ATOM 2271 O O . LEU A 1 291 ? 7.849 -9.033 -17.357 1.00 93.31 291 LEU A O 1
ATOM 2275 N N . ASP A 1 292 ? 9.797 -9.641 -18.323 1.00 91.19 292 ASP A N 1
ATOM 2276 C CA . ASP A 1 292 ? 9.242 -10.494 -19.381 1.00 91.19 292 ASP A CA 1
ATOM 2277 C C . ASP A 1 292 ? 8.712 -11.806 -18.783 1.00 91.19 292 ASP A C 1
ATOM 2279 O O . ASP A 1 292 ? 7.570 -12.177 -19.032 1.00 91.19 292 ASP A O 1
ATOM 2283 N N . ASP A 1 293 ? 9.459 -12.437 -17.877 1.00 93.00 293 ASP A N 1
ATOM 2284 C CA . ASP A 1 293 ? 8.987 -13.645 -17.189 1.00 93.00 293 ASP A CA 1
ATOM 2285 C C . ASP A 1 293 ? 7.745 -13.361 -16.316 1.00 93.00 293 ASP A C 1
ATOM 2287 O O . ASP A 1 293 ? 6.786 -14.132 -16.285 1.00 93.00 293 ASP A O 1
ATOM 2291 N N . ILE A 1 294 ? 7.720 -12.219 -15.611 1.00 93.12 294 ILE A N 1
ATOM 2292 C CA . ILE A 1 294 ? 6.599 -11.867 -14.722 1.00 93.12 294 ILE A CA 1
ATOM 2293 C C . ILE A 1 294 ? 5.336 -11.505 -15.511 1.00 93.12 294 ILE A C 1
ATOM 2295 O O . ILE A 1 294 ? 4.239 -11.779 -15.022 1.00 93.12 294 ILE A O 1
ATOM 2299 N N . ILE A 1 295 ? 5.438 -10.867 -16.687 1.00 92.56 295 ILE A N 1
ATOM 2300 C CA . ILE A 1 295 ? 4.233 -10.464 -17.434 1.00 92.56 295 ILE A CA 1
ATOM 2301 C C . ILE A 1 295 ? 3.430 -11.674 -17.919 1.00 92.56 295 ILE A C 1
ATOM 2303 O O . ILE A 1 295 ? 2.197 -11.603 -17.927 1.00 92.56 295 ILE A O 1
ATOM 2307 N N . ASP A 1 296 ? 4.116 -12.771 -18.246 1.00 89.88 296 ASP A N 1
ATOM 2308 C CA . ASP A 1 296 ? 3.504 -14.026 -18.682 1.00 89.88 296 ASP A CA 1
ATOM 2309 C C . ASP A 1 296 ? 2.751 -14.731 -17.538 1.00 89.88 296 ASP A C 1
ATOM 2311 O O . ASP A 1 296 ? 1.721 -15.367 -17.770 1.00 89.88 296 ASP A O 1
ATOM 2315 N N . GLU A 1 297 ? 3.210 -14.573 -16.290 1.00 92.81 297 GLU A N 1
ATOM 2316 C CA . GLU A 1 297 ? 2.565 -15.146 -15.101 1.00 92.81 297 GLU A CA 1
ATOM 2317 C C . GLU A 1 297 ? 1.477 -14.240 -14.494 1.00 92.81 297 GLU A C 1
ATOM 2319 O O . GLU A 1 297 ? 0.381 -14.693 -14.155 1.00 92.81 297 GLU A O 1
ATOM 2324 N N . ASP A 1 298 ? 1.785 -12.955 -14.293 1.00 92.81 298 ASP A N 1
ATOM 2325 C CA . ASP A 1 298 ? 0.949 -11.987 -13.581 1.00 92.81 298 ASP A CA 1
ATOM 2326 C C . ASP A 1 298 ? 1.233 -10.554 -14.065 1.00 92.81 298 ASP A C 1
ATOM 2328 O O . ASP A 1 298 ? 2.009 -9.790 -13.480 1.00 92.81 298 ASP A O 1
ATOM 2332 N N . ALA A 1 299 ? 0.518 -10.145 -15.114 1.00 90.56 299 ALA A N 1
ATOM 2333 C CA . ALA A 1 299 ? 0.634 -8.808 -15.696 1.00 90.56 299 ALA A CA 1
ATOM 2334 C C . ALA A 1 299 ? 0.379 -7.659 -14.696 1.00 90.56 299 ALA A C 1
ATOM 2336 O O . ALA A 1 299 ? 0.910 -6.561 -14.865 1.00 90.56 299 ALA A O 1
ATOM 2337 N N . LYS A 1 300 ? -0.418 -7.868 -13.634 1.00 90.19 300 LYS A N 1
ATOM 2338 C CA . LYS A 1 300 ? -0.637 -6.830 -12.608 1.00 90.19 300 LYS A CA 1
ATOM 2339 C C . LYS A 1 300 ? 0.578 -6.692 -11.696 1.00 90.19 300 LYS A C 1
ATOM 2341 O O . LYS A 1 300 ? 0.897 -5.576 -11.278 1.00 90.19 300 LYS A O 1
ATOM 2346 N N . ARG A 1 301 ? 1.250 -7.803 -11.392 1.00 90.69 301 ARG A N 1
ATOM 2347 C CA . ARG A 1 301 ? 2.499 -7.810 -10.627 1.00 90.69 301 ARG A CA 1
ATOM 2348 C C . ARG A 1 301 ? 3.643 -7.189 -11.414 1.00 90.69 301 ARG A C 1
ATOM 2350 O O . ARG A 1 301 ? 4.352 -6.370 -10.835 1.00 90.69 301 ARG A O 1
ATOM 2357 N N . GLU A 1 302 ? 3.768 -7.489 -12.710 1.00 94.00 302 GLU A N 1
ATOM 2358 C CA . GLU A 1 302 ? 4.724 -6.795 -13.591 1.00 94.00 302 GLU A CA 1
ATOM 2359 C C . GLU A 1 302 ? 4.496 -5.289 -13.531 1.00 94.00 302 GLU A C 1
ATOM 2361 O O . GLU A 1 302 ? 5.424 -4.531 -13.253 1.00 94.00 302 GLU A O 1
ATOM 2366 N N . GLN A 1 303 ? 3.244 -4.864 -13.715 1.00 91.12 303 GLN A N 1
ATOM 2367 C CA . GLN A 1 303 ? 2.877 -3.455 -13.736 1.00 91.12 303 GLN A CA 1
ATOM 2368 C C . GLN A 1 303 ? 3.302 -2.743 -12.447 1.00 91.12 303 GLN A C 1
ATOM 2370 O O . GLN A 1 303 ? 3.843 -1.635 -12.493 1.00 91.12 303 GLN A O 1
ATOM 2375 N N . HIS A 1 304 ? 3.027 -3.361 -11.297 1.00 89.06 304 HIS A N 1
ATOM 2376 C CA . HIS A 1 304 ? 3.365 -2.802 -9.995 1.00 89.06 304 HIS A CA 1
ATOM 2377 C C . HIS A 1 304 ? 4.881 -2.722 -9.798 1.00 89.06 304 HIS A C 1
ATOM 2379 O O . HIS A 1 304 ? 5.393 -1.641 -9.509 1.00 89.06 304 HIS A O 1
ATOM 2385 N N . LEU A 1 305 ? 5.595 -3.825 -10.045 1.00 91.69 305 LEU A N 1
ATOM 2386 C CA . LEU A 1 305 ? 7.046 -3.887 -9.908 1.00 91.69 305 LEU A CA 1
ATOM 2387 C C . LEU A 1 305 ? 7.737 -2.893 -10.845 1.00 91.69 305 LEU A C 1
ATOM 2389 O O . LEU A 1 305 ? 8.597 -2.137 -10.408 1.00 91.69 305 LEU A O 1
ATOM 2393 N N . ARG A 1 306 ? 7.346 -2.827 -12.121 1.00 92.56 306 ARG A N 1
ATOM 2394 C CA . ARG A 1 306 ? 7.907 -1.859 -13.071 1.00 92.56 306 ARG A CA 1
ATOM 2395 C C . ARG A 1 306 ? 7.683 -0.425 -12.608 1.00 92.56 306 ARG A C 1
ATOM 2397 O O . ARG A 1 306 ? 8.610 0.377 -12.696 1.00 92.56 306 ARG A O 1
ATOM 2404 N N . ALA A 1 307 ? 6.490 -0.091 -12.112 1.00 90.50 307 ALA A N 1
ATOM 2405 C CA . ALA A 1 307 ? 6.211 1.250 -11.607 1.00 90.50 307 ALA A CA 1
ATOM 2406 C C . ALA A 1 307 ? 7.138 1.604 -10.431 1.00 90.50 307 ALA A C 1
ATOM 2408 O O . ALA A 1 307 ? 7.751 2.674 -10.441 1.00 90.50 307 ALA A O 1
ATOM 2409 N N . GLU A 1 308 ? 7.316 0.688 -9.474 1.00 90.19 308 GLU A N 1
ATOM 2410 C CA . GLU A 1 308 ? 8.255 0.854 -8.358 1.00 90.19 308 GLU A CA 1
ATOM 2411 C C . GLU A 1 308 ? 9.702 0.990 -8.836 1.00 90.19 308 GLU A C 1
ATOM 2413 O O . GLU A 1 308 ? 10.400 1.923 -8.439 1.00 90.19 308 GLU A O 1
ATOM 2418 N N . LEU A 1 309 ? 10.143 0.122 -9.750 1.00 92.12 309 LEU A N 1
ATOM 2419 C CA . LEU A 1 309 ? 11.486 0.168 -10.320 1.00 92.12 309 LEU A CA 1
ATOM 2420 C C . LEU A 1 309 ? 11.746 1.490 -11.041 1.00 92.12 309 LEU A C 1
ATOM 2422 O O . LEU A 1 309 ? 12.854 1.995 -10.944 1.00 92.12 309 LEU A O 1
ATOM 2426 N N . VAL A 1 310 ? 10.760 2.077 -11.729 1.00 90.81 310 VAL A N 1
ATOM 2427 C CA . VAL A 1 310 ? 10.866 3.390 -12.396 1.00 90.81 310 VAL A CA 1
ATOM 2428 C C . VAL A 1 310 ? 10.901 4.551 -11.391 1.00 90.81 310 VAL A C 1
ATOM 2430 O O . VAL A 1 310 ? 11.560 5.561 -11.640 1.00 90.81 310 VAL A O 1
ATOM 2433 N N . ALA A 1 311 ? 10.224 4.429 -10.248 1.00 89.25 311 ALA A N 1
ATOM 2434 C CA . ALA A 1 311 ? 10.278 5.427 -9.178 1.00 89.25 311 ALA A CA 1
ATOM 2435 C C . ALA A 1 311 ? 11.558 5.328 -8.327 1.00 89.25 311 ALA A C 1
ATOM 2437 O O . ALA A 1 311 ? 11.976 6.309 -7.708 1.00 89.25 311 ALA A O 1
ATOM 2438 N N . LEU A 1 312 ? 12.202 4.160 -8.317 1.00 90.44 312 LEU A N 1
ATOM 2439 C CA . LEU A 1 312 ? 13.399 3.890 -7.535 1.00 90.44 312 LEU A CA 1
ATOM 2440 C C . LEU A 1 312 ? 14.617 4.656 -8.081 1.00 90.44 312 LEU A C 1
ATOM 2442 O O . LEU A 1 312 ? 14.955 4.571 -9.261 1.00 90.44 312 LEU A O 1
ATOM 2446 N N . LEU A 1 313 ? 15.325 5.373 -7.200 1.00 91.69 313 LEU A N 1
ATOM 2447 C CA . LEU A 1 313 ? 16.581 6.084 -7.501 1.00 91.69 313 LEU A CA 1
ATOM 2448 C C . LEU A 1 313 ? 16.513 6.954 -8.784 1.00 91.69 313 LEU A C 1
ATOM 2450 O O . LEU A 1 313 ? 17.283 6.731 -9.725 1.00 91.69 313 LEU A O 1
ATOM 2454 N N . PRO A 1 314 ? 15.638 7.977 -8.837 1.00 91.88 314 PRO A N 1
ATOM 2455 C CA . PRO A 1 314 ? 15.352 8.730 -10.063 1.00 91.88 314 PRO A CA 1
ATOM 2456 C C . PRO A 1 314 ? 16.591 9.394 -10.682 1.00 91.88 314 PRO A C 1
ATOM 2458 O O . PRO A 1 314 ? 16.761 9.382 -11.903 1.00 91.88 314 PRO A O 1
ATOM 2461 N N . GLU A 1 315 ? 17.505 9.918 -9.859 1.00 93.88 315 GLU A N 1
ATOM 2462 C CA . GLU A 1 315 ? 18.751 10.514 -10.358 1.00 93.88 315 GLU A CA 1
ATOM 2463 C C . GLU A 1 315 ? 19.682 9.470 -10.984 1.00 93.88 315 GLU A C 1
ATOM 2465 O O . GLU A 1 315 ? 20.263 9.720 -12.042 1.00 93.88 315 GLU A O 1
ATOM 2470 N N . ARG A 1 316 ? 19.755 8.262 -10.406 1.00 94.44 316 ARG A N 1
ATOM 2471 C CA . ARG A 1 316 ? 20.551 7.162 -10.967 1.00 94.44 316 ARG A CA 1
ATOM 2472 C C . ARG A 1 316 ? 19.980 6.691 -12.299 1.00 94.44 316 ARG A C 1
ATOM 2474 O O . ARG A 1 316 ? 20.736 6.471 -13.240 1.00 94.44 316 ARG A O 1
ATOM 2481 N N . GLN A 1 317 ? 18.658 6.578 -12.412 1.00 94.56 317 GLN A N 1
ATOM 2482 C CA . GLN A 1 317 ? 18.019 6.219 -13.680 1.00 94.56 317 GLN A CA 1
ATOM 2483 C C . GLN A 1 317 ? 18.253 7.260 -14.766 1.00 94.56 317 GLN A C 1
ATOM 2485 O O . GLN A 1 317 ? 18.523 6.913 -15.913 1.00 94.56 317 GLN A O 1
ATOM 2490 N N . LYS A 1 318 ? 18.217 8.542 -14.405 1.00 95.38 318 LYS A N 1
ATOM 2491 C CA . LYS A 1 318 ? 18.523 9.636 -15.325 1.00 95.38 318 LYS A CA 1
ATOM 2492 C C . LYS A 1 318 ? 19.981 9.614 -15.787 1.00 95.38 318 LYS A C 1
ATOM 2494 O O . LYS A 1 318 ? 20.245 9.874 -16.960 1.00 95.38 318 LYS A O 1
ATOM 2499 N N . GLU A 1 319 ? 20.924 9.323 -14.894 1.00 96.38 319 GLU A N 1
ATOM 2500 C CA . GLU A 1 319 ? 22.344 9.176 -15.234 1.00 96.38 319 GLU A CA 1
ATOM 2501 C C . GLU A 1 319 ? 22.582 7.969 -16.150 1.00 96.38 319 GLU A C 1
ATOM 2503 O O . GLU A 1 319 ? 23.169 8.104 -17.226 1.00 96.38 319 GLU A O 1
ATOM 2508 N N . ASN A 1 320 ? 22.058 6.802 -15.776 1.00 96.31 320 ASN A N 1
ATOM 2509 C CA . ASN A 1 320 ? 22.169 5.583 -16.572 1.00 96.31 320 ASN A CA 1
ATOM 2510 C C . ASN A 1 320 ? 21.490 5.719 -17.938 1.00 96.31 320 ASN A C 1
ATOM 2512 O O . ASN A 1 320 ? 22.037 5.255 -18.936 1.00 96.31 320 ASN A O 1
ATOM 2516 N N . GLY A 1 321 ? 20.336 6.386 -18.005 1.00 95.69 321 GLY A N 1
ATOM 2517 C CA . GLY A 1 321 ? 19.641 6.685 -19.252 1.00 95.69 321 GLY A CA 1
ATOM 2518 C C . GLY A 1 321 ? 20.511 7.491 -20.218 1.00 95.69 321 GLY A C 1
ATOM 2519 O O . GLY A 1 321 ? 20.621 7.140 -21.391 1.00 95.69 321 GLY A O 1
ATOM 2520 N N . LYS A 1 322 ? 21.224 8.513 -19.722 1.00 96.25 322 LYS A N 1
ATOM 2521 C CA . LYS A 1 322 ? 22.205 9.264 -20.528 1.00 96.25 322 LYS A CA 1
ATOM 2522 C C . LYS A 1 322 ? 23.355 8.378 -21.004 1.00 96.25 322 LYS A C 1
ATOM 2524 O O . LYS A 1 322 ? 23.674 8.394 -22.189 1.00 96.25 322 LYS A O 1
ATOM 2529 N N . ALA A 1 323 ? 23.930 7.566 -20.117 1.00 96.62 323 ALA A N 1
ATOM 2530 C CA . ALA A 1 323 ? 25.016 6.655 -20.480 1.00 96.62 323 ALA A CA 1
ATOM 2531 C C . ALA A 1 323 ? 24.584 5.627 -21.544 1.00 96.62 323 ALA A C 1
ATOM 2533 O O . ALA A 1 323 ? 25.345 5.305 -22.457 1.00 96.62 323 ALA A O 1
ATOM 2534 N N . ARG A 1 324 ? 23.343 5.134 -21.467 1.00 96.44 324 ARG A N 1
ATOM 2535 C CA . ARG A 1 324 ? 22.760 4.249 -22.482 1.00 96.44 324 ARG A CA 1
ATOM 2536 C C . ARG A 1 324 ? 22.525 4.970 -23.812 1.00 96.44 324 ARG A C 1
ATOM 2538 O O . ARG A 1 324 ? 22.795 4.389 -24.859 1.00 96.44 324 ARG A O 1
ATOM 2545 N N . VAL A 1 325 ? 22.108 6.239 -23.802 1.00 97.75 325 VAL A N 1
ATOM 2546 C CA . VAL A 1 325 ? 22.033 7.065 -25.023 1.00 97.75 325 VAL A CA 1
ATOM 2547 C C . VAL A 1 325 ? 23.411 7.233 -25.663 1.00 97.75 325 VAL A C 1
ATOM 2549 O O . VAL A 1 325 ? 23.543 7.029 -26.867 1.00 97.75 325 VAL A O 1
ATOM 2552 N N . GLU A 1 326 ? 24.445 7.544 -24.883 1.00 97.25 326 GLU A N 1
ATOM 2553 C CA . GLU A 1 326 ? 25.825 7.654 -25.380 1.00 97.25 326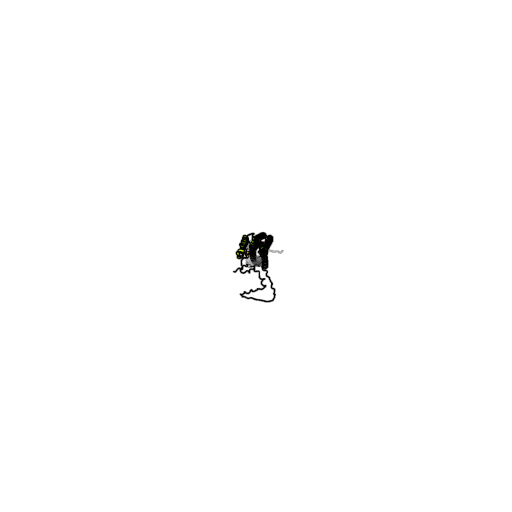 GLU A CA 1
ATOM 2554 C C . GLU A 1 326 ? 26.317 6.331 -25.985 1.00 97.25 326 GLU A C 1
ATOM 2556 O O . GLU A 1 326 ? 26.894 6.314 -27.075 1.00 97.25 326 GLU A O 1
ATOM 2561 N N . SER A 1 327 ? 26.025 5.211 -25.317 1.00 97.31 327 SER A N 1
ATOM 2562 C CA . SER A 1 327 ? 26.289 3.859 -25.820 1.00 97.31 327 SER A CA 1
ATOM 2563 C C . SER A 1 327 ? 25.566 3.594 -27.145 1.00 97.31 327 SER A C 1
ATOM 2565 O O . SER A 1 327 ? 26.188 3.133 -28.104 1.00 97.31 327 SER A O 1
ATOM 2567 N N . ALA A 1 328 ? 24.281 3.951 -27.247 1.00 97.38 328 ALA A N 1
ATOM 2568 C CA . ALA A 1 328 ? 23.499 3.810 -28.472 1.00 97.38 328 ALA A CA 1
ATOM 2569 C C . ALA A 1 328 ? 24.095 4.631 -29.621 1.00 97.38 328 ALA A C 1
ATOM 2571 O O . ALA A 1 328 ? 24.308 4.096 -30.707 1.00 97.38 328 ALA A O 1
ATOM 2572 N N . VAL A 1 329 ? 24.421 5.905 -29.375 1.00 98.25 329 VAL A N 1
ATOM 2573 C CA . VAL A 1 329 ? 25.055 6.789 -30.364 1.00 98.25 329 VAL A CA 1
ATOM 2574 C C . VAL A 1 329 ? 26.372 6.189 -30.842 1.00 98.25 329 VAL A C 1
ATOM 2576 O O . VAL A 1 329 ? 26.563 6.053 -32.046 1.00 98.25 329 VAL A O 1
ATOM 2579 N N . LYS A 1 330 ? 27.250 5.760 -29.926 1.00 97.94 330 LYS A N 1
ATOM 2580 C CA . LYS A 1 330 ? 28.542 5.151 -30.271 1.00 97.94 330 LYS A CA 1
ATOM 2581 C C . LYS A 1 330 ? 28.377 3.881 -31.111 1.00 97.94 330 LYS A C 1
ATOM 2583 O O . LYS A 1 330 ? 29.081 3.718 -32.105 1.00 97.94 330 LYS A O 1
ATOM 2588 N N . ARG A 1 331 ? 27.452 2.994 -30.727 1.00 97.38 331 ARG A N 1
ATOM 2589 C CA . ARG A 1 331 ? 27.200 1.726 -31.431 1.00 97.38 331 ARG A CA 1
ATOM 2590 C C . ARG A 1 331 ? 26.554 1.936 -32.798 1.00 97.38 331 ARG A C 1
ATOM 2592 O O . ARG A 1 331 ? 26.912 1.240 -33.732 1.00 97.38 331 ARG A O 1
ATOM 2599 N N . ILE A 1 332 ? 25.623 2.878 -32.948 1.00 97.75 332 ILE A N 1
ATOM 2600 C CA . ILE A 1 332 ? 25.031 3.189 -34.262 1.00 97.75 332 ILE A CA 1
ATOM 2601 C C . ILE A 1 332 ? 26.089 3.838 -35.161 1.00 97.75 332 ILE A C 1
ATOM 2603 O O . ILE A 1 332 ? 26.253 3.459 -36.320 1.00 97.75 332 ILE A O 1
ATOM 2607 N N . ALA A 1 333 ? 26.854 4.780 -34.609 1.00 97.38 333 ALA A N 1
ATOM 2608 C CA . ALA A 1 333 ? 27.905 5.486 -35.322 1.00 97.38 333 ALA A CA 1
ATOM 2609 C C . ALA A 1 333 ? 28.975 4.545 -35.893 1.00 97.38 333 ALA A C 1
ATOM 2611 O O . ALA A 1 333 ? 29.424 4.782 -37.010 1.00 97.38 333 ALA A O 1
ATOM 2612 N N . SER A 1 334 ? 29.341 3.459 -35.200 1.00 96.81 334 SER A N 1
ATOM 2613 C CA . SER A 1 334 ? 30.349 2.516 -35.711 1.00 96.81 334 SER A CA 1
ATOM 2614 C C . SER A 1 334 ? 29.947 1.814 -37.013 1.00 96.81 334 SER A C 1
ATOM 2616 O O . SER A 1 334 ? 30.830 1.404 -37.756 1.00 96.81 334 SER A O 1
ATOM 2618 N N . TYR A 1 335 ? 28.646 1.694 -37.306 1.00 96.31 335 TYR A N 1
ATOM 2619 C CA . TYR A 1 335 ? 28.156 1.137 -38.575 1.00 96.31 335 TYR A CA 1
ATOM 2620 C C . TYR A 1 335 ? 27.855 2.217 -39.617 1.00 96.31 335 TYR A C 1
ATOM 2622 O O . TYR A 1 335 ? 28.018 1.982 -40.811 1.00 96.31 335 TYR A O 1
ATOM 2630 N N . CYS A 1 336 ? 27.406 3.397 -39.179 1.00 95.31 336 CYS A N 1
ATOM 2631 C CA . CYS A 1 336 ? 26.985 4.459 -40.087 1.00 95.31 336 CYS A CA 1
ATOM 2632 C C . CYS A 1 336 ? 28.137 5.362 -40.542 1.00 95.31 336 CYS A C 1
ATOM 2634 O O . CYS A 1 336 ? 28.210 5.641 -41.731 1.00 95.31 336 CYS A O 1
ATOM 2636 N N . ILE A 1 337 ? 29.037 5.803 -39.648 1.00 95.69 337 ILE A N 1
ATOM 2637 C CA . ILE A 1 337 ? 30.120 6.756 -39.980 1.00 95.69 337 ILE A CA 1
ATOM 2638 C C . ILE A 1 337 ? 30.945 6.308 -41.194 1.00 95.69 337 ILE A C 1
ATOM 2640 O O . ILE A 1 337 ? 31.155 7.137 -42.071 1.00 95.69 337 ILE A O 1
ATOM 2644 N N . PRO A 1 338 ? 31.365 5.032 -41.326 1.00 94.69 338 PRO A N 1
ATOM 2645 C CA . PRO A 1 338 ? 32.135 4.605 -42.496 1.00 94.69 338 PRO A CA 1
ATOM 2646 C C . PRO A 1 338 ? 31.412 4.799 -43.841 1.00 94.69 338 PRO A C 1
ATOM 2648 O O . PRO A 1 338 ? 32.049 4.769 -44.887 1.00 94.69 338 PRO A O 1
ATOM 2651 N N . LEU A 1 339 ? 30.086 4.970 -43.819 1.00 93.94 339 LEU A N 1
ATOM 2652 C CA . LEU A 1 339 ? 29.226 5.171 -44.986 1.00 93.94 339 LEU A CA 1
ATOM 2653 C C . LEU A 1 339 ? 28.819 6.642 -45.182 1.00 93.94 339 LEU A C 1
ATOM 2655 O O . LEU A 1 339 ? 28.123 6.956 -46.149 1.00 93.94 339 LEU A O 1
ATOM 2659 N N . VAL A 1 340 ? 29.197 7.531 -44.260 1.00 94.19 340 VAL A N 1
ATOM 2660 C CA . VAL A 1 340 ? 28.897 8.964 -44.314 1.00 94.19 340 VAL A CA 1
ATOM 2661 C C . VAL A 1 340 ? 30.063 9.694 -44.995 1.00 94.19 340 VAL A C 1
ATOM 2663 O O . VAL A 1 340 ? 31.223 9.388 -44.723 1.00 94.19 340 VAL A O 1
ATOM 2666 N N . PRO A 1 341 ? 29.795 10.663 -45.891 1.00 92.06 341 PRO A N 1
ATOM 2667 C CA . PRO A 1 341 ? 30.843 11.525 -46.428 1.00 92.06 341 PRO A CA 1
ATOM 2668 C C . PRO A 1 341 ? 31.584 12.267 -45.309 1.00 92.06 341 PRO A C 1
ATOM 2670 O O . PRO A 1 341 ? 30.942 12.880 -44.455 1.00 92.06 341 PRO A O 1
ATOM 2673 N N . LYS A 1 342 ? 32.923 12.264 -45.340 1.00 90.19 342 LYS A N 1
ATOM 2674 C CA . LYS A 1 342 ? 33.781 12.793 -44.256 1.00 90.19 342 LYS A CA 1
ATOM 2675 C C . LYS A 1 342 ? 33.472 14.243 -43.861 1.00 90.19 342 LYS A C 1
ATOM 2677 O O . LYS A 1 342 ? 33.617 14.622 -42.703 1.00 90.19 342 LYS A O 1
ATOM 2682 N N . ASP A 1 343 ? 33.030 15.068 -44.809 1.00 91.81 343 ASP A N 1
ATOM 2683 C CA . ASP A 1 343 ? 32.620 16.460 -44.578 1.00 91.81 343 ASP A CA 1
ATOM 2684 C C . ASP A 1 343 ? 31.332 16.580 -43.741 1.00 91.81 343 ASP A C 1
ATOM 2686 O O . ASP A 1 343 ? 31.094 17.601 -43.092 1.00 91.81 343 ASP A O 1
ATOM 2690 N N . LYS A 1 344 ? 30.510 15.526 -43.715 1.00 93.56 344 LYS A N 1
ATOM 2691 C CA . LYS A 1 344 ? 29.237 15.463 -42.992 1.00 93.56 344 LYS A CA 1
ATOM 2692 C C . LYS A 1 344 ? 29.327 14.748 -41.648 1.00 93.56 344 LYS A C 1
ATOM 2694 O O . LYS A 1 344 ? 28.357 14.839 -40.893 1.00 93.56 344 LYS A O 1
ATOM 2699 N N . ASP A 1 345 ? 30.448 14.112 -41.309 1.00 92.75 345 ASP A N 1
ATOM 2700 C CA . ASP A 1 345 ? 30.613 13.349 -40.061 1.00 92.75 345 ASP A CA 1
ATOM 2701 C C . ASP A 1 345 ? 30.206 14.136 -38.800 1.00 92.75 345 ASP A C 1
ATOM 2703 O O . ASP A 1 345 ? 29.400 13.622 -38.013 1.00 92.75 345 ASP A O 1
ATOM 2707 N N . PRO A 1 346 ? 30.647 15.399 -38.590 1.00 96.19 346 PRO A N 1
ATOM 2708 C CA . PRO A 1 346 ? 30.267 16.148 -37.390 1.00 96.19 346 PRO A CA 1
ATOM 2709 C C . PRO A 1 346 ? 28.765 16.450 -37.342 1.00 96.19 346 PRO A C 1
ATOM 2711 O O . PRO A 1 346 ? 28.137 16.385 -36.283 1.00 96.19 346 PRO A O 1
ATOM 2714 N N . SER A 1 347 ? 28.172 16.751 -38.502 1.00 97.25 347 SER A N 1
ATOM 2715 C CA . SER A 1 347 ? 26.740 17.026 -38.633 1.00 97.25 347 SER A CA 1
ATOM 2716 C C . SER A 1 347 ? 25.908 15.768 -38.379 1.00 97.25 347 SER A C 1
ATOM 2718 O O . SER A 1 347 ? 24.921 15.826 -37.644 1.00 97.25 347 SER A O 1
ATOM 2720 N N . PHE A 1 348 ? 26.339 14.623 -38.917 1.00 97.25 348 PHE A N 1
ATOM 2721 C CA . PHE A 1 348 ? 25.712 13.328 -38.678 1.00 97.25 348 PHE A CA 1
ATOM 2722 C C . PHE A 1 348 ? 25.727 12.973 -37.192 1.00 97.25 348 PHE A C 1
ATOM 2724 O O . PHE A 1 348 ? 24.684 12.646 -36.631 1.00 97.25 348 PHE A O 1
ATOM 2731 N N . MET A 1 349 ? 26.881 13.097 -36.533 1.00 97.81 349 MET A N 1
ATOM 2732 C CA . MET A 1 349 ? 27.012 12.791 -35.108 1.00 97.81 349 MET A CA 1
ATOM 2733 C C . MET A 1 349 ? 26.122 13.676 -34.235 1.00 97.81 349 MET A C 1
ATOM 2735 O O . MET A 1 349 ? 25.457 13.176 -33.325 1.00 97.81 349 MET A O 1
ATOM 2739 N N . ALA A 1 350 ? 26.043 14.976 -34.534 1.00 97.88 350 ALA A N 1
ATOM 2740 C CA . ALA A 1 350 ? 25.136 15.883 -33.838 1.00 97.88 350 ALA A CA 1
ATOM 2741 C C . ALA A 1 350 ? 23.659 15.491 -34.043 1.00 97.88 350 ALA A C 1
ATOM 2743 O O . ALA A 1 350 ? 22.884 15.458 -33.081 1.00 97.88 350 ALA A O 1
ATOM 2744 N N . ALA A 1 351 ? 23.272 15.147 -35.275 1.00 97.88 351 ALA A N 1
ATOM 2745 C CA . ALA A 1 351 ? 21.912 14.730 -35.609 1.00 97.88 351 ALA A CA 1
ATOM 2746 C C . ALA A 1 351 ? 21.535 13.388 -34.955 1.00 97.88 351 ALA A C 1
ATOM 2748 O O . ALA A 1 351 ? 20.452 13.271 -34.380 1.00 97.88 351 ALA A O 1
ATOM 2749 N N . LEU A 1 352 ? 22.442 12.408 -34.968 1.00 98.25 352 LEU A N 1
ATOM 2750 C CA . LEU A 1 352 ? 22.275 11.110 -34.315 1.00 98.25 352 LEU A CA 1
ATOM 2751 C C . LEU A 1 352 ? 22.132 11.264 -32.798 1.00 98.25 352 LEU A C 1
ATOM 2753 O O . LEU A 1 352 ? 21.224 10.686 -32.202 1.00 98.25 352 LEU A O 1
ATOM 2757 N N . ASN A 1 353 ? 22.970 12.094 -32.173 1.00 98.00 353 ASN A N 1
ATOM 2758 C CA . ASN A 1 353 ? 22.874 12.367 -30.743 1.00 98.00 353 ASN A CA 1
ATOM 2759 C C . ASN A 1 353 ? 21.534 13.025 -30.377 1.00 98.00 353 ASN A C 1
ATOM 2761 O O . ASN A 1 353 ? 20.877 12.620 -29.416 1.00 98.00 353 ASN A O 1
ATOM 2765 N N . SER A 1 354 ? 21.093 14.010 -31.165 1.00 97.88 354 SER A N 1
ATOM 2766 C CA . SER A 1 354 ? 19.788 14.657 -30.989 1.00 97.88 354 SER A CA 1
ATOM 2767 C C . SER A 1 354 ? 18.634 13.657 -31.123 1.00 97.88 354 SER A C 1
ATOM 2769 O O . SER A 1 354 ? 17.732 13.620 -30.281 1.00 97.88 354 SER A O 1
ATOM 2771 N N . PHE A 1 355 ? 18.696 12.786 -32.132 1.00 98.12 355 PHE A N 1
ATOM 2772 C CA . PHE A 1 355 ? 17.717 11.730 -32.364 1.00 98.12 355 PHE A CA 1
ATOM 2773 C C . PHE A 1 355 ? 17.631 10.741 -31.189 1.00 98.12 355 PHE A C 1
ATOM 2775 O O . PHE A 1 355 ? 16.542 10.551 -30.643 1.00 98.12 355 PHE A O 1
ATOM 2782 N N . CYS A 1 356 ? 18.756 10.175 -30.739 1.00 98.25 356 CYS A N 1
ATOM 2783 C CA . CYS A 1 356 ? 18.772 9.227 -29.621 1.00 98.25 356 CYS A CA 1
ATOM 2784 C C . CYS A 1 356 ? 18.291 9.873 -28.310 1.00 98.25 356 CYS A C 1
ATOM 2786 O O . CYS A 1 356 ? 17.518 9.267 -27.571 1.00 98.25 356 CYS A O 1
ATOM 2788 N N . ASN A 1 357 ? 18.661 11.132 -28.046 1.00 97.94 357 ASN A N 1
ATOM 2789 C CA . ASN A 1 357 ? 18.156 11.875 -26.886 1.00 97.94 357 ASN A CA 1
ATOM 2790 C C . ASN A 1 357 ? 16.643 12.109 -26.952 1.00 97.94 357 ASN A C 1
ATOM 2792 O O . ASN A 1 357 ? 15.957 12.031 -25.931 1.00 97.94 357 ASN A O 1
ATOM 2796 N N . ARG A 1 358 ? 16.102 12.405 -28.139 1.00 97.06 358 ARG A N 1
ATOM 2797 C CA . ARG A 1 358 ? 14.657 12.569 -28.335 1.00 97.06 358 ARG A CA 1
ATOM 2798 C C . ARG A 1 358 ? 13.910 11.258 -28.099 1.00 97.06 358 ARG A C 1
ATOM 2800 O O . ARG A 1 358 ? 12.873 11.277 -27.437 1.00 97.06 358 ARG A O 1
ATOM 2807 N N . ALA A 1 359 ? 14.447 10.150 -28.609 1.00 96.94 359 ALA A N 1
ATOM 2808 C CA . ALA A 1 359 ? 13.908 8.813 -28.383 1.00 96.94 359 ALA A CA 1
ATOM 2809 C C . ALA A 1 359 ? 13.895 8.470 -26.885 1.00 96.94 359 ALA A C 1
ATOM 2811 O O . ALA A 1 359 ? 12.848 8.109 -26.358 1.00 96.94 359 ALA A O 1
ATOM 2812 N N . TYR A 1 360 ? 15.009 8.695 -26.182 1.00 96.81 360 TYR A N 1
ATOM 2813 C CA . TYR A 1 360 ? 15.112 8.484 -24.736 1.00 96.81 360 TYR A CA 1
ATOM 2814 C C . TYR A 1 360 ? 14.101 9.306 -23.939 1.00 96.81 360 TYR A C 1
ATOM 2816 O O . TYR A 1 360 ? 13.377 8.750 -23.120 1.00 96.81 360 TYR A O 1
ATOM 2824 N N . LYS A 1 361 ? 14.014 10.619 -24.186 1.00 95.88 361 LYS A N 1
ATOM 2825 C CA . LYS A 1 361 ? 13.108 11.499 -23.433 1.00 95.88 361 LYS A CA 1
ATOM 2826 C C . LYS A 1 361 ? 11.651 11.075 -23.573 1.00 95.88 361 LYS A C 1
ATOM 2828 O O . LYS A 1 361 ? 10.929 11.070 -22.586 1.00 95.88 361 LYS A O 1
ATOM 2833 N N . GLY A 1 362 ? 11.225 10.730 -24.787 1.00 94.12 362 GLY A N 1
ATOM 2834 C CA . GLY A 1 362 ? 9.862 10.251 -24.993 1.00 94.12 362 GLY A CA 1
ATOM 2835 C C . GLY A 1 362 ? 9.636 8.876 -24.368 1.00 94.12 362 GLY A C 1
ATOM 2836 O O . GLY A 1 362 ? 8.633 8.682 -23.692 1.00 94.12 362 GLY A O 1
ATOM 2837 N N . TRP A 1 363 ? 10.595 7.955 -24.503 1.00 95.56 363 TRP A N 1
ATOM 2838 C CA . TRP A 1 363 ? 10.483 6.621 -23.915 1.00 95.56 363 TRP A CA 1
ATOM 2839 C C . TRP A 1 363 ? 10.458 6.639 -22.380 1.00 95.56 363 TRP A C 1
ATOM 2841 O O . TRP A 1 363 ? 9.683 5.911 -21.772 1.00 95.56 363 TRP A O 1
ATOM 2851 N N . ALA A 1 364 ? 11.241 7.511 -21.741 1.00 93.31 364 ALA A N 1
ATOM 2852 C CA . ALA A 1 364 ? 11.248 7.670 -20.285 1.00 93.31 364 ALA A CA 1
ATOM 2853 C C . ALA A 1 364 ? 9.880 8.101 -19.721 1.00 93.31 364 ALA A C 1
ATOM 2855 O O . ALA A 1 364 ? 9.526 7.736 -18.601 1.00 93.31 364 ALA A O 1
ATOM 2856 N N . GLU A 1 365 ? 9.081 8.841 -20.496 1.00 91.19 365 GLU A N 1
ATOM 2857 C CA . GLU A 1 365 ? 7.687 9.117 -20.132 1.00 91.19 365 GLU A CA 1
ATOM 2858 C C . GLU A 1 365 ? 6.797 7.886 -20.337 1.00 91.19 365 GLU A C 1
ATOM 2860 O O . GLU A 1 365 ? 5.931 7.622 -19.503 1.00 91.19 365 GLU A O 1
ATOM 2865 N N . LEU A 1 366 ? 7.037 7.100 -21.396 1.00 92.00 366 LEU A N 1
ATOM 2866 C CA . LEU A 1 366 ? 6.298 5.861 -21.667 1.00 92.00 366 LEU A CA 1
ATOM 2867 C C . LEU A 1 366 ? 6.454 4.812 -20.551 1.00 92.00 366 LEU A C 1
ATOM 2869 O O . LEU A 1 366 ? 5.501 4.106 -20.235 1.00 92.00 366 LEU A O 1
ATOM 2873 N N . GLN A 1 367 ? 7.614 4.760 -19.893 1.00 91.44 367 GLN A N 1
ATOM 2874 C CA . GLN A 1 367 ? 7.879 3.843 -18.775 1.00 91.44 367 GLN A CA 1
ATOM 2875 C C . GLN A 1 367 ? 6.933 4.036 -17.576 1.00 91.44 367 GLN A C 1
ATOM 2877 O O . GLN A 1 367 ? 6.725 3.104 -16.801 1.00 91.44 367 GLN A O 1
ATOM 2882 N N . ARG A 1 368 ? 6.347 5.233 -17.422 1.00 89.06 368 ARG A N 1
ATOM 2883 C CA . ARG A 1 368 ? 5.468 5.602 -16.294 1.00 89.06 368 ARG A CA 1
ATOM 2884 C C . ARG A 1 368 ? 4.006 5.219 -16.504 1.00 89.06 368 ARG A C 1
ATOM 2886 O O . ARG A 1 368 ? 3.178 5.449 -15.620 1.00 89.06 368 ARG A O 1
ATOM 2893 N N . TYR A 1 369 ? 3.666 4.710 -17.684 1.00 90.44 369 TYR A N 1
ATOM 2894 C CA . TYR A 1 369 ? 2.301 4.312 -17.973 1.00 90.44 369 TYR A CA 1
ATOM 2895 C C . TYR A 1 369 ? 1.972 2.955 -17.368 1.00 90.44 369 TYR A C 1
ATOM 2897 O O . TYR A 1 369 ? 2.833 2.101 -17.150 1.00 90.44 369 TYR A O 1
ATOM 2905 N N . ARG A 1 370 ? 0.682 2.765 -17.113 1.00 88.50 370 ARG A N 1
ATOM 2906 C CA . ARG A 1 370 ? 0.114 1.525 -16.618 1.00 88.50 370 ARG A CA 1
ATOM 2907 C C . ARG A 1 370 ? 0.357 0.393 -17.60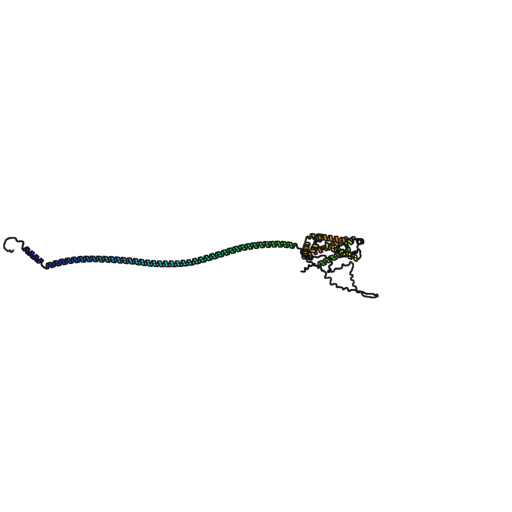8 1.00 88.50 370 ARG A C 1
ATOM 2909 O O . ARG A 1 370 ? 0.943 -0.618 -17.251 1.00 88.50 370 ARG A O 1
ATOM 2916 N N . GLN A 1 371 ? -0.018 0.589 -18.863 1.00 88.75 371 GLN A N 1
ATOM 2917 C CA . GLN A 1 371 ? 0.241 -0.366 -19.931 1.00 88.75 371 GLN A CA 1
ATOM 2918 C C . GLN A 1 371 ? 1.724 -0.344 -20.298 1.00 88.75 371 GLN A C 1
ATOM 2920 O O . GLN A 1 371 ? 2.287 0.718 -20.579 1.00 88.75 371 GLN A O 1
ATOM 2925 N N . ARG A 1 372 ? 2.343 -1.523 -20.321 1.00 89.44 372 ARG A N 1
ATOM 2926 C CA . ARG A 1 372 ? 3.706 -1.689 -20.812 1.00 89.44 372 ARG A CA 1
ATOM 2927 C C . ARG A 1 372 ? 3.724 -1.466 -22.326 1.00 89.44 372 ARG A C 1
ATOM 2929 O O . ARG A 1 372 ? 2.922 -2.041 -23.058 1.00 89.44 372 ARG A O 1
ATOM 2936 N N . VAL A 1 373 ? 4.631 -0.606 -22.784 1.00 88.69 373 VAL A N 1
ATOM 2937 C CA . VAL A 1 373 ? 4.925 -0.409 -24.208 1.00 88.69 373 VAL A CA 1
ATOM 2938 C C . VAL A 1 373 ? 6.267 -1.057 -24.484 1.00 88.69 373 VAL A C 1
ATOM 2940 O O . VAL A 1 373 ? 7.243 -0.754 -23.799 1.00 88.69 373 VAL A O 1
ATOM 2943 N N . GLU A 1 374 ? 6.328 -1.919 -25.493 1.00 88.00 374 GLU A N 1
ATOM 2944 C CA . GLU A 1 374 ? 7.553 -2.629 -25.831 1.00 88.00 374 GLU A CA 1
ATOM 2945 C C . GLU A 1 374 ? 7.807 -2.700 -27.340 1.00 88.00 374 GLU A C 1
ATOM 2947 O O . GLU A 1 374 ? 6.873 -2.726 -28.146 1.00 88.00 374 GLU A O 1
ATOM 2952 N N . PRO A 1 375 ? 9.084 -2.699 -27.747 1.00 86.81 375 PRO A N 1
ATOM 2953 C CA . PRO A 1 375 ? 9.463 -2.884 -29.137 1.00 86.81 375 PRO A CA 1
ATOM 2954 C C . PRO A 1 375 ? 9.471 -4.374 -29.523 1.00 86.81 375 PRO A C 1
ATOM 2956 O O . PRO A 1 375 ? 10.360 -5.137 -29.131 1.00 86.81 375 PRO A O 1
ATOM 2959 N N . VAL A 1 376 ? 8.521 -4.766 -30.371 1.00 83.62 376 VAL A N 1
ATOM 2960 C CA . VAL A 1 376 ? 8.424 -6.121 -30.933 1.00 83.62 376 VAL A CA 1
ATOM 2961 C C . VAL A 1 376 ? 9.089 -6.161 -32.310 1.00 83.62 376 VAL A C 1
ATOM 2963 O O . VAL A 1 376 ? 8.847 -5.302 -33.157 1.00 83.62 376 VAL A O 1
ATOM 2966 N N . PHE A 1 377 ? 9.951 -7.155 -32.529 1.00 77.75 377 PHE A N 1
ATOM 2967 C CA . PHE A 1 377 ? 10.635 -7.381 -33.812 1.00 77.75 377 PHE A CA 1
ATOM 2968 C C . PHE A 1 377 ? 10.268 -8.721 -34.452 1.00 77.75 377 PHE A C 1
ATOM 2970 O O . PHE A 1 377 ? 10.770 -9.037 -35.531 1.00 77.75 377 PHE A O 1
ATOM 2977 N N . GLU A 1 378 ? 9.421 -9.505 -33.801 1.00 77.50 378 GLU A N 1
ATOM 2978 C CA . GLU A 1 378 ? 8.939 -10.775 -34.325 1.00 77.50 378 GLU A CA 1
ATOM 2979 C C . GLU A 1 378 ? 7.934 -10.541 -35.452 1.00 77.50 378 GLU A C 1
ATOM 2981 O O . GLU A 1 378 ? 7.265 -9.506 -35.516 1.00 77.50 378 GLU A O 1
ATOM 2986 N N . GLU A 1 379 ? 7.892 -11.479 -36.394 1.00 69.94 379 GLU A N 1
ATOM 2987 C CA . GLU A 1 379 ? 6.929 -11.431 -37.485 1.00 69.94 379 GLU A CA 1
ATOM 2988 C C . GLU A 1 379 ? 5.565 -11.855 -36.954 1.00 69.94 379 GLU A C 1
ATOM 2990 O O . GLU A 1 379 ? 5.321 -13.029 -36.698 1.00 69.94 379 GLU A O 1
ATOM 2995 N N . ASP A 1 380 ? 4.686 -10.875 -36.773 1.00 71.25 380 ASP A N 1
ATOM 2996 C CA . ASP A 1 380 ? 3.292 -11.118 -36.434 1.00 71.25 380 ASP A CA 1
ATOM 2997 C C . ASP A 1 380 ? 2.475 -11.199 -37.741 1.00 71.25 380 ASP A C 1
ATOM 2999 O O . ASP A 1 380 ? 2.440 -10.211 -38.491 1.00 71.25 380 ASP A O 1
ATOM 3003 N N . PRO A 1 381 ? 1.854 -12.354 -38.059 1.00 70.31 381 PRO A N 1
ATOM 3004 C CA . PRO A 1 381 ? 1.068 -12.524 -39.281 1.00 70.31 381 PRO A CA 1
ATOM 3005 C C . PRO A 1 381 ? -0.165 -11.614 -39.325 1.00 70.31 381 PRO A C 1
ATOM 3007 O O . PRO A 1 381 ? -0.657 -11.314 -40.415 1.00 70.31 381 PRO A O 1
ATOM 3010 N N . ASP A 1 382 ? -0.632 -11.135 -38.171 1.00 74.38 382 ASP A N 1
ATOM 3011 C CA . ASP A 1 382 ? -1.811 -10.279 -38.059 1.00 74.38 382 ASP A CA 1
ATOM 3012 C C . ASP A 1 382 ? -1.465 -8.785 -38.223 1.00 74.38 382 ASP A C 1
ATOM 3014 O O . ASP A 1 382 ? -2.350 -7.940 -38.394 1.00 74.38 382 ASP A O 1
ATOM 3018 N N . VAL A 1 383 ? -0.173 -8.429 -38.240 1.00 73.19 383 VAL A N 1
ATOM 3019 C CA . VAL A 1 383 ? 0.285 -7.043 -38.405 1.00 73.19 383 VAL A CA 1
ATOM 3020 C C . VAL A 1 383 ? 0.435 -6.684 -39.884 1.00 73.19 383 VAL A C 1
ATOM 3022 O O . VAL A 1 383 ? 1.218 -7.263 -40.638 1.00 73.19 383 VAL A O 1
ATOM 3025 N N . LYS A 1 384 ? -0.275 -5.632 -40.310 1.00 76.19 384 LYS A N 1
ATOM 3026 C CA . LYS A 1 384 ? -0.113 -5.043 -41.648 1.00 76.19 384 LYS A CA 1
ATOM 3027 C C . LYS A 1 384 ? 1.208 -4.276 -41.741 1.00 76.19 384 LYS A C 1
ATOM 3029 O O . LYS A 1 384 ? 1.320 -3.145 -41.268 1.00 76.19 384 LYS A O 1
ATOM 3034 N N . TRP A 1 385 ? 2.195 -4.872 -42.401 1.00 77.19 385 TRP A N 1
ATOM 3035 C CA . TRP A 1 385 ? 3.487 -4.242 -42.661 1.00 77.19 385 TRP A CA 1
ATOM 3036 C C . TRP A 1 385 ? 3.366 -3.075 -43.650 1.00 77.19 385 TRP A C 1
ATOM 3038 O O . TRP A 1 385 ? 2.737 -3.185 -44.703 1.00 77.19 385 TRP A O 1
ATOM 3048 N N . LEU A 1 386 ? 4.001 -1.946 -43.324 1.00 76.00 386 LEU A N 1
ATOM 3049 C CA . LEU A 1 386 ? 4.120 -0.806 -44.233 1.00 76.00 386 LEU A CA 1
ATOM 3050 C C . LEU A 1 386 ? 5.368 -0.957 -45.100 1.00 76.00 386 LEU A C 1
ATOM 3052 O O . LEU A 1 386 ? 6.453 -1.245 -44.597 1.00 76.00 386 LEU A O 1
ATOM 3056 N N . LEU A 1 387 ? 5.223 -0.693 -46.398 1.00 79.25 387 LEU A N 1
ATOM 3057 C CA . LEU A 1 387 ? 6.358 -0.661 -47.314 1.00 79.25 387 LEU A CA 1
ATOM 3058 C C . LEU A 1 387 ? 7.307 0.487 -46.950 1.00 79.25 387 LEU A C 1
ATOM 3060 O O . LEU A 1 387 ? 6.880 1.624 -46.722 1.00 79.25 387 LEU A O 1
ATOM 3064 N N . LEU A 1 388 ? 8.606 0.187 -46.924 1.00 77.62 388 LEU A N 1
ATOM 3065 C CA . LEU A 1 388 ? 9.644 1.201 -46.794 1.00 77.62 388 LEU A CA 1
ATOM 3066 C C . LEU A 1 388 ? 9.677 2.017 -48.099 1.00 77.62 388 LEU A C 1
ATOM 3068 O O . LEU A 1 388 ? 9.899 1.432 -49.161 1.00 77.62 388 LEU A O 1
ATOM 3072 N N . PRO A 1 389 ? 9.440 3.340 -48.066 1.00 75.56 389 PRO A N 1
ATOM 3073 C CA . PRO A 1 389 ? 9.422 4.133 -49.286 1.00 75.56 389 PRO A CA 1
ATOM 3074 C C . PRO A 1 389 ? 10.796 4.103 -49.966 1.00 75.56 389 PRO A C 1
ATOM 3076 O O . PRO A 1 389 ? 11.835 4.195 -49.312 1.00 75.56 389 PRO A O 1
ATOM 3079 N N . LEU A 1 390 ? 10.808 3.969 -51.291 1.00 64.69 390 LEU A N 1
ATOM 3080 C CA . LEU A 1 390 ? 12.033 4.031 -52.084 1.00 64.69 390 LEU A CA 1
ATOM 3081 C C . LEU A 1 390 ? 12.460 5.503 -52.243 1.00 64.69 390 LEU A C 1
ATOM 3083 O O . LEU A 1 390 ? 11.645 6.316 -52.691 1.00 64.69 390 LEU A O 1
ATOM 3087 N N . PRO A 1 391 ? 13.719 5.875 -51.937 1.00 57.56 391 PRO A N 1
ATOM 3088 C CA . PRO A 1 391 ? 14.236 7.190 -52.295 1.00 57.56 391 PRO A CA 1
ATOM 3089 C C . PRO A 1 391 ? 14.150 7.352 -53.822 1.00 57.56 391 PRO A C 1
ATOM 3091 O O . PRO A 1 391 ? 14.758 6.572 -54.553 1.00 57.56 391 PRO A O 1
ATOM 3094 N N . ASN A 1 392 ? 13.397 8.353 -54.291 1.00 51.22 392 ASN A N 1
ATOM 3095 C CA . ASN A 1 392 ? 13.187 8.736 -55.702 1.00 51.22 392 ASN A CA 1
ATOM 3096 C C . ASN A 1 392 ? 12.086 8.017 -56.505 1.00 51.22 392 ASN A C 1
ATOM 3098 O O . ASN A 1 392 ? 12.077 8.132 -57.728 1.00 51.22 392 ASN A O 1
ATOM 3102 N N . GLN A 1 393 ? 11.104 7.373 -55.871 1.00 48.03 393 GLN A N 1
ATOM 3103 C CA . GLN A 1 393 ? 9.796 7.235 -56.525 1.00 48.03 393 GLN A CA 1
ATOM 3104 C C . GLN A 1 393 ? 8.942 8.450 -56.169 1.00 48.03 393 GLN A C 1
ATOM 3106 O O . GLN A 1 393 ? 8.153 8.428 -55.228 1.00 48.03 393 GLN A O 1
ATOM 3111 N N . THR A 1 394 ? 9.129 9.548 -56.905 1.00 37.25 394 THR A N 1
ATOM 3112 C CA . THR A 1 394 ? 8.077 10.556 -57.008 1.00 37.25 394 THR A CA 1
ATOM 3113 C C . THR A 1 394 ? 6.849 9.841 -57.552 1.00 37.25 394 THR A C 1
ATOM 3115 O O . THR A 1 394 ? 6.835 9.352 -58.680 1.00 37.25 394 THR A O 1
ATOM 3118 N N . SER A 1 395 ? 5.808 9.735 -56.734 1.00 37.75 395 SER A N 1
ATOM 3119 C CA . SER A 1 395 ? 4.462 9.530 -57.240 1.00 37.75 395 SER A CA 1
ATOM 3120 C C . SER A 1 395 ? 4.108 10.772 -58.059 1.00 37.75 395 SER A C 1
ATOM 3122 O O . SER A 1 395 ? 3.558 11.737 -57.524 1.00 37.75 395 SER A O 1
ATOM 3124 N N . ASP A 1 396 ? 4.488 10.783 -59.336 1.00 33.78 396 ASP A N 1
ATOM 3125 C CA . ASP A 1 396 ? 4.031 11.775 -60.298 1.00 33.78 396 ASP A CA 1
ATOM 3126 C C . ASP A 1 396 ? 2.537 11.554 -60.531 1.00 33.78 396 ASP A C 1
ATOM 3128 O O . ASP A 1 396 ? 2.090 10.837 -61.425 1.00 33.78 396 ASP A O 1
ATOM 3132 N N . GLY A 1 397 ? 1.741 12.203 -59.688 1.00 41.69 397 GLY A N 1
ATOM 3133 C CA . GLY A 1 397 ? 0.386 12.575 -60.033 1.00 41.69 397 GLY A CA 1
ATOM 3134 C C . GLY A 1 397 ? 0.432 13.579 -61.180 1.00 41.69 397 GLY A C 1
ATOM 3135 O O . GLY A 1 397 ? 0.556 14.779 -60.955 1.00 41.69 397 GLY A O 1
ATOM 3136 N N . LYS A 1 398 ? 0.280 13.095 -62.413 1.00 34.03 398 LYS A N 1
ATOM 3137 C CA . LYS A 1 398 ? -0.238 13.895 -63.528 1.00 34.03 398 LYS A CA 1
ATOM 3138 C C . LYS A 1 398 ? -1.355 13.136 -64.224 1.00 34.03 398 LYS A C 1
ATOM 3140 O O . LYS A 1 398 ? -1.165 12.458 -65.225 1.00 34.03 398 LYS A O 1
ATOM 3145 N N . SER A 1 399 ? -2.551 13.323 -63.678 1.00 36.56 399 SER A N 1
ATOM 3146 C CA . SER A 1 399 ? -3.762 13.335 -64.483 1.00 36.56 399 SER A CA 1
ATOM 3147 C C . SER A 1 399 ? -3.739 14.620 -65.314 1.00 36.56 399 SER A C 1
ATOM 3149 O O . SER A 1 399 ? -3.882 15.712 -64.766 1.00 36.56 399 SER A O 1
ATOM 3151 N N . GLN A 1 400 ? -3.513 14.503 -66.621 1.00 34.44 400 GLN A N 1
ATOM 3152 C CA . GLN A 1 400 ? -3.963 15.502 -67.585 1.00 34.44 400 GLN A CA 1
ATOM 3153 C C . GLN A 1 400 ? -4.550 14.802 -68.809 1.00 34.44 400 GLN A C 1
ATOM 3155 O O . GLN A 1 400 ? -3.864 14.120 -69.565 1.00 34.44 400 GLN A O 1
ATOM 3160 N N . ASN A 1 401 ? -5.857 15.011 -68.957 1.00 29.41 401 ASN A N 1
ATOM 3161 C CA . ASN A 1 401 ? -6.618 14.889 -70.190 1.00 29.41 401 ASN A CA 1
ATOM 3162 C C . ASN A 1 401 ? -5.961 15.668 -71.340 1.00 29.41 401 ASN A C 1
ATOM 3164 O O . ASN A 1 401 ? -5.551 16.814 -71.159 1.00 29.41 401 ASN A O 1
ATOM 3168 N N . GLY A 1 402 ? -6.004 15.089 -72.539 1.00 29.39 402 GLY A N 1
ATOM 3169 C CA . GLY A 1 402 ? -5.748 15.765 -73.809 1.00 29.39 402 GLY A CA 1
ATOM 3170 C C . GLY A 1 402 ? -6.089 14.844 -74.980 1.00 29.39 402 GLY A C 1
ATOM 3171 O O . GLY A 1 402 ? -5.403 13.856 -75.209 1.00 29.39 402 GLY A O 1
ATOM 3172 N N . GLN A 1 403 ? -7.197 15.137 -75.659 1.00 32.88 403 GLN A N 1
ATOM 3173 C CA . GLN A 1 403 ? -7.784 14.383 -76.772 1.00 32.88 403 GLN A CA 1
ATOM 3174 C C . GLN A 1 403 ? -7.010 14.521 -78.101 1.00 32.88 403 GLN A C 1
ATOM 3176 O O . GLN A 1 403 ? -6.495 15.597 -78.389 1.00 32.88 403 GLN A O 1
ATOM 3181 N N . SER A 1 404 ? -7.128 13.465 -78.931 1.00 29.50 404 SER A N 1
ATOM 3182 C CA . SER A 1 404 ? -7.065 13.405 -80.416 1.00 29.50 404 SER A CA 1
ATOM 3183 C C . SER A 1 404 ? -5.706 13.700 -81.091 1.00 29.50 404 SER A C 1
ATOM 3185 O O . SER A 1 404 ? -5.029 14.647 -80.733 1.00 29.50 404 SER A O 1
ATOM 3187 N N . SER A 1 405 ? -5.220 12.989 -82.121 1.00 29.70 405 SER A N 1
ATOM 3188 C CA . SER A 1 405 ? -5.846 12.118 -83.131 1.00 29.70 405 SER A CA 1
ATOM 3189 C C . SER A 1 405 ? -4.765 11.322 -83.917 1.00 29.70 405 SER A C 1
ATOM 3191 O O . SER A 1 405 ? -3.701 11.883 -84.149 1.00 29.70 405 SER A O 1
ATOM 3193 N N . THR A 1 406 ? -5.099 10.079 -84.339 1.00 27.38 406 THR A N 1
ATOM 3194 C CA . THR A 1 406 ? -4.738 9.323 -85.593 1.00 27.38 406 THR A CA 1
ATOM 3195 C C . THR A 1 406 ? -3.245 9.211 -86.018 1.00 27.38 406 THR A C 1
ATOM 3197 O O . THR A 1 406 ? -2.541 10.202 -86.025 1.00 27.38 406 THR A O 1
ATOM 3200 N N . MET A 1 407 ? -2.629 8.119 -86.512 1.00 29.94 407 MET A N 1
ATOM 3201 C CA . MET A 1 407 ? -2.965 6.790 -87.082 1.00 29.94 407 MET A CA 1
ATOM 3202 C C . MET A 1 407 ? -1.585 6.073 -87.304 1.00 29.94 407 MET A C 1
ATOM 3204 O O . MET A 1 407 ? -0.632 6.768 -87.638 1.00 29.94 407 MET A O 1
ATOM 3208 N N . VAL A 1 408 ? -1.323 4.780 -87.039 1.00 28.80 408 VAL A N 1
ATOM 3209 C CA . VAL A 1 408 ? -1.362 3.609 -87.964 1.00 28.80 408 VAL A CA 1
ATOM 3210 C C . VAL A 1 408 ? -0.560 2.444 -87.322 1.00 28.80 408 VAL A C 1
ATOM 3212 O O . VAL A 1 408 ? 0.538 2.688 -86.841 1.00 28.80 408 VAL A O 1
ATOM 3215 N N . SER A 1 409 ? -1.121 1.218 -87.389 1.00 27.83 409 SER A N 1
ATOM 3216 C CA . SER A 1 409 ? -0.558 -0.169 -87.400 1.00 27.83 409 SER A CA 1
ATOM 3217 C C . SER A 1 409 ? 0.678 -0.536 -86.542 1.00 27.83 409 SER A C 1
ATOM 3219 O O . SER A 1 409 ? 1.694 0.135 -86.585 1.00 27.83 409 SER A O 1
ATOM 3221 N N . SER A 1 410 ? 0.753 -1.671 -85.835 1.00 28.45 410 SER A N 1
ATOM 3222 C CA . SER A 1 410 ? 0.358 -3.026 -86.246 1.00 28.45 410 SER A CA 1
ATOM 3223 C C . SER A 1 410 ? 0.298 -4.003 -85.048 1.00 28.45 410 SER A C 1
ATOM 3225 O O . SER A 1 410 ? 0.831 -3.725 -83.979 1.00 28.45 410 SER A O 1
ATOM 3227 N N . GLN A 1 411 ? -0.362 -5.139 -85.295 1.00 28.84 411 GLN A N 1
ATOM 3228 C CA . GLN A 1 411 ? -0.573 -6.387 -84.524 1.00 28.84 411 GLN A CA 1
ATOM 3229 C C . GLN A 1 411 ? 0.561 -6.761 -83.529 1.00 28.84 411 GLN A C 1
ATOM 3231 O O . GLN A 1 411 ? 1.725 -6.535 -83.825 1.00 28.84 411 GLN A O 1
ATOM 3236 N N . ASN A 1 412 ? 0.342 -7.402 -82.369 1.00 28.52 412 ASN A N 1
ATOM 3237 C CA . ASN A 1 412 ? -0.289 -8.718 -82.197 1.00 28.52 412 ASN A CA 1
ATOM 3238 C C . ASN A 1 412 ? -0.428 -9.093 -80.688 1.00 28.52 412 ASN A C 1
ATOM 3240 O O . ASN A 1 412 ? 0.436 -8.717 -79.903 1.00 28.52 412 ASN A O 1
ATOM 3244 N N . SER A 1 413 ? -1.482 -9.859 -80.340 1.00 28.22 413 SER A N 1
ATOM 3245 C CA . SER A 1 413 ? -1.649 -10.842 -79.225 1.00 28.22 413 SER A CA 1
ATOM 3246 C C . SER A 1 413 ? -0.946 -10.592 -77.866 1.00 28.22 413 SER A C 1
ATOM 3248 O O . SER A 1 413 ? 0.273 -10.579 -77.800 1.00 28.22 413 SER A O 1
ATOM 3250 N N . GLY A 1 414 ? -1.584 -10.480 -76.696 1.00 24.86 414 GLY A N 1
ATOM 3251 C CA . GLY A 1 414 ? -2.782 -11.145 -76.187 1.00 24.86 414 GLY A CA 1
ATOM 3252 C C . GLY A 1 414 ? -2.397 -12.052 -75.009 1.00 24.86 414 GLY A C 1
ATOM 3253 O O . GLY A 1 414 ? -1.914 -13.138 -75.267 1.00 24.86 414 GLY A O 1
ATOM 3254 N N . THR A 1 415 ? -2.622 -11.626 -73.757 1.00 29.58 415 THR A N 1
ATOM 3255 C CA . THR A 1 415 ? -2.866 -12.493 -72.575 1.00 29.58 415 THR A CA 1
ATOM 3256 C C . THR A 1 415 ? -3.291 -11.649 -71.369 1.00 29.58 415 THR A C 1
ATOM 3258 O O . THR A 1 415 ? -2.885 -10.499 -71.228 1.00 29.58 415 THR A O 1
ATOM 3261 N N . GLY A 1 416 ? -4.173 -12.220 -70.546 1.00 26.70 416 GLY A N 1
ATOM 3262 C CA . GLY A 1 416 ? -5.051 -11.528 -69.605 1.00 26.70 416 GLY A CA 1
ATOM 3263 C C . GLY A 1 416 ? -4.380 -10.873 -68.397 1.00 26.70 416 GLY A C 1
ATOM 3264 O O . GLY A 1 416 ? -3.406 -11.369 -67.840 1.00 26.70 416 GLY A O 1
ATOM 3265 N N . ASN A 1 417 ? -4.989 -9.768 -67.973 1.00 26.78 417 ASN A N 1
ATOM 3266 C CA . ASN A 1 417 ? -4.673 -9.012 -66.770 1.00 26.78 417 ASN A CA 1
ATOM 3267 C C . ASN A 1 417 ? -5.780 -9.255 -65.723 1.00 26.78 417 ASN A C 1
ATOM 3269 O O . ASN A 1 417 ? -6.951 -9.023 -66.046 1.00 26.78 417 ASN A O 1
ATOM 3273 N N . PRO A 1 418 ? -5.484 -9.684 -64.484 1.00 31.72 418 PRO A N 1
ATOM 3274 C CA . PRO A 1 418 ? -6.462 -9.647 -63.409 1.00 31.72 418 PRO A CA 1
ATOM 3275 C C . PRO A 1 418 ? -6.506 -8.248 -62.772 1.00 31.72 418 PRO A C 1
ATOM 3277 O O . PRO A 1 418 ? -5.630 -7.833 -62.022 1.00 31.72 418 PRO A O 1
ATOM 3280 N N . ARG A 1 419 ? -7.575 -7.530 -63.124 1.00 25.88 419 ARG A N 1
ATOM 3281 C CA . ARG A 1 419 ? -8.340 -6.537 -62.347 1.00 25.88 419 ARG A CA 1
ATOM 3282 C C . ARG A 1 419 ? -7.741 -6.117 -60.987 1.00 25.88 419 ARG A C 1
ATOM 3284 O O . ARG A 1 419 ? -7.991 -6.751 -59.967 1.00 25.88 419 ARG A O 1
ATOM 3291 N N . ALA A 1 420 ? -7.077 -4.961 -60.968 1.00 26.23 420 ALA A N 1
ATOM 3292 C CA . ALA A 1 420 ? -6.841 -4.184 -59.755 1.00 26.23 420 ALA A CA 1
ATOM 3293 C C . ALA A 1 420 ? -8.148 -3.495 -59.324 1.00 26.23 420 ALA A C 1
ATOM 3295 O O . ALA A 1 420 ? -8.657 -2.608 -60.011 1.00 26.23 420 ALA A O 1
ATOM 3296 N N . THR A 1 421 ? -8.716 -3.913 -58.196 1.00 30.28 421 THR A N 1
ATOM 3297 C CA . THR A 1 421 ? -9.751 -3.150 -57.489 1.00 30.28 421 THR A CA 1
ATOM 3298 C C . THR A 1 421 ? -9.086 -2.011 -56.720 1.00 30.28 421 THR A C 1
ATOM 3300 O O . THR A 1 421 ? -8.378 -2.240 -55.744 1.00 30.28 421 THR A O 1
ATOM 3303 N N . TYR A 1 422 ? -9.315 -0.785 -57.187 1.00 26.66 422 TYR A N 1
ATOM 3304 C CA . TYR A 1 422 ? -9.071 0.448 -56.444 1.00 26.66 422 TYR A CA 1
ATOM 3305 C C . TYR A 1 422 ? -9.986 0.494 -55.210 1.00 26.66 422 TYR A C 1
ATOM 3307 O O . TYR A 1 422 ? -11.195 0.305 -55.344 1.00 26.66 422 TYR A O 1
ATOM 3315 N N . LEU A 1 423 ? -9.420 0.776 -54.035 1.00 27.06 423 LEU A N 1
ATOM 3316 C CA . LEU A 1 423 ? -10.166 1.172 -52.837 1.00 27.06 423 LEU A CA 1
ATOM 3317 C C . LEU A 1 423 ? -9.950 2.667 -52.566 1.00 27.06 423 LEU A C 1
ATOM 3319 O O . LEU A 1 423 ? -8.852 3.198 -52.740 1.00 27.06 423 LEU A O 1
ATOM 3323 N N . GLU A 1 424 ? -11.051 3.320 -52.202 1.00 29.62 424 GLU A N 1
ATOM 3324 C CA . GLU A 1 424 ? -11.243 4.757 -51.998 1.00 29.62 424 GLU A CA 1
ATOM 3325 C C . GLU A 1 424 ? -10.445 5.368 -50.819 1.00 29.62 424 GLU A C 1
ATOM 3327 O O . GLU A 1 424 ? -10.032 4.656 -49.903 1.00 29.62 424 GLU A O 1
ATOM 3332 N N . PRO A 1 425 ? -10.304 6.711 -50.759 1.00 30.36 425 PRO A N 1
ATOM 3333 C CA . PRO A 1 425 ? -9.481 7.437 -49.779 1.00 30.36 425 PRO A CA 1
ATOM 3334 C C . PRO A 1 425 ? -10.031 7.535 -48.338 1.00 30.36 425 PRO A C 1
ATOM 3336 O O . PRO A 1 425 ? -9.561 8.378 -47.575 1.00 30.36 425 PRO A O 1
ATOM 3339 N N . ALA A 1 426 ? -11.014 6.725 -47.935 1.00 28.52 426 ALA A N 1
ATOM 3340 C CA . ALA A 1 426 ? -11.721 6.900 -46.656 1.00 28.52 426 ALA A CA 1
ATOM 3341 C C . ALA A 1 426 ? -11.249 5.985 -45.500 1.00 28.52 426 ALA A C 1
ATOM 3343 O O . ALA A 1 426 ? -11.693 6.157 -44.366 1.00 28.52 426 ALA A O 1
ATOM 3344 N N . GLU A 1 427 ? -10.315 5.053 -45.727 1.00 29.92 427 GLU A N 1
ATOM 3345 C CA . GLU A 1 427 ? -9.877 4.080 -44.703 1.00 29.92 427 GLU A CA 1
ATOM 3346 C C . GLU A 1 427 ? -8.534 4.402 -44.016 1.00 29.92 427 GLU A C 1
ATOM 3348 O O . GLU A 1 427 ? -8.000 3.587 -43.268 1.00 29.92 427 GLU A O 1
ATOM 3353 N N . GLN A 1 428 ? -7.985 5.609 -44.180 1.00 33.09 428 GLN A N 1
ATOM 3354 C CA . GLN A 1 428 ? -6.724 6.010 -43.524 1.00 33.09 428 GLN A CA 1
ATOM 3355 C C . GLN A 1 428 ? -6.874 6.416 -42.040 1.00 33.09 428 GLN A C 1
ATOM 3357 O O . GLN A 1 428 ? -5.888 6.765 -41.396 1.00 33.09 428 GLN A O 1
ATOM 3362 N N . ALA A 1 429 ? -8.079 6.336 -41.463 1.00 32.66 429 ALA A N 1
ATOM 3363 C CA . ALA A 1 429 ? -8.364 6.779 -40.092 1.00 32.66 429 ALA A CA 1
ATOM 3364 C C . ALA A 1 429 ? -8.551 5.648 -39.053 1.00 32.66 429 ALA A C 1
ATOM 3366 O O . ALA A 1 429 ? -9.002 5.914 -37.938 1.00 32.66 429 ALA A O 1
ATOM 3367 N N . LYS A 1 430 ? -8.194 4.395 -39.370 1.00 32.25 430 LYS A N 1
ATOM 3368 C CA . LYS A 1 430 ? -8.257 3.253 -38.433 1.00 32.25 430 LYS A CA 1
ATOM 3369 C C . LYS A 1 430 ? -6.908 2.544 -38.296 1.00 32.25 430 LYS A C 1
ATOM 3371 O O . LYS A 1 430 ? -6.794 1.375 -38.630 1.00 32.25 430 LYS A O 1
ATOM 3376 N N . PHE A 1 431 ? -5.877 3.229 -37.808 1.00 34.12 431 PHE A N 1
ATOM 3377 C CA . PHE A 1 431 ? -4.600 2.565 -37.518 1.00 34.12 431 PHE A CA 1
ATOM 3378 C C . PHE A 1 431 ? -4.009 3.058 -36.202 1.00 34.12 431 PHE A C 1
ATOM 3380 O O . PHE A 1 431 ? -3.240 4.013 -36.156 1.00 34.12 431 PHE A O 1
ATOM 3387 N N . ALA A 1 432 ? -4.417 2.393 -35.125 1.00 32.28 432 ALA A N 1
ATOM 3388 C CA . ALA A 1 432 ? -3.714 2.369 -33.850 1.00 32.28 432 ALA A CA 1
ATOM 3389 C C . ALA A 1 432 ? -4.141 1.109 -33.084 1.00 32.28 432 ALA A C 1
ATOM 3391 O O . ALA A 1 432 ? -4.773 1.202 -32.036 1.00 32.28 432 ALA A O 1
ATOM 3392 N N . GLU A 1 433 ? -3.825 -0.073 -33.610 1.00 30.05 433 GLU A N 1
ATOM 3393 C CA . GLU A 1 433 ? -3.703 -1.243 -32.740 1.00 30.05 433 GLU A CA 1
ATOM 3394 C C . GLU A 1 433 ? -2.302 -1.203 -32.138 1.00 30.05 433 GLU A C 1
ATOM 3396 O O . GLU A 1 433 ? -1.318 -1.660 -32.711 1.00 30.05 433 GLU A O 1
ATOM 3401 N N . ILE A 1 434 ? -2.210 -0.554 -30.978 1.00 36.25 434 ILE A N 1
ATOM 3402 C CA . ILE A 1 434 ? -1.200 -0.932 -30.000 1.00 36.25 434 ILE A CA 1
ATOM 3403 C C . ILE A 1 434 ? -1.675 -2.285 -29.485 1.00 36.25 434 ILE A C 1
ATOM 3405 O O . ILE A 1 434 ? -2.777 -2.360 -28.937 1.00 36.25 434 ILE A O 1
ATOM 3409 N N . LYS A 1 435 ? -0.877 -3.338 -29.672 1.00 39.19 435 LYS A N 1
ATOM 3410 C CA . LYS A 1 435 ? -1.109 -4.623 -29.013 1.00 39.19 435 LYS A CA 1
ATOM 3411 C C . LYS A 1 435 ? -0.898 -4.386 -27.515 1.00 39.19 435 LYS A C 1
ATOM 3413 O O . LYS A 1 435 ? 0.212 -4.440 -27.002 1.00 39.19 435 LYS A O 1
ATOM 3418 N N . VAL A 1 436 ? -1.963 -3.973 -26.833 1.00 35.31 436 VAL A N 1
ATOM 3419 C CA . VAL A 1 436 ? -2.032 -3.992 -25.377 1.00 35.31 436 VAL A CA 1
ATOM 3420 C C . VAL A 1 436 ? -2.127 -5.467 -25.038 1.00 35.31 436 VAL A C 1
ATOM 3422 O O . VAL A 1 436 ? -3.126 -6.098 -25.377 1.00 35.31 436 VAL A O 1
ATOM 3425 N N . VAL A 1 437 ? -1.085 -6.030 -24.430 1.00 38.38 437 VAL A N 1
ATOM 3426 C CA . VAL A 1 437 ? -1.145 -7.380 -23.863 1.00 38.38 437 VAL A CA 1
ATOM 3427 C C . VAL A 1 437 ? -2.145 -7.326 -22.708 1.00 38.38 437 VAL A C 1
ATOM 3429 O O . VAL A 1 437 ? -1.816 -7.024 -21.565 1.00 38.38 437 VAL A O 1
ATOM 3432 N N . SER A 1 438 ? -3.425 -7.499 -23.028 1.00 33.12 438 SER A N 1
ATOM 3433 C CA . SER A 1 438 ? -4.476 -7.723 -22.052 1.00 33.12 438 SER A CA 1
ATOM 3434 C C . SER A 1 438 ? -4.532 -9.221 -21.802 1.00 33.12 438 SER A C 1
ATOM 3436 O O . SER A 1 438 ? -5.072 -9.960 -22.625 1.00 33.12 438 SER A O 1
ATOM 3438 N N . GLY A 1 439 ? -3.968 -9.664 -20.679 1.00 35.41 439 GLY A N 1
ATOM 3439 C CA . GLY A 1 439 ? -4.137 -11.030 -20.199 1.00 35.41 439 GLY A CA 1
ATOM 3440 C C . GLY A 1 439 ? -5.619 -11.313 -19.954 1.00 35.41 439 GLY A C 1
ATOM 3441 O O . GLY A 1 439 ? -6.185 -10.874 -18.952 1.00 35.41 439 GLY A O 1
ATOM 3442 N N . GLN A 1 440 ? -6.264 -12.012 -20.888 1.00 29.98 440 GLN A N 1
ATOM 3443 C CA . GLN A 1 440 ? -7.553 -12.649 -20.649 1.00 29.98 440 GLN A CA 1
ATOM 3444 C C . GLN A 1 440 ? -7.291 -14.05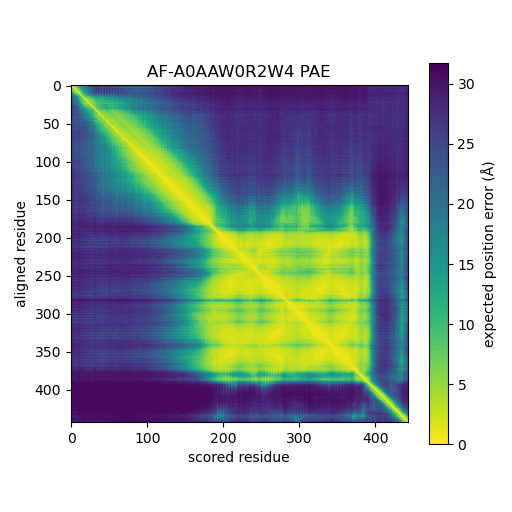4 -20.114 1.00 29.98 440 GLN A C 1
ATOM 3446 O O . GLN A 1 440 ? -6.998 -14.976 -20.871 1.00 29.98 440 GLN A O 1
ATOM 3451 N N . GLY A 1 441 ? -7.394 -14.201 -18.793 1.00 30.25 441 GLY A N 1
ATOM 3452 C CA . GLY A 1 441 ? -7.495 -15.507 -18.154 1.00 30.25 441 GLY A CA 1
ATOM 3453 C C . GLY A 1 441 ? -8.794 -16.185 -18.585 1.00 30.25 441 GLY A C 1
ATOM 3454 O O . GLY A 1 441 ? -9.879 -15.642 -18.373 1.00 30.25 441 GLY A O 1
ATOM 3455 N N . SER A 1 442 ? -8.668 -17.353 -19.209 1.00 27.19 442 SER A N 1
ATOM 3456 C CA . SER A 1 442 ? -9.759 -18.319 -19.321 1.00 27.19 442 SER A CA 1
ATOM 3457 C C . SER A 1 442 ? -9.728 -19.225 -18.089 1.00 27.19 442 SER A C 1
ATOM 3459 O O . SER A 1 442 ? -8.648 -19.594 -17.636 1.00 27.19 442 SER A O 1
ATOM 3461 N N . TYR A 1 443 ? -10.928 -19.472 -17.562 1.00 35.03 443 TYR A N 1
ATOM 3462 C CA . TYR A 1 443 ? -11.289 -20.170 -16.322 1.00 35.03 443 TYR A CA 1
ATOM 3463 C C . TYR A 1 443 ? -10.518 -21.444 -15.978 1.00 35.03 443 TYR A C 1
ATOM 3465 O O . TYR A 1 443 ? -10.254 -22.244 -16.904 1.00 35.03 443 TYR A O 1
#

pLDDT: mean 79.55, std 21.45, range [24.86, 98.25]

Mean predicted aligned error: 18.58 Å

Radius of gyration: 98.68 Å; Cα contacts (8 Å, |Δi|>4): 213; chains: 1; bounding box: 160×39×318 Å

Secondary structure (DSSP, 8-state):
---------------SSHHHHHHHHHHHHTTSHHHHHHHHHHHHHHHHHHHHHHHHHHHHHHHHHHHHHHHHHHHHHHHHHHHHHHHHHHHHHHHHHHHHHHHHHHHHHHHHHHHHHHHHHHHHHHHHHHHHHHHHHHHHHHHHHHHHHHHHHHHHHHHHHHHHHHHHHHHHHHHHHHHHHHHT---PBPP-HHHHHHHHHHHHHHHHHHHHHHHSSPPPHHHHT-HHHHHHHHHSHHHHHTT-----S-SHHHHHHHHHHHHHHHHHHHHHHTS-S--S-SS--HHHHHHHHHHHH-HHHHHHHHHHHHHSSHHHHHHHHHHHHHHHHHHHHHHHGGGS-GGGHHHHHHHHHHHHHHHHHHHHHHTTBSS------S--TTS-PPPPPPTT--------------------------------TT-TT--------------

Solvent-accessible surface area (backbone atoms only — not comparable to full-atom values): 26259 Å² total; per-residue (Å²): 127,88,75,84,78,90,81,88,85,86,90,83,93,83,94,66,64,67,63,54,51,56,54,50,53,54,55,54,58,73,69,37,72,72,60,57,52,54,54,51,51,53,51,50,53,55,50,50,56,50,51,53,52,50,55,53,52,50,55,53,52,52,56,50,53,52,54,51,51,55,49,52,52,53,50,51,52,51,51,51,54,54,48,50,55,51,51,55,54,50,50,54,50,51,54,51,48,51,52,53,50,53,54,49,51,53,52,50,52,52,51,50,53,50,51,52,52,51,50,53,50,50,53,51,52,52,51,49,52,55,50,52,54,50,54,52,51,53,50,51,55,51,50,54,51,51,51,52,49,50,54,52,50,52,53,50,50,53,51,53,51,51,53,48,56,51,50,52,51,49,51,52,51,52,50,52,54,48,52,54,58,53,71,68,56,64,82,62,39,83,73,60,68,67,67,52,51,55,50,53,51,50,52,52,52,50,52,52,51,52,44,43,74,50,49,44,58,77,64,56,71,70,56,55,67,36,60,69,62,54,49,56,55,48,64,33,66,64,31,44,74,68,61,62,70,77,58,78,55,76,48,75,66,29,27,50,40,48,40,52,44,53,49,46,51,43,52,50,43,37,42,79,40,48,63,51,73,58,30,84,54,67,69,81,56,65,71,50,53,52,44,53,60,34,40,79,78,36,52,68,57,28,43,50,51,45,36,43,56,53,63,48,60,54,69,56,24,54,51,22,43,50,55,17,37,53,48,35,42,54,60,45,42,72,69,45,52,79,48,33,56,80,93,44,47,71,59,49,52,54,51,48,47,52,49,45,51,52,52,37,59,55,43,62,58,50,44,46,28,50,61,80,80,79,88,80,83,74,90,54,90,87,58,86,81,77,82,81,82,63,94,84,68,73,82,77,84,72,92,73,90,81,84,89,79,89,88,83,89,81,88,80,88,89,83,90,79,87,82,83,81,84,79,75,94,80,71,84,83,78,83,79,84,71,84,68,88,70,85,76,84,78,134

Sequence (443 aa):
MSTKLQVRPTEPERSHQAVCTVVRDISSLAANDEFKYLDGLIQDNSRLDAEVKELSIARKQDRKSIAELEADLAEEKSLTAASNVKLEKAKRKIEELQRTEEEANKKISAQRQELEANGGDMTKLQKAIKKSQADVRESNAKAELETTRALAAEGSVAEVTKQLTEAEKNLQSLTIELNQLESFKPEPKDANPKPISGWLDGIRKSAYNLITSYCGGNVDEDVLSNADLWDAIRSYTTVSHRRIPLPVTNSPVAKHVRIAALLSITSSILKEQVFQPNYLLKQNNEICDLLDDIIDEDAKREQHLRAELVALLPERQKENGKARVESAVKRIASYCIPLVPKDKDPSFMAALNSFCNRAYKGWAELQRYRQRVEPVFEEDPDVKWLLLPLPNQTSDGKSQNGQSSTMVSSQNSGTGNPRATYLEPAEQAKFAEIKVVSGQGSY

Foldseek 3Di:
DDDDDDDDDDDDDDPPDVVVVVVVVVVVVCVDVVVVVVVVVVVVVVVVVVVVVVVVVVVVVVVVVVVVVVVVVVVVVVVVVVVVVVVVVVVVVVVVVVVVVVVVVVVVVVVVVVVVVVVVVVVVVVVVVVVVVVVVVVVVVVVVVVVVVVVVVVVVVVVVVVVVVVVVVVVVVVVVVVVVVVVLFQDFAADDLPVVVVLVVVLVVLLLCLCCVFQLADFDVVLLPPPVLVCVLCPPPQNVVVVQDQDSGNDLVNSLSLSVSLSSQLVVLCQQQALALFQLDLHDNVVVVVLVVCCVVPVQVSLRVSLSRLSPPVVNRVVSSVSSLVVSLVSSCVNRVSSGDPVCNVVSSVSSSVSSVSSNVSSSSQSRHSFDAHDDPDDDVPDDDDDDDRPPPDPPPDDDDDDDDDDDDDDDDDDDDPDDDDDDPPPPPPDRPPVRPDDDDDD